Protein 1B5F (pdb70)

Solvent-accessible surface area: 26276 Å² total; per-residue (Å²): 43,36,3,78,10,71,7,71,22,16,120,19,36,11,6,13,8,71,1,5,0,2,28,11,41,16,56,3,39,0,14,3,11,0,13,22,11,15,7,1,0,0,0,44,96,32,99,139,7,87,0,1,139,25,19,41,80,0,47,9,95,90,10,49,35,60,127,142,71,48,82,150,3,34,22,136,38,86,105,15,37,0,34,8,48,11,0,34,1,8,0,30,0,49,113,13,54,0,74,120,2,37,0,0,0,0,14,56,10,24,52,128,26,10,30,142,85,109,19,11,0,11,0,2,3,4,6,79,59,114,16,61,6,2,2,42,17,0,28,128,62,61,47,17,131,60,116,56,0,1,2,20,3,7,150,75,74,87,100,74,75,11,0,22,0,4,0,0,1,45,30,94,115,22,36,152,62,130,19,27,77,10,84,20,61,92,104,96,53,1,0,0,28,10,19,24,0,25,27,31,132,148,66,9,36,97,0,57,123,38,4,19,0,10,0,11,5,32,34,26,28,0,14,0,4,58,44,0,3,77,68,0,12,154,49,10,38,12,147,164,95,52,56,13,83,46,131,51,10,110,95,20,38,76,0,14,0,14,0,52,71,102,107,2,26,0,51,6,101,62,0,7,12,106,57,56,175,59,173,87,37,67,1,5,2,0,1,24,54,57,106,39,111,43,113,10,40,11,0,28,0,0,1,0,0,1,18,17,29,2,0,0,0,8,37,36,102,45,45,0,0,0,0,88,21,66,59,3,84,8,76,7,42,15,1,130,21,46,9,7,9,6,92,1,0,0,3,44,29,63,32,73,2,18,0,14,3,13,0,13,20,11,12,8,1,0,0,0,39,96,15,143,153,6,134,0,0,148,54,20,36,61,0,45,10,84,72,12,54,62,64,133,119,63,40,82,147,5,46,20,142,42,88,129,5,32,0,34,4,44,17,0,37,2,10,0,25,0,41,129,18,74,0,110,112,2,37,0,1,0,0,44,66,4,26,51,122,36,9,32,142,75,50,9,5,0,11,0,2,3,4,7,80,60,115,13,63,5,1,3,40,18,0,34,130,54,61,56,20,175,56,138,54,0,1,3,19,2,15,106,67,53,52,126,103,103,9,0,21,0,10,0,1,9,43,27,98,118,21,38,150,62,134,18,28,76,10,83,22,59,93,93,99,56,2,0,0,26,10,20,25,0,16,13,36,139,99,54,8,36,91,0,57,125,36,5,21,0,10,0,11,4,37,32,25,18,0,16,0,4,60,41,0,2,54,49,0,4,147,61,14,54,3,135,112,113,36,62,12,78,45,131,56,21,114,101,22,41,74,0,13,0,23,0,55,72,110,125,4,26,0,53,15,82,35,0,8,13,94,68,51,131,58,172,84,29,84,1,13,1,0,1,15,34,47,107,42,102,43,114,13,40,11,0,30,0,0,1,0,0,0,22,14,29,2,0,0,0,7,49,24,101,61,43,0,0,2,4,84,21,70

Nearest PDB structures (foldseek):
  1b5f-assembly1_A  TM=1.004E+00  e=3.489E-50  Cynara cardunculus
  5nfg-assembly2_B  TM=9.797E-01  e=1.215E-33  Cynara cardunculus
  1qdm-assembly3_C  TM=9.445E-01  e=1.636E-27  Hordeum vulgare
  1qdm-assembly2_B  TM=9.335E-01  e=6.895E-26  Hordeum vulgare
  2rmp-assembly1_A  TM=8.804E-01  e=1.591E-15  Rhizomucor miehei

CATH classification: 2.40.70.10

Foldseek 3Di:
DLFKFFWAQDQLFFIWGWKFWAVVTFIFIAGAKLFAFAWEFAAPLADPALLSVPGGHDDQVPHPFKDQDFQKDKDQDPVGIFTAGKIFTWMGGGNDTQHGAIHGHTNYDDCVPRRPDDGGIYQYNADDDPGHGSLNSCVVVVSAQASDKDWDADDDDPPDTRIMIGRRDDDVVRDDDDDDDFDQDDRGRSKGKDAFDDDVNHTLPPCHVIDMDHDINGGRDDDDDCSRVVVVCVVVVHD/DFDWDDPVCQVVDDWDWDQDPNDTDIDGSVLQWDWDDDDPVIITGGNDDDDADADVHTDDDDPPSRCVQWPWDQDPVVRDIDTDGDD/DFKFFWDQDQLFFIWTWKFWAVVTDIFIAGAKLFDFAWEFAAPLQDPAVLSVLGRHDDQVVHPFKDQDFAWDKDQPPDWMFTAGKIFTWMGGGNDTQHRFIHGHTNHIPCVPRNPDPGGIYQYDADDDPGHGSLNSCVVVVVACASDKDWDADPDDPPDTGIMIGRRDDDVVRDDDDDDDFDQPDRGRSKGKDAFDADPNHTLPPRNVIDMDHDISRGNDDDDDPSRVVVVCVVVVPD/DFDFDDPVPQVPDDWDWDQDPNDTDTDGSVLQWDWDDDDPPIITTGNDDDDADDDPHGDDDDDPSRCVQWPWDQDPPVRDIDTDGDD

B-factor: mean 32.28, std 20.67, range [8.21, 153.42]

Sequence (651 aa):
GSAVVALTNDRDTSYFGEIGIGTPPQKFTVIFDTGSSVLWVPSSKCCINSKACCRAHSMYESSDSSTYKENGTFGAIIYGTGSITGFFSQDSVTIGDLVVKEQDFIEATDEADNVFLHRLFDGILGLSFQTISVPVWYNMLNQGLVKERRFSFWLNRNVDEEEGGELVFGGLLDPNHFRGDHTYVPVTYQYYWQFGIGDVLIGDKSTGFCAPGCQAFADSGTSLLSGPTAIVTQINHAIGANEELQVDCNTLSSMPNVSFTIGGKKFGLTPEQYILKVGKGEATQCISGFTAMDATLLGPLWILGDVFMRPYHTVFDYGNLLVGFAEAASAVVALTNDRDTSYFGEIGIGTPPQKFTVIFDTGSSVLWVPSSKCINSKACRAHSMYESSDSSTYKENGTFGAIIYGTGSITGFFSQDSVTIGDLVVKEQDFIEATDEADNVFLHRLFDGILGLSFQTISVPVWYNMLNQGLVKERRFSFWLNRNVDEEEEGGELVFGGLDPNHFRGDHTYVPVTYQYYWQFGIGDVLIGDKSTGFCAPGCQAFADSGTSLLSGPTAIVTQINHAIGANEELQVDCNTLSSMPNVSFTIGGKKFGLTPEQYILKVGKGEATQCISGFTAMDATLLGPLWILGDVFMRPYHTVFDYGNLLVGFAEAA

Structure (mmCIF, N/CA/C/O backbone):
data_1B5F
#
_entry.id   1B5F
#
_cell.length_a   116.964
_cell.length_b   87.186
_cell.length_c   81.303
_cell.angle_alpha   90.00
_cell.angle_beta   104.43
_cell.angle_gamma   90.00
#
_symmetry.space_group_name_H-M   'C 1 2 1'
#
loop_
_entity.id
_entity.type
_entity.pdbx_description
1 polymer 'PROTEIN (CARDOSIN A)'
2 polymer 'PROTEIN (CARDOSIN A)'
3 branched alpha-D-mannopyranose-(1-3)-beta-D-mannopyranose-(1-4)-2-acetamido-2-deoxy-beta-D-glucopyranose-(1-4)-[alpha-L-fucopyranose-(1-3)]2-acetamido-2-deoxy-beta-D-glucopyranose
4 branched beta-D-mannopyranose-(1-4)-2-acetamido-2-deoxy-beta-D-glucopyranose-(1-4)-[alpha-L-fucopyranose-(1-3)]2-acetamido-2-deoxy-beta-D-glucopyranose
5 branched alpha-D-mannopyranose-(1-3)-[alpha-D-mannopyranose-(1-6)]beta-D-mannopyranose-(1-4)-2-acetamido-2-deoxy-beta-D-glucopyranose-(1-4)-[alpha-L-fucopyranose-(1-3)]2-acetamido-2-deoxy-beta-D-glucopyranose
6 water water
#
loop_
_atom_site.group_PDB
_atom_site.id
_atom_site.type_symbol
_atom_site.label_atom_id
_atom_site.label_alt_id
_atom_site.label_comp_id
_atom_site.label_asym_id
_atom_site.label_entity_id
_atom_site.label_seq_id
_atom_site.pdbx_PDB_ins_code
_atom_site.Cartn_x
_atom_site.Cartn_y
_atom_site.Cartn_z
_atom_site.occupancy
_atom_site.B_iso_or_equiv
_atom_site.auth_seq_id
_atom_site.auth_comp_id
_atom_site.auth_asym_id
_atom_site.auth_atom_id
_atom_site.pdbx_PDB_model_num
ATOM 1 N N . GLY A 1 1 ? 24.213 8.866 31.613 1.00 61.61 0 GLY A N 1
ATOM 2 C CA . GLY A 1 1 ? 25.243 9.496 30.800 1.00 52.45 0 GLY A CA 1
ATOM 3 C C . GLY A 1 1 ? 24.787 10.819 30.219 1.00 55.78 0 GLY A C 1
ATOM 4 O O . GLY A 1 1 ? 23.597 10.973 29.922 1.00 87.09 0 GLY A O 1
ATOM 5 N N . SER A 1 2 ? 25.710 11.749 30.055 1.00 53.24 1 SER A N 1
ATOM 6 C CA . SER A 1 2 ? 25.458 13.112 29.610 1.00 60.92 1 SER A CA 1
ATOM 7 C C . SER A 1 2 ? 24.418 13.240 28.508 1.00 62.13 1 SER A C 1
ATOM 8 O O . SER A 1 2 ? 23.777 14.298 28.397 1.00 84.32 1 SER A O 1
ATOM 11 N N . ALA A 1 3 ? 24.156 12.242 27.659 1.00 38.96 2 ALA A N 1
ATOM 12 C CA . ALA A 1 3 ? 23.023 12.415 26.750 1.00 34.77 2 ALA A CA 1
ATOM 13 C C . ALA A 1 3 ? 22.395 11.063 26.416 1.00 32.50 2 ALA A C 1
ATOM 14 O O . ALA A 1 3 ? 23.117 10.143 26.059 1.00 26.04 2 ALA A O 1
ATOM 16 N N . VAL A 1 4 ? 21.087 11.000 26.537 1.00 27.95 3 VAL A N 1
ATOM 17 C CA . VAL A 1 4 ? 20.295 9.823 26.226 1.00 24.64 3 VAL A CA 1
ATOM 18 C C . VAL A 1 4 ? 19.442 10.095 25.002 1.00 27.11 3 VAL A C 1
ATOM 19 O O . VAL A 1 4 ? 18.700 11.067 24.943 1.00 30.94 3 VAL A O 1
ATOM 23 N N . VAL A 1 5 ? 19.558 9.219 24.017 1.00 22.45 4 VAL A N 1
ATOM 24 C CA . VAL A 1 5 ? 18.777 9.275 22.804 1.00 18.89 4 VAL A CA 1
ATOM 25 C C . VAL A 1 5 ? 17.865 8.052 22.717 1.00 17.54 4 VAL A C 1
ATOM 26 O O . VAL A 1 5 ? 18.352 6.932 22.671 1.00 19.13 4 VAL A O 1
ATOM 30 N N . ALA A 1 6 ? 16.563 8.308 22.688 1.00 20.77 5 ALA A N 1
ATOM 31 C CA . ALA A 1 6 ? 15.576 7.262 22.509 1.00 23.40 5 ALA A CA 1
ATOM 32 C C . ALA A 1 6 ? 15.568 6.842 21.046 1.00 18.36 5 ALA A C 1
ATOM 33 O O . ALA A 1 6 ? 15.553 7.648 20.123 1.00 22.82 5 ALA A O 1
ATOM 35 N N . LEU A 1 7 ? 15.600 5.528 20.867 1.00 17.75 6 LEU A N 1
ATOM 36 C CA . LEU A 1 7 ? 15.603 4.943 19.543 1.00 15.70 6 LEU A CA 1
ATOM 37 C C . LEU A 1 7 ? 14.242 4.335 19.229 1.00 21.16 6 LEU A C 1
ATOM 38 O O . LEU A 1 7 ? 13.570 3.753 20.081 1.00 21.12 6 LEU A O 1
ATOM 43 N N . THR A 1 8 ? 13.896 4.501 17.973 1.00 19.46 7 THR A N 1
ATOM 44 C CA . THR A 1 8 ? 12.767 3.832 17.367 1.00 19.36 7 THR A CA 1
ATOM 45 C C . THR A 1 8 ? 13.275 2.577 16.668 1.00 20.92 7 THR A C 1
ATOM 46 O O . THR A 1 8 ? 14.267 2.609 15.950 1.00 21.24 7 THR A O 1
ATOM 50 N N . ASN A 1 9 ? 12.579 1.493 16.932 1.00 20.70 8 ASN A N 1
ATOM 51 C CA . ASN A 1 9 ? 12.750 0.212 16.296 1.00 18.20 8 ASN A CA 1
ATOM 52 C C . ASN A 1 9 ? 11.729 0.072 15.161 1.00 23.27 8 ASN A C 1
ATOM 53 O O . ASN A 1 9 ? 10.537 -0.027 15.447 1.00 25.84 8 ASN A O 1
ATOM 58 N N . ASP A 1 10 ? 12.241 0.047 13.944 1.00 24.02 9 ASP A N 1
ATOM 59 C CA . ASP A 1 10 ? 11.478 -0.242 12.742 1.00 21.60 9 ASP A CA 1
ATOM 60 C C . ASP A 1 10 ? 11.639 -1.710 12.333 1.00 17.45 9 ASP A C 1
ATOM 61 O O . ASP A 1 10 ? 12.659 -2.075 11.756 1.00 19.15 9 ASP A O 1
ATOM 66 N N . ARG A 1 11 ? 10.653 -2.553 12.633 1.00 26.00 10 ARG A N 1
ATOM 67 C CA . ARG A 1 11 ? 10.618 -3.952 12.239 1.00 22.61 10 ARG A CA 1
ATOM 68 C C . ARG A 1 11 ? 11.859 -4.758 12.617 1.00 20.41 10 ARG A C 1
ATOM 69 O O . ARG A 1 11 ? 12.201 -5.662 11.847 1.00 19.95 10 ARG A O 1
ATOM 77 N N . ASP A 1 12 ? 12.534 -4.464 13.712 1.00 18.19 11 ASP A N 1
ATOM 78 C CA . ASP A 1 12 ? 13.771 -5.123 14.113 1.00 17.10 11 ASP A CA 1
ATOM 79 C C . ASP A 1 12 ? 14.915 -5.011 13.123 1.00 21.26 11 ASP A C 1
ATOM 80 O O . ASP A 1 12 ? 15.951 -5.658 13.302 1.00 18.67 11 ASP A O 1
ATOM 85 N N . THR A 1 13 ? 14.772 -4.215 12.061 1.00 20.75 12 THR A N 1
ATOM 86 C CA . THR A 1 13 ? 15.853 -4.149 11.086 1.00 13.91 12 THR A CA 1
ATOM 87 C C . THR A 1 13 ? 16.526 -2.788 11.006 1.00 18.99 12 THR A C 1
ATOM 88 O O . THR A 1 13 ? 17.594 -2.639 10.399 1.00 24.02 12 THR A O 1
ATOM 92 N N . SER A 1 14 ? 15.933 -1.779 11.643 1.00 19.20 13 SER A N 1
ATOM 93 C CA . SER A 1 14 ? 16.706 -0.555 11.807 1.00 20.16 13 SER A CA 1
ATOM 94 C C . SER A 1 14 ? 16.284 0.151 13.086 1.00 24.34 13 SER A C 1
ATOM 95 O O . SER A 1 14 ? 15.149 0.067 13.527 1.00 26.16 13 SER A O 1
ATOM 100 N N . TYR A 1 15 ? 17.245 0.883 13.638 1.00 16.73 14 TYR A N 1
ATOM 101 C CA . TYR A 1 15 ? 16.985 1.655 14.833 1.00 17.83 14 TYR A CA 1
ATOM 102 C C . TYR A 1 15 ? 17.431 3.100 14.596 1.00 16.14 14 TYR A C 1
ATOM 103 O O . TYR A 1 15 ? 18.545 3.291 14.110 1.00 18.31 14 TYR A O 1
ATOM 112 N N . PHE A 1 16 ? 16.594 4.058 14.917 1.00 18.72 15 PHE A N 1
ATOM 113 C CA . PHE A 1 16 ? 16.963 5.464 14.698 1.00 17.69 15 PHE A CA 1
ATOM 114 C C . PHE A 1 16 ? 16.348 6.369 15.742 1.00 15.68 15 PHE A C 1
ATOM 115 O O . PHE A 1 16 ? 15.451 6.035 16.510 1.00 20.25 15 PHE A O 1
ATOM 123 N N . GLY A 1 17 ? 16.880 7.582 15.767 1.00 17.60 16 GLY A N 1
ATOM 124 C CA . GLY A 1 17 ? 16.515 8.621 16.702 1.00 17.58 16 GLY A CA 1
ATOM 125 C C . GLY A 1 17 ? 16.755 9.982 16.067 1.00 20.76 16 GLY A C 1
ATOM 126 O O . GLY A 1 17 ? 17.121 10.064 14.888 1.00 18.45 16 GLY A O 1
ATOM 127 N N . GLU A 1 18 ? 16.547 11.014 16.892 1.00 22.71 17 GLU A N 1
ATOM 128 C CA . GLU A 1 18 ? 16.492 12.375 16.366 1.00 22.74 17 GLU A CA 1
ATOM 129 C C . GLU A 1 18 ? 17.780 13.111 16.663 1.00 25.43 17 GLU A C 1
ATOM 130 O O . GLU A 1 18 ? 18.438 12.940 17.687 1.00 23.17 17 GLU A O 1
ATOM 136 N N . ILE A 1 19 ? 18.119 13.957 15.690 1.00 20.08 18 ILE A N 1
ATOM 137 C CA . ILE A 1 19 ? 19.127 14.974 15.908 1.00 18.03 18 ILE A CA 1
ATOM 138 C C . ILE A 1 19 ? 18.608 16.288 15.315 1.00 18.91 18 ILE A C 1
ATOM 139 O O . ILE A 1 19 ? 17.650 16.228 14.542 1.00 19.75 18 ILE A O 1
ATOM 144 N N . GLY A 1 20 ? 19.280 17.367 15.690 1.00 20.50 19 GLY A N 1
ATOM 145 C CA . GLY A 1 20 ? 19.047 18.676 15.104 1.00 25.23 19 GLY A CA 1
ATOM 146 C C . GLY A 1 20 ? 20.348 19.162 14.472 1.00 21.38 19 GLY A C 1
ATOM 147 O O . GLY A 1 20 ? 21.423 18.912 15.012 1.00 20.09 19 GLY A O 1
ATOM 148 N N . ILE A 1 21 ? 20.216 19.818 13.328 1.00 23.30 20 ILE A N 1
ATOM 149 C CA . ILE A 1 21 ? 21.364 20.439 12.677 1.00 24.01 20 ILE A CA 1
ATOM 150 C C . ILE A 1 21 ? 21.015 21.891 12.375 1.00 16.80 20 ILE A C 1
ATOM 151 O O . ILE A 1 21 ? 19.976 22.153 11.773 1.00 19.52 20 ILE A O 1
ATOM 156 N N . GLY A 1 22 ? 21.881 22.795 12.819 1.00 22.60 21 GLY A N 1
ATOM 157 C CA . GLY A 1 22 ? 21.627 24.208 12.578 1.00 28.15 21 GLY A CA 1
ATOM 158 C C . GLY A 1 22 ? 21.166 24.959 13.820 1.00 34.69 21 GLY A C 1
ATOM 159 O O . GLY A 1 22 ? 20.941 24.383 14.883 1.00 24.28 21 GLY A O 1
ATOM 160 N N . THR A 1 23 ? 21.040 26.264 13.628 1.00 29.80 22 THR A N 1
ATOM 161 C CA . THR A 1 23 ? 20.478 27.217 14.567 1.00 29.21 22 THR A CA 1
ATOM 162 C C . THR A 1 23 ? 19.412 28.034 13.844 1.00 29.21 22 THR A C 1
ATOM 163 O O . THR A 1 23 ? 19.776 28.794 12.953 1.00 27.22 22 THR A O 1
ATOM 167 N N . PRO A 1 24 ? 18.135 27.883 14.165 1.00 29.69 23 PRO A N 1
ATOM 168 C CA . PRO A 1 24 ? 17.605 26.913 15.135 1.00 29.40 23 PRO A CA 1
ATOM 169 C C . PRO A 1 24 ? 17.683 25.505 14.539 1.00 25.99 23 PRO A C 1
ATOM 170 O O . PRO A 1 24 ? 17.903 25.370 13.335 1.00 24.52 23 PRO A O 1
ATOM 174 N N . PRO A 1 25 ? 17.556 24.488 15.362 1.00 27.36 24 PRO A N 1
ATOM 175 C CA . PRO A 1 25 ? 17.863 23.128 14.886 1.00 26.45 24 PRO A CA 1
ATOM 176 C C . PRO A 1 25 ? 16.847 22.604 13.890 1.00 25.45 24 PRO A C 1
ATOM 177 O O . PRO A 1 25 ? 15.650 22.531 14.132 1.00 28.88 24 PRO A O 1
ATOM 181 N N . GLN A 1 26 ? 17.330 22.195 12.715 1.00 21.12 25 GLN A N 1
ATOM 182 C CA . GLN A 1 26 ? 16.482 21.512 11.750 1.00 19.28 25 GLN A CA 1
ATOM 183 C C . GLN A 1 26 ? 16.452 20.031 12.123 1.00 28.71 25 GLN A C 1
ATOM 184 O O . GLN A 1 26 ? 17.516 19.491 12.439 1.00 23.79 25 GLN A O 1
ATOM 190 N N . LYS A 1 27 ? 15.279 19.398 12.114 1.00 21.84 26 LYS A N 1
ATOM 191 C CA . LYS A 1 27 ? 15.218 18.038 12.638 1.00 27.49 26 LYS A CA 1
ATOM 192 C C . LYS A 1 27 ? 15.486 16.972 11.591 1.00 23.41 26 LYS A C 1
ATOM 193 O O . LYS A 1 27 ? 15.015 17.089 10.471 1.00 20.82 26 LYS A O 1
ATOM 199 N N . PHE A 1 28 ? 16.216 15.942 12.005 1.00 21.13 27 PHE A N 1
ATOM 200 C CA . PHE A 1 28 ? 16.464 14.764 11.215 1.00 19.45 27 PHE A CA 1
ATOM 201 C C . PHE A 1 28 ? 16.371 13.487 12.052 1.00 19.06 27 PHE A C 1
ATOM 202 O O . PHE A 1 28 ? 16.708 13.471 13.226 1.00 20.22 27 PHE A O 1
ATOM 210 N N . THR A 1 29 ? 15.903 12.472 11.363 1.00 20.00 28 THR A N 1
ATOM 211 C CA . THR A 1 29 ? 15.874 11.103 11.849 1.00 19.60 28 THR A CA 1
ATOM 212 C C . THR A 1 29 ? 17.080 10.380 11.264 1.00 22.45 28 THR A C 1
ATOM 213 O O . THR A 1 29 ? 17.260 10.318 10.051 1.00 20.76 28 THR A O 1
ATOM 217 N N . VAL A 1 30 ? 17.921 9.867 12.160 1.00 17.92 29 VAL A N 1
ATOM 218 C CA . VAL A 1 30 ? 19.137 9.244 11.688 1.00 17.15 29 VAL A CA 1
ATOM 219 C C . VAL A 1 30 ? 19.391 7.911 12.378 1.00 21.23 29 VAL A C 1
ATOM 220 O O . VAL A 1 30 ? 19.008 7.647 13.513 1.00 18.91 29 VAL A O 1
ATOM 224 N N . ILE A 1 31 ? 20.054 7.029 11.647 1.00 18.41 30 ILE A N 1
ATOM 225 C CA . ILE A 1 31 ? 20.606 5.806 12.192 1.00 18.95 30 ILE A CA 1
ATOM 226 C C . ILE A 1 31 ? 21.902 6.151 12.912 1.00 21.21 30 ILE A C 1
ATOM 227 O O . ILE A 1 31 ? 22.774 6.770 12.308 1.00 19.45 30 ILE A O 1
ATOM 232 N N . PHE A 1 32 ? 22.033 5.785 14.184 1.00 19.49 31 PHE A N 1
ATOM 233 C CA . PHE A 1 32 ? 23.338 5.922 14.843 1.00 15.85 31 PHE A CA 1
ATOM 234 C C . PHE A 1 32 ? 24.120 4.640 14.583 1.00 23.35 31 PHE A C 1
ATOM 235 O O . PHE A 1 32 ? 23.736 3.580 15.082 1.00 20.08 31 PHE A O 1
ATOM 243 N N . ASP A 1 33 ? 25.174 4.714 13.791 1.00 17.77 32 ASP A N 1
ATOM 244 C CA . ASP A 1 33 ? 25.824 3.622 13.088 1.00 16.53 32 ASP A CA 1
ATOM 245 C C . ASP A 1 33 ? 27.288 3.428 13.383 1.00 15.37 32 ASP A C 1
ATOM 246 O O . ASP A 1 33 ? 28.126 4.155 12.849 1.00 15.75 32 ASP A O 1
ATOM 251 N N . THR A 1 34 ? 27.659 2.445 14.199 1.00 15.37 33 THR A N 1
ATOM 252 C CA . THR A 1 34 ? 28.978 2.178 14.701 1.00 15.60 33 THR A CA 1
ATOM 253 C C . THR A 1 34 ? 29.796 1.492 13.611 1.00 13.26 33 THR A C 1
ATOM 254 O O . THR A 1 34 ? 30.990 1.262 13.772 1.00 18.77 33 THR A O 1
ATOM 258 N N . GLY A 1 35 ? 29.138 1.192 12.493 1.00 13.20 34 GLY A N 1
ATOM 259 C CA . GLY A 1 35 ? 29.799 0.626 11.336 1.00 17.88 34 GLY A CA 1
ATOM 260 C C . GLY A 1 35 ? 30.314 1.634 10.331 1.00 16.55 34 GLY A C 1
ATOM 261 O O . GLY A 1 35 ? 30.918 1.276 9.327 1.00 18.30 34 GLY A O 1
ATOM 262 N N . SER A 1 36 ? 30.153 2.937 10.509 1.00 15.11 35 SER A N 1
ATOM 263 C CA . SER A 1 36 ? 30.611 3.914 9.533 1.00 19.21 35 SER A CA 1
ATOM 264 C C . SER A 1 36 ? 30.935 5.212 10.244 1.00 21.45 35 SER A C 1
ATOM 265 O O . SER A 1 36 ? 30.582 5.382 11.411 1.00 16.86 35 SER A O 1
ATOM 268 N N . SER A 1 37 ? 31.632 6.109 9.550 1.00 17.53 36 SER A N 1
ATOM 269 C CA . SER A 1 37 ? 32.221 7.246 10.241 1.00 20.03 36 SER A CA 1
ATOM 270 C C . SER A 1 37 ? 31.779 8.609 9.742 1.00 24.22 36 SER A C 1
ATOM 271 O O . SER A 1 37 ? 32.363 9.600 10.195 1.00 24.56 36 SER A O 1
ATOM 274 N N . VAL A 1 38 ? 30.820 8.701 8.842 1.00 17.73 37 VAL A N 1
ATOM 275 C CA . VAL A 1 38 ? 30.412 10.024 8.352 1.00 20.06 37 VAL A CA 1
ATOM 276 C C . VAL A 1 38 ? 28.999 10.328 8.798 1.00 19.87 37 VAL A C 1
ATOM 277 O O . VAL A 1 38 ? 28.149 9.458 9.018 1.00 23.84 37 VAL A O 1
ATOM 281 N N . LEU A 1 39 ? 28.755 11.614 8.982 1.00 17.47 38 LEU A N 1
ATOM 282 C CA . LEU A 1 39 ? 27.409 12.103 9.247 1.00 19.11 38 LEU A CA 1
ATOM 283 C C . LEU A 1 39 ? 26.879 12.692 7.945 1.00 20.04 38 LEU A C 1
ATOM 284 O O . LEU A 1 39 ? 27.564 13.541 7.375 1.00 14.78 38 LEU A O 1
ATOM 289 N N . TRP A 1 40 ? 25.730 12.246 7.481 1.00 18.43 39 TRP A N 1
ATOM 290 C CA . TRP A 1 40 ? 25.154 12.879 6.300 1.00 20.79 39 TRP A CA 1
ATOM 291 C C . TRP A 1 40 ? 23.638 12.955 6.492 1.00 22.71 39 TRP A C 1
ATOM 292 O O . TRP A 1 40 ? 23.049 12.102 7.153 1.00 15.84 39 TRP A O 1
ATOM 303 N N . VAL A 1 41 ? 23.065 13.958 5.861 1.00 19.28 40 VAL A N 1
ATOM 304 C CA . VAL A 1 41 ? 21.645 14.176 5.727 1.00 17.55 40 VAL A CA 1
ATOM 305 C C . VAL A 1 41 ? 21.346 14.691 4.313 1.00 15.84 40 VAL A C 1
ATOM 306 O O . VAL A 1 41 ? 22.243 15.189 3.638 1.00 16.09 40 VAL A O 1
ATOM 310 N N . PRO A 1 42 ? 20.111 14.568 3.889 1.00 17.37 41 PRO A N 1
ATOM 311 C CA . PRO A 1 42 ? 19.723 15.127 2.586 1.00 25.73 41 PRO A CA 1
ATOM 312 C C . PRO A 1 42 ? 19.846 16.654 2.609 1.00 24.22 41 PRO A C 1
ATOM 313 O O . PRO A 1 42 ? 19.480 17.320 3.571 1.00 21.70 41 PRO A O 1
ATOM 317 N N . SER A 1 43 ? 20.390 17.152 1.507 1.00 29.33 42 SER A N 1
ATOM 318 C CA . SER A 1 43 ? 20.505 18.553 1.167 1.00 29.20 42 SER A CA 1
ATOM 319 C C . SER A 1 43 ? 19.246 19.109 0.512 1.00 26.77 42 SER A C 1
ATOM 320 O O . SER A 1 43 ? 18.586 18.424 -0.269 1.00 18.99 42 SER A O 1
ATOM 323 N N . SER A 1 44 ? 18.980 20.380 0.821 1.00 28.77 43 SER A N 1
ATOM 324 C CA . SER A 1 44 ? 17.950 21.137 0.124 1.00 26.77 43 SER A CA 1
ATOM 325 C C . SER A 1 44 ? 18.303 21.247 -1.348 1.00 28.56 43 SER A C 1
ATOM 326 O O . SER A 1 44 ? 17.442 21.437 -2.203 1.00 33.78 43 SER A O 1
ATOM 329 N N . LYS A 1 45 ? 19.593 21.137 -1.652 1.00 25.24 44 LYS A N 1
ATOM 330 C CA . LYS A 1 45 ? 19.949 21.190 -3.070 1.00 30.01 44 LYS A CA 1
ATOM 331 C C . LYS A 1 45 ? 19.985 19.845 -3.769 1.00 34.38 44 LYS A C 1
ATOM 332 O O . LYS A 1 45 ? 20.842 19.663 -4.643 1.00 45.33 44 LYS A O 1
ATOM 338 N N A CYS A 1 46 ? 19.136 18.884 -3.422 0.55 33.03 45 CYS A N 1
ATOM 339 N N B CYS A 1 46 ? 19.076 18.939 -3.445 0.45 33.98 45 CYS A N 1
ATOM 340 C CA A CYS A 1 46 ? 19.210 17.542 -3.996 0.55 35.66 45 CYS A CA 1
ATOM 341 C CA B CYS A 1 46 ? 18.862 17.699 -4.167 0.45 38.21 45 CYS A CA 1
ATOM 342 C C A CYS A 1 46 ? 18.837 17.453 -5.479 0.55 48.66 45 CYS A C 1
ATOM 343 C C B CYS A 1 46 ? 19.006 17.842 -5.681 0.45 52.03 45 CYS A C 1
ATOM 344 O O A CYS A 1 46 ? 17.736 17.850 -5.859 0.55 51.46 45 CYS A O 1
ATOM 345 O O B CYS A 1 46 ? 18.451 18.754 -6.292 0.45 57.71 45 CYS A O 1
ATOM 350 N N . ILE A 1 47 ? 19.751 16.920 -6.274 1.00 64.99 46 ILE A N 1
ATOM 351 C CA . ILE A 1 47 ? 19.852 16.896 -7.721 1.00 71.58 46 ILE A CA 1
ATOM 352 C C . ILE A 1 47 ? 19.220 15.636 -8.311 1.00 75.83 46 ILE A C 1
ATOM 353 O O . ILE A 1 47 ? 19.826 14.565 -8.226 1.00 67.43 46 ILE A O 1
ATOM 358 N N . ASN A 1 48 A 18.031 15.791 -8.870 1.00 77.14 46 ASN A N 1
ATOM 359 C CA . ASN A 1 48 A 17.221 14.726 -9.434 1.00 82.48 46 ASN A CA 1
ATOM 360 C C . ASN A 1 48 A 17.278 13.455 -8.571 1.00 82.08 46 ASN A C 1
ATOM 361 O O . ASN A 1 48 A 17.674 12.416 -9.112 1.00 97.40 46 ASN A O 1
ATOM 366 N N . SER A 1 49 ? 16.913 13.529 -7.295 1.00 76.51 47 SER A N 1
ATOM 367 C CA . SER A 1 49 ? 16.937 12.357 -6.421 1.00 63.91 47 SER A CA 1
ATOM 368 C C . SER A 1 49 ? 15.633 12.190 -5.653 1.00 57.89 47 SER A C 1
ATOM 369 O O . SER A 1 49 ? 15.314 13.006 -4.792 1.00 53.22 47 SER A O 1
ATOM 374 N N . LYS A 1 50 ? 14.883 11.127 -5.950 1.00 55.96 48 LYS A N 1
ATOM 375 C CA . LYS A 1 50 ? 13.577 11.002 -5.313 1.00 51.71 48 LYS A CA 1
ATOM 376 C C . LYS A 1 50 ? 13.736 10.704 -3.832 1.00 44.53 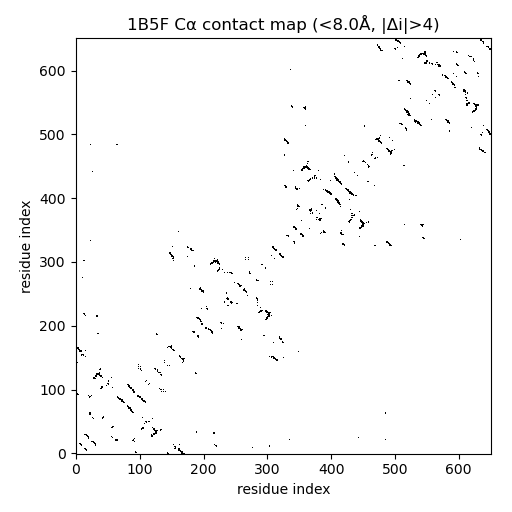48 LYS A C 1
ATOM 377 O O . LYS A 1 50 ? 12.866 11.025 -3.020 1.00 36.52 48 LYS A O 1
ATOM 383 N N . ALA A 1 51 ? 14.850 10.074 -3.472 1.00 43.24 49 ALA A N 1
ATOM 384 C CA . ALA A 1 51 ? 15.013 9.733 -2.049 1.00 42.20 49 ALA A CA 1
ATOM 385 C C . ALA A 1 51 ? 15.002 11.023 -1.233 1.00 36.01 49 ALA A C 1
ATOM 386 O O . ALA A 1 51 ? 14.356 11.115 -0.194 1.00 38.54 49 ALA A O 1
ATOM 388 N N A CYS A 1 52 ? 15.709 12.046 -1.702 0.55 35.67 50 CYS A N 1
ATOM 389 N N B CYS A 1 52 ? 15.697 11.990 -1.800 0.45 35.34 50 CYS A N 1
ATOM 390 C CA A CYS A 1 52 ? 15.722 13.273 -0.913 0.55 37.72 50 CYS A CA 1
ATOM 391 C CA B CYS A 1 52 ? 15.993 13.332 -1.351 0.45 35.69 50 CYS A CA 1
ATOM 392 C C A CYS A 1 52 ? 14.336 13.869 -0.748 0.55 43.05 50 CYS A C 1
ATOM 393 C C B CYS A 1 52 ? 14.780 14.254 -1.325 0.45 40.52 50 CYS A C 1
ATOM 394 O O A CYS A 1 52 ? 13.937 14.309 0.324 0.55 50.81 50 CYS A O 1
ATOM 395 O O B CYS A 1 52 ? 14.908 15.338 -0.750 0.45 42.26 50 CYS A O 1
ATOM 400 N N . ARG A 1 53 ? 13.642 13.887 -1.889 1.00 50.46 51 ARG A N 1
ATOM 401 C CA . ARG A 1 53 ? 12.415 14.681 -1.881 1.00 56.85 51 ARG A CA 1
ATOM 402 C C . ARG A 1 53 ? 11.416 14.117 -0.876 1.00 48.60 51 ARG A C 1
ATOM 403 O O . ARG A 1 53 ? 10.557 14.851 -0.379 1.00 59.33 51 ARG A O 1
ATOM 411 N N . ALA A 1 54 ? 11.513 12.834 -0.550 1.00 38.87 52 ALA A N 1
ATOM 412 C CA . ALA A 1 54 ? 10.620 12.271 0.451 1.00 39.01 52 ALA A CA 1
ATOM 413 C C . ALA A 1 54 ? 11.227 12.337 1.844 1.00 36.70 52 ALA A C 1
ATOM 414 O O . ALA A 1 54 ? 10.609 11.886 2.814 1.00 45.16 52 ALA A O 1
ATOM 416 N N . HIS A 1 55 ? 12.428 12.908 1.977 1.00 31.73 53 HIS A N 1
ATOM 417 C CA . HIS A 1 55 ? 12.983 12.934 3.337 1.00 33.30 53 HIS A CA 1
ATOM 418 C C . HIS A 1 55 ? 13.290 14.345 3.798 1.00 33.60 53 HIS A C 1
ATOM 419 O O . HIS A 1 55 ? 13.361 15.269 2.984 1.00 35.39 53 HIS A O 1
ATOM 426 N N . SER A 1 56 ? 13.457 14.540 5.106 1.00 22.98 54 SER A N 1
ATOM 427 C CA . SER A 1 56 ? 13.805 15.863 5.619 1.00 26.83 54 SER A CA 1
ATOM 428 C C . SER A 1 56 ? 15.150 16.324 5.078 1.00 27.82 54 SER A C 1
ATOM 429 O O . SER A 1 56 ? 16.109 15.547 4.991 1.00 22.78 54 SER A O 1
ATOM 432 N N . MET A 1 57 ? 15.199 17.600 4.724 1.00 22.84 55 MET A N 1
ATOM 433 C CA . MET A 1 57 ? 16.372 18.159 4.065 1.00 24.64 55 MET A CA 1
ATOM 434 C C . MET A 1 57 ? 16.997 19.275 4.884 1.00 31.61 55 MET A C 1
ATOM 435 O O . MET A 1 57 ? 16.367 19.943 5.704 1.00 30.27 55 MET A O 1
ATOM 440 N N . TYR A 1 58 ? 18.292 19.490 4.671 1.00 24.24 56 TYR A N 1
ATOM 441 C CA . TYR A 1 58 ? 18.973 20.570 5.358 1.00 18.87 56 TYR A CA 1
ATOM 442 C C . TYR A 1 58 ? 19.095 21.818 4.485 1.00 23.14 56 TYR A C 1
ATOM 443 O O . TYR A 1 58 ? 19.582 21.718 3.365 1.00 22.49 56 TYR A O 1
ATOM 452 N N . GLU A 1 59 ? 18.684 22.960 5.008 1.00 25.58 57 GLU A N 1
ATOM 453 C CA . GLU A 1 59 ? 18.778 24.228 4.301 1.00 27.42 57 GLU A CA 1
ATOM 454 C C . GLU A 1 59 ? 19.761 25.146 5.010 1.00 21.66 57 GLU A C 1
ATOM 455 O O . GLU A 1 59 ? 19.468 25.771 6.026 1.00 25.05 57 GLU A O 1
ATOM 461 N N . SER A 1 60 ? 20.961 25.168 4.436 1.00 21.93 58 SER A N 1
ATOM 462 C CA . SER A 1 60 ? 22.020 25.929 5.093 1.00 22.05 58 SER A CA 1
ATOM 463 C C . SER A 1 60 ? 21.654 27.398 5.256 1.00 24.88 58 SER A C 1
ATOM 464 O O . SER A 1 60 ? 22.080 28.081 6.182 1.00 21.69 58 SER A O 1
ATOM 467 N N . SER A 1 61 ? 20.854 27.944 4.344 1.00 25.10 59 SER A N 1
ATOM 468 C CA . SER A 1 61 ? 20.644 29.389 4.466 1.00 28.90 59 SER A CA 1
ATOM 469 C C . SER A 1 61 ? 19.677 29.715 5.589 1.00 32.04 59 SER A C 1
ATOM 470 O O . SER A 1 61 ? 19.519 30.874 5.961 1.00 31.42 59 SER A O 1
ATOM 473 N N . ASP A 1 62 ? 19.033 28.689 6.149 1.00 32.49 60 ASP A N 1
ATOM 474 C CA . ASP A 1 62 ? 18.144 28.871 7.283 1.00 30.19 60 ASP A CA 1
ATOM 475 C C . ASP A 1 62 ? 18.836 28.824 8.634 1.00 31.36 60 ASP A C 1
ATOM 476 O O . ASP A 1 62 ? 18.198 29.084 9.656 1.00 28.46 60 ASP A O 1
ATOM 481 N N . SER A 1 63 ? 20.118 28.484 8.658 1.00 33.08 61 SER A N 1
ATOM 482 C CA . SER A 1 63 ? 20.846 28.315 9.895 1.00 26.48 61 SER A CA 1
ATOM 483 C C . SER A 1 63 ? 21.876 29.404 10.134 1.00 29.23 61 SER A C 1
ATOM 484 O O . SER A 1 63 ? 22.717 29.616 9.267 1.00 28.78 61 SER A O 1
ATOM 487 N N . SER A 1 64 ? 21.823 30.024 11.294 1.00 32.81 62 SER A N 1
ATOM 488 C CA . SER A 1 64 ? 22.739 31.130 11.583 1.00 35.76 62 SER A CA 1
ATOM 489 C C . SER A 1 64 ? 24.129 30.658 11.968 1.00 33.41 62 SER A C 1
ATOM 490 O O . SER A 1 64 ? 25.078 31.449 12.005 1.00 32.56 62 SER A O 1
ATOM 493 N N . THR A 1 65 ? 24.370 29.379 12.234 1.00 22.72 63 THR A N 1
ATOM 494 C CA . THR A 1 65 ? 25.712 28.927 12.577 1.00 22.83 63 THR A CA 1
ATOM 495 C C . THR A 1 65 ? 26.369 28.048 11.508 1.00 24.65 63 THR A C 1
ATOM 496 O O . THR A 1 65 ? 27.444 27.466 11.684 1.00 23.37 63 THR A O 1
ATOM 500 N N . TYR A 1 66 ? 25.706 27.895 10.382 1.00 24.13 64 TYR A N 1
ATOM 501 C CA . TYR A 1 66 ? 26.259 27.274 9.193 1.00 18.23 64 TYR A CA 1
ATOM 502 C C . TYR A 1 66 ? 27.548 27.970 8.768 1.00 31.58 64 TYR A C 1
ATOM 503 O O . TYR A 1 66 ? 27.617 29.203 8.767 1.00 30.70 64 TYR A O 1
ATOM 512 N N . LYS A 1 67 ? 28.541 27.165 8.419 1.00 25.95 65 LYS A N 1
ATOM 513 C CA . LYS A 1 67 ? 29.786 27.662 7.848 1.00 24.99 65 LYS A CA 1
ATOM 514 C C . LYS A 1 67 ? 30.115 26.812 6.625 1.00 28.67 65 LYS A C 1
ATOM 515 O O . LYS A 1 67 ? 30.185 25.588 6.685 1.00 22.96 65 LYS A O 1
ATOM 521 N N . GLU A 1 68 ? 30.297 27.495 5.504 1.00 21.32 66 GLU A N 1
ATOM 522 C CA . GLU A 1 68 ? 30.490 26.760 4.261 1.00 27.23 66 GLU A CA 1
ATOM 523 C C . GLU A 1 68 ? 31.808 25.986 4.297 1.00 22.65 66 GLU A C 1
ATOM 524 O O . GLU A 1 68 ? 32.806 26.338 4.912 1.00 26.90 66 GLU A O 1
ATOM 530 N N . ASN A 1 69 ? 31.738 24.872 3.573 1.00 26.88 67 ASN A N 1
ATOM 531 C CA . ASN A 1 69 ? 32.913 24.043 3.337 1.00 27.76 67 ASN A CA 1
ATOM 532 C C . ASN A 1 69 ? 32.969 23.752 1.837 1.00 31.18 67 ASN A C 1
ATOM 533 O O . ASN A 1 69 ? 33.832 24.277 1.143 1.00 31.73 67 ASN A O 1
ATOM 538 N N . GLY A 1 70 ? 32.042 22.951 1.334 1.00 23.89 68 GLY A N 1
ATOM 539 C CA . GLY A 1 70 ? 31.857 22.744 -0.085 1.00 26.91 68 GLY A CA 1
ATOM 540 C C . GLY A 1 70 ? 32.733 21.681 -0.701 1.00 28.41 68 GLY A C 1
ATOM 541 O O . GLY A 1 70 ? 32.651 21.406 -1.893 1.00 23.07 68 GLY A O 1
ATOM 542 N N . THR A 1 71 ? 33.572 21.060 0.122 1.00 24.92 69 THR A N 1
ATOM 543 C CA . THR A 1 71 ? 34.400 19.957 -0.330 1.00 27.61 69 THR A CA 1
ATOM 544 C C . THR A 1 71 ? 33.565 18.756 -0.736 1.00 25.03 69 THR A C 1
ATOM 545 O O . THR A 1 71 ? 32.686 18.343 0.017 1.00 25.50 69 THR A O 1
ATOM 549 N N . PHE A 1 72 ? 33.825 18.152 -1.891 1.00 20.33 70 PHE A N 1
ATOM 550 C CA . PHE A 1 72 ? 33.074 17.009 -2.380 1.00 22.40 70 PHE A CA 1
ATOM 551 C C . PHE A 1 72 ? 33.179 15.844 -1.393 1.00 22.92 70 PHE A C 1
ATOM 552 O O . PHE A 1 72 ? 34.257 15.638 -0.859 1.00 21.73 70 PHE A O 1
ATOM 560 N N . GLY A 1 73 ? 32.079 15.141 -1.234 1.00 22.25 71 GLY A N 1
ATOM 561 C CA . GLY A 1 73 ? 32.049 14.003 -0.313 1.00 29.95 71 GLY A CA 1
ATOM 562 C C . GLY A 1 73 ? 31.176 12.924 -0.891 1.00 25.74 71 GLY A C 1
ATOM 563 O O . GLY A 1 73 ? 30.166 13.190 -1.528 1.00 31.48 71 GLY A O 1
ATOM 564 N N . ALA A 1 74 ? 31.518 11.660 -0.700 1.00 25.91 72 ALA A N 1
ATOM 565 C CA . ALA A 1 74 ? 30.657 10.603 -1.212 1.00 24.22 72 ALA A CA 1
ATOM 566 C C . ALA A 1 74 ? 30.839 9.381 -0.316 1.00 29.21 72 ALA A C 1
ATOM 567 O O . ALA A 1 74 ? 31.890 9.226 0.296 1.00 31.02 72 ALA A O 1
ATOM 569 N N . ILE A 1 75 ? 29.799 8.568 -0.276 1.00 29.26 73 ILE A N 1
ATOM 570 C CA . ILE A 1 75 ? 29.845 7.386 0.564 1.00 35.61 73 ILE A CA 1
ATOM 571 C C . ILE A 1 75 ? 29.169 6.235 -0.174 1.00 40.35 73 ILE A C 1
ATOM 572 O O . ILE A 1 75 ? 28.024 6.398 -0.590 1.00 40.77 73 ILE A O 1
ATOM 577 N N . ILE A 1 76 ? 29.923 5.159 -0.304 1.00 52.04 74 ILE A N 1
ATOM 578 C CA . ILE A 1 76 ? 29.405 3.937 -0.903 1.00 63.90 74 ILE A CA 1
ATOM 579 C C . ILE A 1 76 ? 29.196 2.929 0.225 1.00 61.33 74 ILE A C 1
ATOM 580 O O . ILE A 1 76 ? 30.158 2.359 0.729 1.00 71.88 74 ILE A O 1
ATOM 585 N N . TYR A 1 77 ? 27.938 2.775 0.597 1.00 69.04 75 TYR A N 1
ATOM 586 C CA . TYR A 1 77 ? 27.569 1.903 1.708 1.00 81.53 75 TYR A CA 1
ATOM 587 C C . TYR A 1 77 ? 27.628 0.439 1.295 1.00 103.74 75 TYR A C 1
ATOM 588 O O . TYR A 1 77 ? 28.078 0.103 0.193 1.00 104.39 75 TYR A O 1
ATOM 597 N N . GLY A 1 78 ? 27.169 -0.459 2.168 1.00 116.26 76 GLY A N 1
ATOM 598 C CA . GLY A 1 78 ? 27.113 -1.877 1.870 1.00 124.76 76 GLY A CA 1
ATOM 599 C C . GLY A 1 78 ? 25.910 -2.240 1.015 1.00 133.51 76 GLY A C 1
ATOM 600 O O . GLY A 1 78 ? 25.347 -3.328 1.164 1.00 146.45 76 GLY A O 1
ATOM 601 N N . THR A 1 79 ? 25.515 -1.336 0.132 1.00 135.34 77 THR A N 1
ATOM 602 C CA . THR A 1 79 ? 24.375 -1.486 -0.760 1.00 133.34 77 THR A CA 1
ATOM 603 C C . THR A 1 79 ? 24.490 -0.533 -1.956 1.00 125.29 77 THR A C 1
ATOM 604 O O . THR A 1 79 ? 24.439 -0.962 -3.109 1.00 126.52 77 THR A O 1
ATOM 608 N N . GLY A 1 80 ? 24.652 0.750 -1.659 1.00 115.40 78 GLY A N 1
ATOM 609 C CA . GLY A 1 80 ? 24.728 1.797 -2.657 1.00 104.95 78 GLY A CA 1
ATOM 610 C C . GLY A 1 80 ? 25.501 3.010 -2.180 1.00 91.05 78 GLY A C 1
ATOM 611 O O . GLY A 1 80 ? 26.432 2.883 -1.379 1.00 69.69 78 GLY A O 1
ATOM 612 N N . SER A 1 81 ? 25.124 4.199 -2.666 1.00 79.44 79 SER A N 1
ATOM 613 C CA . SER A 1 81 ? 25.880 5.399 -2.348 1.00 64.55 79 SER A CA 1
ATOM 614 C C . SER A 1 81 ? 25.078 6.691 -2.242 1.00 53.57 79 SER A C 1
ATOM 615 O O . SER A 1 81 ? 24.020 6.878 -2.844 1.00 44.29 79 SER A O 1
ATOM 618 N N . ILE A 1 82 ? 25.652 7.599 -1.450 1.00 40.80 80 ILE A N 1
ATOM 619 C CA . ILE A 1 82 ? 25.220 8.993 -1.416 1.00 42.21 80 ILE A CA 1
ATOM 620 C C . ILE A 1 82 ? 26.395 9.890 -1.822 1.00 30.98 80 ILE A C 1
ATOM 621 O O . ILE A 1 82 ? 27.559 9.558 -1.596 1.00 29.91 80 ILE A O 1
ATOM 626 N N . THR A 1 83 ? 26.067 11.027 -2.421 1.00 25.01 81 THR A N 1
ATOM 627 C CA . THR A 1 83 ? 27.051 12.008 -2.849 1.00 25.75 81 THR A CA 1
ATOM 628 C C . THR A 1 83 ? 26.569 13.425 -2.533 1.00 22.01 81 THR A C 1
ATOM 629 O O . THR A 1 83 ? 25.361 13.681 -2.540 1.00 22.63 81 THR A O 1
ATOM 633 N N . GLY A 1 84 ? 27.498 14.338 -2.275 1.00 20.77 82 GLY A N 1
ATOM 634 C CA . GLY A 1 84 ? 27.171 15.715 -1.939 1.00 21.23 82 GLY A CA 1
ATOM 635 C C . GLY A 1 84 ? 28.424 16.528 -1.701 1.00 24.62 82 GLY A C 1
ATOM 636 O O . GLY A 1 84 ? 29.443 16.341 -2.353 1.00 22.47 82 GLY A O 1
ATOM 637 N N . PHE A 1 85 ? 28.336 17.432 -0.739 1.00 21.30 83 PHE A N 1
ATOM 638 C CA . PHE A 1 85 ? 29.454 18.222 -0.300 1.00 21.21 83 PHE A CA 1
ATOM 639 C C . PHE A 1 85 ? 29.400 18.399 1.227 1.00 20.70 83 PHE A C 1
ATOM 640 O O . PHE A 1 85 ? 28.342 18.329 1.838 1.00 21.50 83 PHE A O 1
ATOM 648 N N . PHE A 1 86 ? 30.571 18.618 1.802 1.00 19.69 84 PHE A N 1
ATOM 649 C CA . PHE A 1 86 ? 30.696 18.957 3.189 1.00 22.18 84 PHE A CA 1
ATOM 650 C C . PHE A 1 86 ? 30.202 20.379 3.483 1.00 27.02 84 PHE A C 1
ATOM 651 O O . PHE A 1 86 ? 30.365 21.333 2.722 1.00 21.30 84 PHE A O 1
ATOM 659 N N . SER A 1 87 ? 29.597 20.467 4.661 1.00 23.30 85 SER A N 1
ATOM 660 C CA . SER A 1 87 ? 29.185 21.692 5.320 1.00 22.51 85 SER A CA 1
ATOM 661 C C . SER A 1 87 ? 29.507 21.591 6.813 1.00 20.89 85 SER A C 1
ATOM 662 O O . SER A 1 87 ? 29.739 20.493 7.313 1.00 20.19 85 SER A O 1
ATOM 665 N N . GLN A 1 88 ? 29.506 22.731 7.492 1.00 17.92 86 GLN A N 1
ATOM 666 C CA . GLN A 1 88 ? 29.729 22.734 8.928 1.00 20.62 86 GLN A CA 1
ATOM 667 C C . GLN A 1 88 ? 28.583 23.421 9.665 1.00 27.51 86 GLN A C 1
ATOM 668 O O . GLN A 1 88 ? 28.119 24.496 9.293 1.00 21.20 86 GLN A O 1
ATOM 674 N N . ASP A 1 89 ? 28.124 22.785 10.745 1.00 20.04 87 ASP A N 1
ATOM 675 C CA . ASP A 1 89 ? 27.125 23.425 11.597 1.00 21.27 87 ASP A CA 1
ATOM 676 C C . ASP A 1 89 ? 27.147 22.804 12.991 1.00 23.94 87 ASP A C 1
ATOM 677 O O . ASP A 1 89 ? 27.932 21.922 13.306 1.00 21.30 87 ASP A O 1
ATOM 682 N N . SER A 1 90 ? 26.264 23.299 13.844 1.00 26.25 88 SER A N 1
ATOM 683 C CA . SER A 1 90 ? 26.127 22.773 15.189 1.00 24.84 88 SER A CA 1
ATOM 684 C C . SER A 1 90 ? 25.172 21.593 15.144 1.00 24.31 88 SER A C 1
ATOM 685 O O . SER A 1 90 ? 24.111 21.640 14.520 1.00 20.69 88 SER A O 1
ATOM 688 N N . VAL A 1 91 ? 25.555 20.518 15.824 1.00 22.72 89 VAL A N 1
ATOM 689 C CA . VAL A 1 91 ? 24.670 19.350 15.798 1.00 20.32 89 VAL A CA 1
ATOM 690 C C . VAL A 1 91 ? 24.112 19.111 17.193 1.00 25.25 89 VAL A C 1
ATOM 691 O O . VAL A 1 91 ? 24.834 18.948 18.162 1.00 23.10 89 VAL A O 1
ATOM 695 N N . THR A 1 92 ? 22.780 19.099 17.275 1.00 23.79 90 THR A N 1
ATOM 696 C CA . THR A 1 92 ? 22.179 18.950 18.594 1.00 21.71 90 THR A CA 1
ATOM 697 C C . THR A 1 92 ? 21.777 17.506 18.810 1.00 23.70 90 THR A C 1
ATOM 698 O O . THR A 1 92 ? 21.077 16.925 17.989 1.00 23.43 90 THR A O 1
ATOM 702 N N . ILE A 1 93 ? 22.248 16.956 19.914 1.00 21.51 91 ILE A N 1
ATOM 703 C CA . ILE A 1 93 ? 21.877 15.574 20.215 1.00 24.93 91 ILE A CA 1
ATOM 704 C C . ILE A 1 93 ? 21.468 15.521 21.685 1.00 32.22 91 ILE A C 1
ATOM 705 O O . ILE A 1 93 ? 22.289 15.788 22.565 1.00 29.12 91 ILE A O 1
ATOM 710 N N . GLY A 1 94 ? 20.184 15.213 21.864 1.00 34.62 92 GLY A N 1
ATOM 711 C CA . GLY A 1 94 ? 19.645 15.343 23.213 1.00 32.11 92 GLY A CA 1
ATOM 712 C C . GLY A 1 94 ? 19.867 16.783 23.637 1.00 27.23 92 GLY A C 1
ATOM 713 O O . GLY A 1 94 ? 19.401 17.704 22.983 1.00 31.95 92 GLY A O 1
ATOM 714 N N . ASP A 1 95 ? 20.598 16.981 24.729 1.00 42.07 93 ASP A N 1
ATOM 715 C CA . ASP A 1 95 ? 20.837 18.343 25.200 1.00 45.43 93 ASP A CA 1
ATOM 716 C C . ASP A 1 95 ? 22.279 18.760 24.967 1.00 35.19 93 ASP A C 1
ATOM 717 O O . ASP A 1 95 ? 22.749 19.823 25.373 1.00 40.21 93 ASP A O 1
ATOM 722 N N . LEU A 1 96 ? 23.026 17.895 24.282 1.00 33.47 94 LEU A N 1
ATOM 723 C CA . LEU A 1 96 ? 24.356 18.340 23.879 1.00 33.13 94 LEU A CA 1
ATOM 724 C C . LEU A 1 96 ? 24.272 19.092 22.555 1.00 34.48 94 LEU A C 1
ATOM 725 O O . LEU A 1 96 ? 23.484 18.760 21.672 1.00 33.50 94 LEU A O 1
ATOM 730 N N . VAL A 1 97 ? 25.103 20.115 22.432 1.00 29.33 95 VAL A N 1
ATOM 731 C CA . VAL A 1 97 ? 25.216 20.853 21.186 1.00 25.84 95 VAL A CA 1
ATOM 732 C C . VAL A 1 97 ? 26.651 20.711 20.687 1.00 30.17 95 VAL A C 1
ATOM 733 O O . VAL A 1 97 ? 27.561 21.296 21.279 1.00 29.67 95 VAL A O 1
ATOM 737 N N . VAL A 1 98 ? 26.801 19.931 19.627 1.00 19.91 96 VAL A N 1
ATOM 738 C CA . VAL A 1 98 ? 28.141 19.715 19.086 1.00 20.59 96 VAL A CA 1
ATOM 739 C C . VAL A 1 98 ? 28.411 20.820 18.070 1.00 20.61 96 VAL A C 1
ATOM 740 O O . VAL A 1 98 ? 27.729 20.978 17.065 1.00 23.05 96 VAL A O 1
ATOM 744 N N . LYS A 1 99 ? 29.418 21.617 18.398 1.00 22.86 97 LYS A N 1
ATOM 745 C CA . LYS A 1 99 ? 29.769 22.758 17.573 1.00 24.92 97 LYS A CA 1
ATOM 746 C C . LYS A 1 99 ? 30.741 22.380 16.468 1.00 24.48 97 LYS A C 1
ATOM 747 O O . LYS A 1 99 ? 31.538 21.452 16.598 1.00 24.28 97 LYS A O 1
ATOM 758 N N . GLU A 1 100 ? 30.688 23.135 15.372 1.00 24.33 98 GLU A N 1
ATOM 759 C CA . GLU A 1 100 ? 31.698 22.946 14.332 1.00 30.87 98 GLU A CA 1
ATOM 760 C C . GLU A 1 100 ? 31.721 21.513 13.809 1.00 24.50 98 GLU A C 1
ATOM 761 O O . GLU A 1 100 ? 32.779 20.945 13.557 1.00 23.40 98 GLU A O 1
ATOM 767 N N . GLN A 1 101 ? 30.543 20.913 13.656 1.00 23.82 99 GLN A N 1
ATOM 768 C CA . GLN A 1 101 ? 30.522 19.547 13.151 1.00 20.48 99 GLN A CA 1
ATOM 769 C C . GLN A 1 101 ? 30.476 19.567 11.636 1.00 23.26 99 GLN A C 1
ATOM 770 O O . GLN A 1 101 ? 29.590 20.178 11.029 1.00 19.38 99 GLN A O 1
ATOM 776 N N . ASP A 1 102 ? 31.409 18.874 11.013 1.00 21.11 100 ASP A N 1
ATOM 777 C CA . ASP A 1 102 ? 31.334 18.691 9.566 1.00 20.50 100 ASP A CA 1
ATOM 778 C C . ASP A 1 102 ? 30.418 17.530 9.212 1.00 21.31 100 ASP A C 1
ATOM 779 O O . ASP A 1 102 ? 30.438 16.499 9.883 1.00 19.94 100 ASP A O 1
ATOM 784 N N . PHE A 1 103 ? 29.644 17.691 8.153 1.00 19.73 101 PHE A N 1
ATOM 785 C CA . PHE A 1 103 ? 28.804 16.601 7.667 1.00 18.51 101 PHE A CA 1
ATOM 786 C C . PHE A 1 103 ? 28.568 16.781 6.176 1.00 23.19 101 PHE A C 1
ATOM 787 O O . PHE A 1 103 ? 28.735 17.879 5.651 1.00 23.32 101 PHE A O 1
ATOM 795 N N . ILE A 1 104 ? 28.171 15.682 5.546 1.00 18.00 102 ILE A N 1
ATOM 796 C CA . ILE A 1 104 ? 27.838 15.805 4.130 1.00 23.76 102 ILE A CA 1
ATOM 797 C C . ILE A 1 104 ? 26.358 16.151 3.991 1.00 28.96 102 ILE A C 1
ATOM 798 O O . ILE A 1 104 ? 25.504 15.524 4.613 1.00 18.24 102 ILE A O 1
ATOM 803 N N . GLU A 1 105 ? 26.073 17.166 3.174 1.00 20.20 103 GLU A N 1
ATOM 804 C CA . GLU A 1 105 ? 24.665 17.320 2.796 1.00 22.79 103 GLU A CA 1
ATOM 805 C C . GLU A 1 105 ? 24.573 16.690 1.411 1.00 21.92 103 GLU A C 1
ATOM 806 O O . GLU A 1 105 ? 25.239 17.118 0.478 1.00 22.75 103 GLU A O 1
ATOM 812 N N . ALA A 1 106 ? 23.777 15.645 1.314 1.00 20.68 104 ALA A N 1
ATOM 813 C CA . ALA A 1 106 ? 23.696 14.815 0.129 1.00 23.60 104 ALA A CA 1
ATOM 814 C C . ALA A 1 106 ? 22.795 15.441 -0.939 1.00 29.13 104 ALA A C 1
ATOM 815 O O . ALA A 1 106 ? 21.603 15.666 -0.713 1.00 20.61 104 ALA A O 1
ATOM 817 N N . THR A 1 107 ? 23.401 15.680 -2.094 1.00 24.70 105 THR A N 1
ATOM 818 C CA . THR A 1 107 ? 22.663 16.174 -3.241 1.00 30.13 105 THR A CA 1
ATOM 819 C C . THR A 1 107 ? 22.212 15.045 -4.165 1.00 29.96 105 THR A C 1
ATOM 820 O O . THR A 1 107 ? 21.377 15.236 -5.040 1.00 36.38 105 THR A O 1
ATOM 824 N N . ASP A 1 108 ? 22.770 13.857 -3.987 1.00 26.28 106 ASP A N 1
ATOM 825 C CA . ASP A 1 108 ? 22.294 12.663 -4.683 1.00 30.77 106 ASP A CA 1
ATOM 826 C C . ASP A 1 108 ? 22.339 11.471 -3.713 1.00 32.20 106 ASP A C 1
ATOM 827 O O . ASP A 1 108 ? 23.334 11.298 -2.997 1.00 33.81 106 ASP A O 1
ATOM 832 N N . GLU A 1 109 ? 21.279 10.674 -3.721 1.00 34.46 107 GLU A N 1
ATOM 833 C CA . GLU A 1 109 ? 21.151 9.464 -2.938 1.00 31.77 107 GLU A CA 1
ATOM 834 C C . GLU A 1 109 ? 20.593 8.315 -3.783 1.00 38.01 107 GLU A C 1
ATOM 835 O O . GLU A 1 109 ? 19.707 8.526 -4.603 1.00 43.77 107 GLU A O 1
ATOM 841 N N . ALA A 1 110 ? 21.123 7.119 -3.546 1.00 38.51 108 ALA A N 1
ATOM 842 C CA . ALA A 1 110 ? 20.648 5.922 -4.225 1.00 38.62 108 ALA A CA 1
ATOM 843 C C . ALA A 1 110 ? 19.212 5.594 -3.827 1.00 40.30 108 ALA A C 1
ATOM 844 O O . ALA A 1 110 ? 19.032 5.045 -2.735 1.00 33.69 108 ALA A O 1
ATOM 846 N N . ASP A 1 111 ? 18.264 5.924 -4.694 1.00 50.77 109 ASP A N 1
ATOM 847 C CA . ASP A 1 111 ? 16.840 5.721 -4.451 1.00 56.01 109 ASP A CA 1
ATOM 848 C C . ASP A 1 111 ? 16.558 4.280 -4.035 1.00 57.76 109 ASP A C 1
ATOM 849 O O . ASP A 1 111 ? 15.836 4.045 -3.067 1.00 61.84 109 ASP A O 1
ATOM 854 N N . ASN A 1 112 ? 17.133 3.333 -4.774 1.00 55.81 110 ASN A N 1
ATOM 855 C CA . ASN A 1 112 ? 16.909 1.925 -4.466 1.00 62.32 110 ASN A CA 1
ATOM 856 C C . ASN A 1 112 ? 17.235 1.623 -3.012 1.00 60.87 110 ASN A C 1
ATOM 857 O O . ASN A 1 112 ? 16.635 0.757 -2.373 1.00 85.11 110 ASN A O 1
ATOM 862 N N . VAL A 1 113 ? 18.204 2.337 -2.437 1.00 53.63 111 VAL A N 1
ATOM 863 C CA . VAL A 1 113 ? 18.563 1.985 -1.064 1.00 43.27 111 VAL A CA 1
ATOM 864 C C . VAL A 1 113 ? 17.938 2.930 -0.059 1.00 34.01 111 VAL A C 1
ATOM 865 O O . VAL A 1 113 ? 17.518 2.585 1.043 1.00 33.49 111 VAL A O 1
ATOM 869 N N . PHE A 1 114 ? 17.861 4.215 -0.419 1.00 33.66 112 PHE A N 1
ATOM 870 C CA . PHE A 1 114 ? 17.398 5.130 0.632 1.00 35.04 112 PHE A CA 1
ATOM 871 C C . PHE A 1 114 ? 15.977 5.605 0.447 1.00 37.93 112 PHE A C 1
ATOM 872 O O . PHE A 1 114 ? 15.374 6.190 1.349 1.00 34.51 112 PHE A O 1
ATOM 880 N N . LEU A 1 115 ? 15.412 5.389 -0.744 1.00 41.22 113 LEU A N 1
ATOM 881 C CA . LEU A 1 115 ? 14.135 6.035 -1.020 1.00 37.46 113 LEU A CA 1
ATOM 882 C C . LEU A 1 115 ? 13.052 5.563 -0.075 1.00 38.22 113 LEU A C 1
ATOM 883 O O . LEU A 1 115 ? 12.331 6.390 0.494 1.00 40.18 113 LEU A O 1
ATOM 888 N N . HIS A 1 116 ? 12.863 4.259 0.115 1.00 42.22 114 HIS A N 1
ATOM 889 C CA . HIS A 1 116 ? 11.705 3.946 0.978 1.00 53.05 114 HIS A CA 1
ATOM 890 C C . HIS A 1 116 ? 12.117 3.420 2.339 1.00 55.91 114 HIS A C 1
ATOM 891 O O . HIS A 1 116 ? 11.772 2.302 2.728 1.00 54.31 114 HIS A O 1
ATOM 898 N N . ARG A 1 117 ? 12.856 4.241 3.090 1.00 56.40 115 ARG A N 1
ATOM 899 C CA . ARG A 1 117 ? 13.235 3.931 4.472 1.00 50.11 115 ARG A CA 1
ATOM 900 C C . ARG A 1 117 ? 12.745 5.057 5.373 1.00 35.02 115 ARG A C 1
ATOM 901 O O . ARG A 1 117 ? 12.495 6.150 4.862 1.00 32.97 115 ARG A O 1
ATOM 909 N N . LEU A 1 118 ? 12.591 4.790 6.661 1.00 29.96 116 LEU A N 1
ATOM 910 C CA . LEU A 1 118 ? 12.027 5.770 7.583 1.00 31.96 116 LEU A CA 1
ATOM 911 C C . LEU A 1 118 ? 13.034 6.775 8.118 1.00 31.78 116 LEU A C 1
ATOM 912 O O . LEU A 1 118 ? 12.619 7.745 8.748 1.00 39.97 116 LEU A O 1
ATOM 917 N N . PHE A 1 119 ? 14.329 6.575 7.893 1.00 25.47 117 PHE A N 1
ATOM 918 C CA . PHE A 1 119 ? 15.313 7.535 8.360 1.00 25.83 117 PHE A CA 1
ATOM 919 C C . PHE A 1 119 ? 15.710 8.479 7.219 1.00 22.04 117 PHE A C 1
ATOM 920 O O . PHE A 1 119 ? 15.544 8.138 6.048 1.00 23.64 117 PHE A O 1
ATOM 928 N N . ASP A 1 120 ? 16.217 9.634 7.615 1.00 17.59 118 ASP A N 1
ATOM 929 C CA . ASP A 1 120 ? 16.686 10.657 6.709 1.00 22.63 118 ASP A CA 1
ATOM 930 C C . ASP A 1 120 ? 18.156 10.511 6.339 1.00 25.20 118 ASP A C 1
ATOM 931 O O . ASP A 1 120 ? 18.508 10.703 5.178 1.00 20.41 118 ASP A O 1
ATOM 936 N N . GLY A 1 121 ? 18.974 10.190 7.334 1.00 20.38 119 GLY A N 1
ATOM 937 C CA . GLY A 1 121 ? 20.415 10.087 7.081 1.00 18.25 119 GLY A CA 1
ATOM 938 C C . GLY A 1 121 ? 21.089 9.197 8.097 1.00 19.18 119 GLY A C 1
ATOM 939 O O . GLY A 1 121 ? 20.443 8.430 8.816 1.00 18.65 119 GLY A O 1
ATOM 940 N N . ILE A 1 122 ? 22.411 9.286 8.160 1.00 16.37 120 ILE A N 1
ATOM 941 C CA . ILE A 1 122 ? 23.164 8.382 9.021 1.00 18.41 120 ILE A CA 1
ATOM 942 C C . ILE A 1 122 ? 24.206 9.144 9.825 1.00 21.62 120 ILE A C 1
ATOM 943 O O . ILE A 1 122 ? 24.879 10.011 9.278 1.00 18.50 120 ILE A O 1
ATOM 948 N N . LEU A 1 123 ? 24.305 8.814 11.112 1.00 15.27 121 LEU A N 1
ATOM 949 C CA . LEU A 1 123 ? 25.313 9.419 11.976 1.00 15.02 121 LEU A CA 1
ATOM 950 C C . LEU A 1 123 ? 26.321 8.331 12.332 1.00 16.83 121 LEU A C 1
ATOM 951 O O . LEU A 1 123 ? 25.975 7.464 13.134 1.00 20.43 121 LEU A O 1
ATOM 956 N N . GLY A 1 124 ? 27.509 8.421 11.756 1.00 14.70 122 GLY A N 1
ATOM 957 C CA . GLY A 1 124 ? 28.525 7.414 11.907 1.00 14.34 122 GLY A CA 1
ATOM 958 C C . GLY A 1 124 ? 29.216 7.528 13.256 1.00 17.50 122 GLY A C 1
ATOM 959 O O . GLY A 1 124 ? 29.488 8.637 13.735 1.00 18.34 122 GLY A O 1
ATOM 960 N N . LEU A 1 125 ? 29.471 6.360 13.856 1.00 13.51 123 LEU A N 1
ATOM 961 C CA . LEU A 1 125 ? 30.113 6.343 15.166 1.00 14.27 123 LEU A CA 1
ATOM 962 C C . LEU A 1 125 ? 31.392 5.528 15.168 1.00 15.19 123 LEU A C 1
ATOM 963 O O . LEU A 1 125 ? 31.930 5.299 16.253 1.00 18.47 123 LEU A O 1
ATOM 968 N N . SER A 1 126 ? 31.838 5.088 13.993 1.00 16.02 124 SER A N 1
ATOM 969 C CA . SER A 1 126 ? 33.112 4.395 13.882 1.00 15.13 124 SER A CA 1
ATOM 970 C C . SER A 1 126 ? 34.274 5.379 13.843 1.00 16.05 124 SER A C 1
ATOM 971 O O . SER A 1 126 ? 34.049 6.584 13.9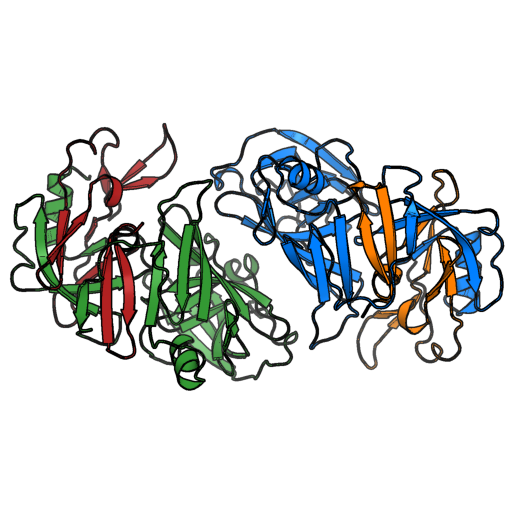97 1.00 16.64 124 SER A O 1
ATOM 974 N N . PHE A 1 127 ? 35.489 4.875 13.655 1.00 17.66 125 PHE A N 1
ATOM 975 C CA . PHE A 1 127 ? 36.690 5.704 13.773 1.00 17.12 125 PHE A CA 1
ATOM 976 C C . PHE A 1 127 ? 36.892 6.616 12.575 1.00 19.75 125 PHE A C 1
ATOM 977 O O . PHE A 1 127 ? 36.452 6.395 11.456 1.00 17.57 125 PHE A O 1
ATOM 985 N N . GLN A 1 128 ? 37.577 7.724 12.812 1.00 21.92 126 GLN A N 1
ATOM 986 C CA . GLN A 1 128 ? 37.692 8.783 11.814 1.00 22.52 126 GLN A CA 1
ATOM 987 C C . GLN A 1 128 ? 38.287 8.310 10.501 1.00 23.53 126 GLN A C 1
ATOM 988 O O . GLN A 1 128 ? 39.271 7.574 10.519 1.00 24.15 126 GLN A O 1
ATOM 994 N N . THR A 1 129 ? 37.703 8.714 9.387 1.00 19.65 128 THR A N 1
ATOM 995 C CA . THR A 1 129 ? 38.291 8.536 8.071 1.00 20.78 128 THR A CA 1
ATOM 996 C C . THR A 1 129 ? 38.624 9.913 7.488 1.00 23.69 128 THR A C 1
ATOM 997 O O . THR A 1 129 ? 39.776 10.345 7.696 1.00 30.00 128 THR A O 1
ATOM 1001 N N . ILE A 1 130 ? 37.794 10.669 6.823 1.00 26.43 132 ILE A N 1
ATOM 1002 C CA . ILE A 1 130 ? 38.013 11.902 6.108 1.00 28.98 132 ILE A CA 1
ATOM 1003 C C . ILE A 1 130 ? 37.539 13.113 6.884 1.00 33.25 132 ILE A C 1
ATOM 1004 O O . ILE A 1 130 ? 37.891 14.224 6.523 1.00 30.69 132 ILE A O 1
ATOM 1009 N N . SER A 1 131 ? 36.755 12.912 7.934 1.00 26.25 133 SER A N 1
ATOM 1010 C CA . SER A 1 131 ? 36.217 14.072 8.644 1.00 20.28 133 SER A CA 1
ATOM 1011 C C . SER A 1 131 ? 36.082 13.733 10.121 1.00 26.69 133 SER A C 1
ATOM 1012 O O . SER A 1 131 ? 35.933 12.562 10.485 1.00 19.20 133 SER A O 1
ATOM 1017 N N . VAL A 1 132 ? 36.149 14.747 10.988 1.00 22.46 134 VAL A N 1
ATOM 1018 C CA . VAL A 1 132 ? 36.114 14.449 12.427 1.00 24.16 134 VAL A CA 1
ATOM 1019 C C . VAL A 1 132 ? 34.698 14.038 12.814 1.00 23.83 134 VAL A C 1
ATOM 1020 O O . VAL A 1 132 ? 33.791 14.873 12.674 1.00 19.88 134 VAL A O 1
ATOM 1024 N N . PRO A 1 133 ? 34.468 12.818 13.264 1.00 22.49 135 PRO A N 1
ATOM 1025 C CA . PRO A 1 133 ? 33.109 12.402 13.639 1.00 19.43 135 PRO A CA 1
ATOM 1026 C C . PRO A 1 133 ? 32.542 13.122 14.850 1.00 19.07 135 PRO A C 1
ATOM 1027 O O . PRO A 1 133 ? 33.231 13.692 15.693 1.00 20.41 135 PRO A O 1
ATOM 1031 N N . VAL A 1 134 ? 31.223 13.077 14.958 1.00 19.24 136 VAL A N 1
ATOM 1032 C CA . VAL A 1 134 ? 30.447 13.718 16.009 1.00 19.39 136 VAL A CA 1
ATOM 1033 C C . VAL A 1 134 ? 30.986 13.349 17.391 1.00 21.56 136 VAL A C 1
ATOM 1034 O O . VAL A 1 134 ? 31.146 14.191 18.275 1.00 22.04 136 VAL A O 1
ATOM 1038 N N . TRP A 1 135 ? 31.249 12.057 17.561 1.00 19.91 137 TRP A N 1
ATOM 1039 C CA . TRP A 1 135 ? 31.705 11.570 18.859 1.00 19.18 137 TRP A CA 1
ATOM 1040 C C . TRP A 1 135 ? 33.036 12.196 19.264 1.00 23.01 137 TRP A C 1
ATOM 1041 O O . TRP A 1 135 ? 33.193 12.571 20.431 1.00 26.13 137 TRP A O 1
ATOM 1052 N N . TYR A 1 136 ? 33.983 12.311 18.338 1.00 23.04 138 TYR A N 1
ATOM 1053 C CA . TYR A 1 136 ? 35.277 12.914 18.623 1.00 22.96 138 TYR A CA 1
ATOM 1054 C C . TYR A 1 136 ? 35.123 14.401 18.973 1.00 24.29 138 TYR A C 1
ATOM 1055 O O . TYR A 1 136 ? 35.807 14.935 19.865 1.00 26.01 138 TYR A O 1
ATOM 1064 N N . ASN A 1 137 ? 34.227 15.091 18.261 1.00 20.00 139 ASN A N 1
ATOM 1065 C CA . ASN A 1 137 ? 33.985 16.496 18.600 1.00 23.09 139 ASN A CA 1
ATOM 1066 C C . ASN A 1 137 ? 33.346 16.608 19.979 1.00 28.35 139 ASN A C 1
ATOM 1067 O O . ASN A 1 137 ? 33.620 17.504 20.777 1.00 28.22 139 ASN A O 1
ATOM 1072 N N . MET A 1 138 ? 32.449 15.683 20.307 1.00 23.84 140 MET A N 1
ATOM 1073 C CA . MET A 1 138 ? 31.882 15.642 21.646 1.00 27.27 140 MET A CA 1
ATOM 1074 C C . MET A 1 138 ? 32.956 15.614 22.724 1.00 24.89 140 MET A C 1
ATOM 1075 O O . MET A 1 138 ? 32.951 16.379 23.678 1.00 28.49 140 MET A O 1
ATOM 1080 N N . LEU A 1 139 ? 33.868 14.668 22.526 1.00 25.32 141 LEU A N 1
ATOM 1081 C CA . LEU A 1 139 ? 34.950 14.491 23.475 1.00 28.94 141 LEU A CA 1
ATOM 1082 C C . LEU A 1 139 ? 35.823 15.740 23.518 1.00 32.55 141 LEU A C 1
ATOM 1083 O O . LEU A 1 139 ? 36.088 16.234 24.606 1.00 31.18 141 LEU A O 1
ATOM 1088 N N . ASN A 1 140 ? 36.219 16.182 22.338 1.00 29.29 142 ASN A N 1
ATOM 1089 C CA . ASN A 1 140 ? 37.052 17.371 22.193 1.00 29.59 142 ASN A CA 1
ATOM 1090 C C . ASN A 1 140 ? 36.444 18.558 22.910 1.00 31.19 142 ASN A C 1
ATOM 1091 O O . ASN A 1 140 ? 37.148 19.361 23.513 1.00 31.75 142 ASN A O 1
ATOM 1096 N N . GLN A 1 141 ? 35.127 18.704 22.874 1.00 24.10 143 GLN A N 1
ATOM 1097 C CA . GLN A 1 141 ? 34.481 19.865 23.465 1.00 26.76 143 GLN A CA 1
ATOM 1098 C C . GLN A 1 141 ? 34.121 19.673 24.933 1.00 26.28 143 GLN A C 1
ATOM 1099 O O . GLN A 1 141 ? 33.501 20.569 25.485 1.00 28.09 143 GLN A O 1
ATOM 1105 N N . GLY A 1 142 ? 34.483 18.553 25.530 1.00 27.49 144 GLY A N 1
ATOM 1106 C CA . GLY A 1 142 ? 34.177 18.248 26.909 1.00 29.90 144 GLY A CA 1
ATOM 1107 C C . GLY A 1 142 ? 32.718 18.027 27.194 1.00 29.66 144 GLY A C 1
ATOM 1108 O O . GLY A 1 142 ? 32.227 18.255 28.308 1.00 31.74 144 GLY A O 1
ATOM 1109 N N . LEU A 1 143 ? 31.953 17.576 26.191 1.00 25.38 145 LEU A N 1
ATOM 1110 C CA . LEU A 1 143 ? 30.508 17.485 26.396 1.00 27.34 145 LEU A CA 1
ATOM 1111 C C . LEU A 1 143 ? 30.109 16.211 27.126 1.00 28.15 145 LEU A C 1
ATOM 1112 O O . LEU A 1 143 ? 28.963 16.139 27.571 1.00 34.18 145 LEU A O 1
ATOM 1117 N N . VAL A 1 144 ? 31.022 15.246 27.212 1.00 26.33 146 VAL A N 1
ATOM 1118 C CA . VAL A 1 144 ? 30.708 14.015 27.911 1.00 27.43 146 VAL A CA 1
ATOM 1119 C C . VAL A 1 144 ? 31.716 13.764 29.035 1.00 31.40 146 VAL A C 1
ATOM 1120 O O . VAL A 1 144 ? 32.875 14.132 28.929 1.00 42.26 146 VAL A O 1
ATOM 1124 N N . LYS A 1 145 ? 31.237 13.119 30.083 1.00 37.24 147 LYS A N 1
ATOM 1125 C CA . LYS A 1 145 ? 32.009 12.737 31.250 1.00 46.47 147 LYS A CA 1
ATOM 1126 C C . LYS A 1 145 ? 32.869 11.518 30.958 1.00 38.02 147 LYS A C 1
ATOM 1127 O O . LYS A 1 145 ? 34.091 11.519 31.047 1.00 48.72 147 LYS A O 1
ATOM 1133 N N . GLU A 1 146 ? 32.191 10.433 30.593 1.00 27.76 148 GLU A N 1
ATOM 1134 C CA . GLU A 1 146 ? 32.981 9.255 30.259 1.00 23.35 148 GLU A CA 1
ATOM 1135 C C . GLU A 1 146 ? 33.217 9.225 28.749 1.00 17.10 148 GLU A C 1
ATOM 1136 O O . GLU A 1 146 ? 32.344 9.634 28.000 1.00 20.66 148 GLU A O 1
ATOM 1142 N N . ARG A 1 147 ? 34.357 8.722 28.345 1.00 18.67 149 ARG A N 1
ATOM 1143 C CA . ARG A 1 147 ? 34.716 8.536 26.950 1.00 19.62 149 ARG A CA 1
ATOM 1144 C C . ARG A 1 147 ? 34.142 7.211 26.468 1.00 14.30 149 ARG A C 1
ATOM 1145 O O . ARG A 1 147 ? 34.819 6.358 25.912 1.00 14.86 149 ARG A O 1
ATOM 1153 N N . ARG A 1 148 ? 32.838 7.033 26.685 1.00 15.37 150 ARG A N 1
ATOM 1154 C CA . ARG A 1 148 ? 32.163 5.803 26.294 1.00 18.97 150 ARG A CA 1
ATOM 1155 C C . ARG A 1 148 ? 30.739 6.110 25.837 1.00 16.24 150 ARG A C 1
ATOM 1156 O O . ARG A 1 148 ? 30.154 7.093 26.298 1.00 20.86 150 ARG A O 1
ATOM 1164 N N . PHE A 1 149 ? 30.199 5.273 24.958 1.00 12.57 151 PHE A N 1
ATOM 1165 C CA . PHE A 1 149 ? 28.788 5.359 24.601 1.00 13.58 151 PHE A CA 1
ATOM 1166 C C . PHE A 1 149 ? 28.252 3.933 24.525 1.00 12.69 151 PHE A C 1
ATOM 1167 O O . PHE A 1 149 ? 29.009 2.989 24.326 1.00 16.70 151 PHE A O 1
ATOM 1175 N N . SER A 1 150 ? 26.938 3.787 24.668 1.00 15.70 152 SER A N 1
ATOM 1176 C CA . SER A 1 150 ? 26.404 2.432 24.794 1.00 13.45 152 SER A CA 1
ATOM 1177 C C . SER A 1 150 ? 25.031 2.330 24.158 1.00 14.18 152 SER A C 1
ATOM 1178 O O . SER A 1 150 ? 24.294 3.309 24.103 1.00 17.24 152 SER A O 1
ATOM 1181 N N . PHE A 1 151 ? 24.678 1.129 23.689 1.00 13.50 153 PHE A N 1
ATOM 1182 C CA . PHE A 1 151 ? 23.412 0.888 23.064 1.00 11.13 153 PHE A CA 1
ATOM 1183 C C . PHE A 1 151 ? 22.639 -0.223 23.782 1.00 14.59 153 PHE A C 1
ATOM 1184 O O . PHE A 1 151 ? 23.183 -1.293 24.018 1.00 13.72 153 PHE A O 1
ATOM 1192 N N . TRP A 1 152 ? 21.379 0.055 24.060 1.00 15.45 154 TRP A N 1
ATOM 1193 C CA . TRP A 1 152 ? 20.348 -0.920 24.341 1.00 18.74 154 TRP A CA 1
ATOM 1194 C C . TRP A 1 152 ? 19.406 -0.979 23.121 1.00 15.21 154 TRP A C 1
ATOM 1195 O O . TRP A 1 152 ? 18.824 0.053 22.769 1.00 14.01 154 TRP A O 1
ATOM 1206 N N . LEU A 1 153 ? 19.339 -2.159 22.529 1.00 14.74 155 LEU A N 1
ATOM 1207 C CA . LEU A 1 153 ? 18.430 -2.381 21.417 1.00 16.33 155 LEU A CA 1
ATOM 1208 C C . LEU A 1 153 ? 17.346 -3.357 21.870 1.00 19.71 155 LEU A C 1
ATOM 1209 O O . LEU A 1 153 ? 17.628 -4.490 22.245 1.00 18.00 155 LEU A O 1
ATOM 1214 N N . ASN A 1 154 ? 16.095 -2.890 21.820 1.00 17.50 156 ASN A N 1
ATOM 1215 C CA . ASN A 1 154 ? 15.002 -3.777 22.193 1.00 16.14 156 ASN A CA 1
ATOM 1216 C C . ASN A 1 154 ? 14.439 -4.548 21.013 1.00 20.96 156 ASN A C 1
ATOM 1217 O O . ASN A 1 154 ? 14.542 -4.198 19.836 1.00 19.60 156 ASN A O 1
ATOM 1222 N N . ARG A 1 155 ? 13.805 -5.670 21.357 1.00 17.91 157 ARG A N 1
ATOM 1223 C CA . ARG A 1 155 ? 12.933 -6.347 20.416 1.00 25.05 157 ARG A CA 1
ATOM 1224 C C . ARG A 1 155 ? 11.768 -5.450 19.978 1.00 20.61 157 ARG A C 1
ATOM 1225 O O . ARG A 1 155 ? 11.424 -4.475 20.644 1.00 24.56 157 ARG A O 1
ATOM 1233 N N . ASN A 1 156 ? 11.189 -5.770 18.846 1.00 25.52 158 ASN A N 1
ATOM 1234 C CA . ASN A 1 156 ? 10.094 -5.083 18.157 1.00 30.60 158 ASN A CA 1
ATOM 1235 C C . ASN A 1 156 ? 8.785 -5.550 18.795 1.00 37.50 158 ASN A C 1
ATOM 1236 O O . ASN A 1 156 ? 8.367 -6.670 18.505 1.00 33.10 158 ASN A O 1
ATOM 1241 N N . VAL A 1 157 ? 8.230 -4.726 19.654 1.00 49.43 159 VAL A N 1
ATOM 1242 C CA . VAL A 1 157 ? 7.052 -4.869 20.503 1.00 66.36 159 VAL A CA 1
ATOM 1243 C C . VAL A 1 157 ? 6.290 -3.546 20.506 1.00 82.52 159 VAL A C 1
ATOM 1244 O O . VAL A 1 157 ? 6.853 -2.554 20.016 1.00 50.34 159 VAL A O 1
ATOM 1248 N N . ASP A 1 158 ? 5.062 -3.484 20.999 1.00 97.89 160 ASP A N 1
ATOM 1249 C CA . ASP A 1 158 ? 4.192 -2.323 20.894 1.00 109.77 160 ASP A CA 1
ATOM 1250 C C . ASP A 1 158 ? 4.111 -1.441 22.125 1.00 100.49 160 ASP A C 1
ATOM 1251 O O . ASP A 1 158 ? 3.899 -0.225 22.023 1.00 87.36 160 ASP A O 1
ATOM 1256 N N . GLU A 1 159 A 4.247 -1.960 23.346 1.00 92.53 160 GLU A N 1
ATOM 1257 C CA . GLU A 1 159 A 4.085 -1.028 24.468 1.00 89.83 160 GLU A CA 1
ATOM 1258 C C . GLU A 1 159 A 5.431 -0.456 24.886 1.00 80.31 160 GLU A C 1
ATOM 1259 O O . GLU A 1 159 A 5.540 0.465 25.692 1.00 60.72 160 GLU A O 1
ATOM 1265 N N . GLU A 1 160 B 6.481 -1.039 24.311 1.00 77.43 160 GLU A N 1
ATOM 1266 C CA . GLU A 1 160 B 7.830 -0.760 24.782 1.00 69.86 160 GLU A CA 1
ATOM 1267 C C . GLU A 1 160 B 8.637 0.158 23.874 1.00 40.95 160 GLU A C 1
ATOM 1268 O O . GLU A 1 160 B 8.427 0.408 22.696 1.00 34.30 160 GLU A O 1
ATOM 1274 N N . GLU A 1 161 ? 9.691 0.714 24.482 1.00 34.97 161 GLU A N 1
ATOM 1275 C CA . GLU A 1 161 ? 10.621 1.531 23.718 1.00 29.04 161 GLU A CA 1
ATOM 1276 C C . GLU A 1 161 ? 11.309 0.698 22.654 1.00 25.86 161 GLU A C 1
ATOM 1277 O O . GLU A 1 161 ? 11.471 -0.519 22.731 1.00 25.07 161 GLU A O 1
ATOM 1283 N N . GLY A 1 162 ? 11.786 1.322 21.584 1.00 21.39 162 GLY A N 1
ATOM 1284 C CA . GLY A 1 162 ? 12.583 0.574 20.635 1.00 18.24 162 GLY A CA 1
ATOM 1285 C C . GLY A 1 162 ? 14.028 0.387 21.081 1.00 14.13 162 GLY A C 1
ATOM 1286 O O . GLY A 1 162 ? 14.685 -0.547 20.621 1.00 18.08 162 GLY A O 1
ATOM 1287 N N . GLY A 1 163 ? 14.518 1.266 21.952 1.00 15.58 163 GLY A N 1
ATOM 1288 C CA . GLY A 1 163 ? 15.932 1.201 22.302 1.00 17.95 163 GLY A CA 1
ATOM 1289 C C . GLY A 1 163 ? 16.418 2.510 22.882 1.00 18.99 163 GLY A C 1
ATOM 1290 O O . GLY A 1 163 ? 15.677 3.499 22.923 1.00 20.27 163 GLY A O 1
ATOM 1291 N N . GLU A 1 164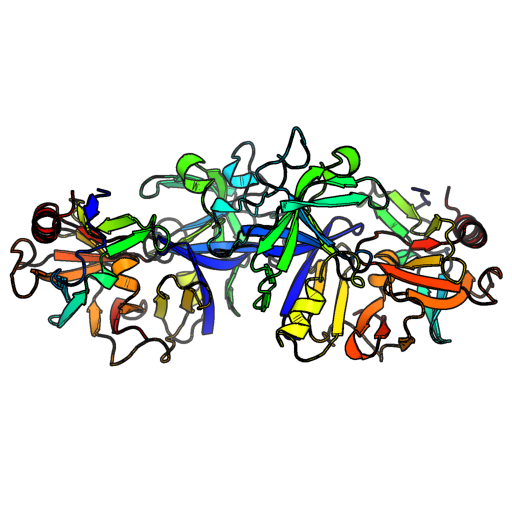 ? 17.673 2.519 23.337 1.00 17.14 164 GLU A N 1
ATOM 1292 C CA . GLU A 1 164 ? 18.233 3.715 23.941 1.00 16.38 164 GLU A CA 1
ATOM 1293 C C . GLU A 1 164 ? 19.751 3.747 23.762 1.00 17.18 164 GLU A C 1
ATOM 1294 O O . GLU A 1 164 ? 20.396 2.769 24.116 1.00 19.77 164 GLU A O 1
ATOM 1300 N N . LEU A 1 165 ? 20.235 4.861 23.236 1.00 14.60 165 LEU A N 1
ATOM 1301 C CA . LEU A 1 165 ? 21.648 5.139 23.076 1.00 16.72 165 LEU A CA 1
ATOM 1302 C C . LEU A 1 165 ? 22.057 6.163 24.121 1.00 20.27 165 LEU A C 1
ATOM 1303 O O . LEU A 1 165 ? 21.410 7.188 24.277 1.00 21.99 165 LEU A O 1
ATOM 1308 N N . VAL A 1 166 ? 23.125 5.882 24.845 1.00 15.44 166 VAL A N 1
ATOM 1309 C CA . VAL A 1 166 ? 23.643 6.780 25.858 1.00 16.13 166 VAL A CA 1
ATOM 1310 C C . VAL A 1 166 ? 25.054 7.221 25.483 1.00 13.29 166 VAL A C 1
ATOM 1311 O O . VAL A 1 166 ? 25.984 6.441 25.299 1.00 18.14 166 VAL A O 1
ATOM 1315 N N . PHE A 1 167 ? 25.232 8.519 25.349 1.00 17.23 167 PHE A N 1
ATOM 1316 C CA . PHE A 1 167 ? 26.537 9.121 25.134 1.00 16.45 167 PHE A CA 1
ATOM 1317 C C . PHE A 1 167 ? 27.086 9.517 26.503 1.00 23.23 167 PHE A C 1
ATOM 1318 O O . PHE A 1 167 ? 26.372 10.215 27.223 1.00 21.83 167 PHE A O 1
ATOM 1326 N N . GLY A 1 168 ? 28.302 9.064 26.781 1.00 20.36 168 GLY A N 1
ATOM 1327 C CA . GLY A 1 168 ? 28.977 9.487 27.987 1.00 20.85 168 GLY A CA 1
ATOM 1328 C C . GLY A 1 168 ? 28.587 8.640 29.180 1.00 19.52 168 GLY A C 1
ATOM 1329 O O . GLY A 1 168 ? 28.682 9.140 30.297 1.00 26.97 168 GLY A O 1
ATOM 1330 N N . GLY A 1 169 ? 28.157 7.398 28.988 1.00 18.42 169 GLY A N 1
ATOM 1331 C CA . GLY A 1 169 ? 27.818 6.495 30.057 1.00 18.66 169 GLY A CA 1
ATOM 1332 C C . GLY A 1 169 ? 27.008 5.278 29.672 1.00 25.20 169 GLY A C 1
ATOM 1333 O O . GLY A 1 169 ? 26.909 4.939 28.483 1.00 20.24 169 GLY A O 1
ATOM 1334 N N A LEU A 1 170 ? 26.418 4.615 30.670 0.49 21.33 170 LEU A N 1
ATOM 1335 N N B LEU A 1 170 ? 26.459 4.640 30.700 0.51 21.37 170 LEU A N 1
ATOM 1336 C CA A LEU A 1 170 ? 25.583 3.461 30.359 0.49 20.03 170 LEU A CA 1
ATOM 1337 C CA B LEU A 1 170 ? 25.708 3.410 30.672 0.51 20.44 170 LEU A CA 1
ATOM 1338 C C A LEU A 1 170 ? 24.489 3.303 31.415 0.49 20.27 170 LEU A C 1
ATOM 1339 C C B LEU A 1 170 ? 24.346 3.574 31.344 0.51 21.50 170 LEU A C 1
ATOM 1340 O O A LEU A 1 170 ? 24.646 3.672 32.569 0.49 21.69 170 LEU A O 1
ATOM 1341 O O B LEU A 1 170 ? 24.175 4.441 32.200 0.51 18.44 170 LEU A O 1
ATOM 1350 N N . ASP A 1 171 ? 23.394 2.728 30.967 1.00 18.67 171 ASP A N 1
ATOM 1351 C CA . ASP A 1 171 ? 22.160 2.608 31.718 1.00 18.19 171 ASP A CA 1
ATOM 1352 C C . ASP A 1 171 ? 22.099 1.238 32.377 1.00 15.38 171 ASP A C 1
ATOM 1353 O O . ASP A 1 171 ? 21.836 0.246 31.684 1.00 16.55 171 ASP A O 1
ATOM 1358 N N . PRO A 1 172 ? 22.321 1.126 33.683 1.00 15.14 172 PRO A N 1
ATOM 1359 C CA . PRO A 1 172 ? 22.349 -0.190 34.336 1.00 15.27 172 PRO A CA 1
ATOM 1360 C C . PRO A 1 172 ? 21.014 -0.902 34.286 1.00 17.49 172 PRO A C 1
ATOM 1361 O O . PRO A 1 172 ? 20.915 -2.115 34.445 1.00 17.75 172 PRO A O 1
ATOM 1365 N N . ASN A 1 173 ? 19.954 -0.132 34.025 1.00 17.99 173 ASN A N 1
ATOM 1366 C CA . ASN A 1 173 ? 18.656 -0.775 33.904 1.00 21.34 173 ASN A CA 1
ATOM 1367 C C . ASN A 1 173 ? 18.577 -1.633 32.645 1.00 20.94 173 ASN A C 1
ATOM 1368 O O . ASN A 1 173 ? 17.662 -2.445 32.538 1.00 17.35 173 ASN A O 1
ATOM 1373 N N . HIS A 1 174 ? 19.504 -1.459 31.706 1.00 16.38 174 HIS A N 1
ATOM 1374 C CA . HIS A 1 174 ? 19.390 -2.260 30.488 1.00 18.25 174 HIS A CA 1
ATOM 1375 C C . HIS A 1 174 ? 20.422 -3.350 30.296 1.00 18.47 174 HIS A C 1
ATOM 1376 O O . HIS A 1 174 ? 20.626 -3.831 29.172 1.00 14.53 174 HIS A O 1
ATOM 1383 N N . PHE A 1 175 ? 21.080 -3.772 31.370 1.00 14.69 175 PHE A N 1
ATOM 1384 C CA . PHE A 1 175 ? 21.908 -4.969 31.304 1.00 15.62 175 PHE A CA 1
ATOM 1385 C C . PHE A 1 175 ? 21.957 -5.669 32.673 1.00 12.72 175 PHE A C 1
ATOM 1386 O O . PHE A 1 175 ? 21.604 -5.098 33.695 1.00 12.89 175 PHE A O 1
ATOM 1394 N N . ARG A 1 176 ? 22.380 -6.920 32.566 1.00 13.96 176 ARG A N 1
ATOM 1395 C CA . ARG A 1 176 ? 22.601 -7.724 33.758 1.00 21.44 176 ARG A CA 1
ATOM 1396 C C . ARG A 1 176 ? 24.023 -8.240 33.730 1.00 19.41 176 ARG A C 1
ATOM 1397 O O . ARG A 1 176 ? 24.564 -8.504 32.643 1.00 17.60 176 ARG A O 1
ATOM 1405 N N . GLY A 1 177 ? 24.585 -8.387 34.929 1.00 17.65 177 GLY A N 1
ATOM 1406 C CA . GLY A 1 177 ? 25.953 -8.931 34.948 1.00 15.55 177 GLY A CA 1
ATOM 1407 C C . GLY A 1 177 ? 26.958 -7.858 34.576 1.00 13.19 177 GLY A C 1
ATOM 1408 O O . GLY A 1 177 ? 26.564 -6.714 34.301 1.00 18.15 177 GLY A O 1
ATOM 1409 N N . ASP A 1 178 ? 28.246 -8.213 34.580 1.00 15.57 178 ASP A N 1
ATOM 1410 C CA . ASP A 1 178 ? 29.299 -7.318 34.122 1.00 12.13 178 ASP A CA 1
ATOM 1411 C C . ASP A 1 178 ? 29.416 -7.452 32.597 1.00 15.64 178 ASP A C 1
ATOM 1412 O O . ASP A 1 178 ? 29.134 -8.551 32.103 1.00 15.80 178 ASP A O 1
ATOM 1417 N N . HIS A 1 179 ? 29.840 -6.378 31.939 1.00 14.07 179 HIS A N 1
ATOM 1418 C CA . HIS A 1 179 ? 30.268 -6.476 30.554 1.00 14.79 179 HIS A CA 1
ATOM 1419 C C . HIS A 1 179 ? 31.616 -7.192 30.468 1.00 18.44 179 HIS A C 1
ATOM 1420 O O . HIS A 1 179 ? 32.486 -6.941 31.297 1.00 17.68 179 HIS A O 1
ATOM 1427 N N . THR A 1 180 ? 31.727 -8.054 29.472 1.00 14.14 180 THR A N 1
ATOM 1428 C CA . THR A 1 180 ? 32.993 -8.639 29.049 1.00 14.58 180 THR A CA 1
ATOM 1429 C C . THR A 1 180 ? 33.629 -7.673 28.049 1.00 15.60 180 THR A C 1
ATOM 1430 O O . THR A 1 180 ? 33.005 -7.451 27.008 1.00 14.07 180 THR A O 1
ATOM 1434 N N . TYR A 1 181 ? 34.793 -7.117 28.376 1.00 15.25 181 TYR A N 1
ATOM 1435 C CA . TYR A 1 181 ? 35.459 -6.137 27.524 1.00 15.12 181 TYR A CA 1
ATOM 1436 C C . TYR A 1 181 ? 36.621 -6.754 26.755 1.00 17.53 181 TYR A C 1
ATOM 1437 O O . TYR A 1 181 ? 37.423 -7.482 27.335 1.00 16.23 181 TYR A O 1
ATOM 1446 N N . VAL A 1 182 ? 36.673 -6.430 25.465 1.00 13.43 182 VAL A N 1
ATOM 1447 C CA . VAL A 1 182 ? 37.766 -6.930 24.629 1.00 12.67 182 VAL A CA 1
ATOM 1448 C C . VAL A 1 182 ? 38.361 -5.752 23.867 1.00 18.25 182 VAL A C 1
ATOM 1449 O O . VAL A 1 182 ? 37.680 -4.772 23.558 1.00 16.84 182 VAL A O 1
ATOM 1453 N N . PRO A 1 183 ? 39.669 -5.828 23.635 1.00 14.58 183 PRO A N 1
ATOM 1454 C CA . PRO A 1 183 ? 40.351 -4.730 22.952 1.00 19.98 183 PRO A CA 1
ATOM 1455 C C . PRO A 1 183 ? 40.097 -4.701 21.446 1.00 13.76 183 PRO A C 1
ATOM 1456 O O . PRO A 1 183 ? 40.032 -5.740 20.794 1.00 18.13 183 PRO A O 1
ATOM 1460 N N . VAL A 1 184 ? 39.955 -3.493 20.910 1.00 14.86 184 VAL A N 1
ATOM 1461 C CA . VAL A 1 184 ? 39.864 -3.248 19.478 1.00 16.64 184 VAL A CA 1
ATOM 1462 C C . VAL A 1 184 ? 41.170 -3.654 18.799 1.00 23.74 184 VAL A C 1
ATOM 1463 O O . VAL A 1 184 ? 42.260 -3.271 19.245 1.00 18.98 184 VAL A O 1
ATOM 1467 N N . THR A 1 185 ? 41.080 -4.455 17.745 1.00 16.64 185 THR A N 1
ATOM 1468 C CA . THR A 1 185 ? 42.261 -5.028 17.108 1.00 19.40 185 THR A CA 1
ATOM 1469 C C . THR A 1 185 ? 42.696 -4.310 15.848 1.00 24.32 185 THR A C 1
ATOM 1470 O O . THR A 1 185 ? 43.850 -4.374 15.440 1.00 26.37 185 THR A O 1
ATOM 1474 N N . TYR A 1 186 ? 41.747 -3.649 15.223 1.00 21.58 186 TYR A N 1
ATOM 1475 C CA . TYR A 1 186 ? 41.967 -2.851 14.037 1.00 21.74 186 TYR A CA 1
ATOM 1476 C C . TYR A 1 186 ? 41.015 -1.669 14.134 1.00 20.05 186 TYR A C 1
ATOM 1477 O O . TYR A 1 186 ? 39.804 -1.812 14.130 1.00 21.97 186 TYR A O 1
ATOM 1486 N N . GLN A 1 187 ? 41.618 -0.495 14.227 1.00 21.74 187 GLN A N 1
ATOM 1487 C CA . GLN A 1 187 ? 40.853 0.719 14.447 1.00 22.64 187 GLN A CA 1
ATOM 1488 C C . GLN A 1 187 ? 40.329 1.315 13.155 1.00 26.45 187 GLN A C 1
ATOM 1489 O O . GLN A 1 187 ? 40.926 2.190 12.523 1.00 30.45 187 GLN A O 1
ATOM 1495 N N . TYR A 1 188 ? 39.157 0.836 12.766 1.00 20.59 188 TYR A N 1
ATOM 1496 C CA . TYR A 1 188 ? 38.438 1.306 11.580 1.00 18.38 188 TYR A CA 1
ATOM 1497 C C . TYR A 1 188 ? 36.955 1.175 11.920 1.00 18.70 188 TYR A C 1
ATOM 1498 O O . TYR A 1 188 ? 36.239 2.159 12.072 1.00 19.72 188 TYR A O 1
ATOM 1507 N N . TYR A 1 189 ? 36.554 -0.086 12.083 1.00 17.15 189 TYR A N 1
ATOM 1508 C CA . TYR A 1 189 ? 35.289 -0.419 12.703 1.00 15.13 189 TYR A CA 1
ATOM 1509 C C . TYR A 1 189 ? 35.595 -0.609 14.190 1.00 16.08 189 TYR A C 1
ATOM 1510 O O . TYR A 1 189 ? 36.760 -0.549 14.565 1.00 16.86 189 TYR A O 1
ATOM 1519 N N . TRP A 1 190 ? 34.562 -0.870 14.980 1.00 15.07 190 TRP A N 1
ATOM 1520 C CA . TRP A 1 190 ? 34.823 -1.264 16.357 1.00 18.00 190 TRP A CA 1
ATOM 1521 C C . TRP A 1 190 ? 34.973 -2.779 16.356 1.00 15.57 190 TRP A C 1
ATOM 1522 O O . TRP A 1 190 ? 34.063 -3.543 16.646 1.00 16.44 190 TRP A O 1
ATOM 1533 N N . GLN A 1 191 ? 36.178 -3.173 15.986 1.00 18.83 191 GLN A N 1
ATOM 1534 C CA . GLN A 1 191 ? 36.582 -4.537 15.700 1.00 16.69 191 GLN A CA 1
ATOM 1535 C C . GLN A 1 191 ? 37.473 -5.113 16.784 1.00 16.72 191 GLN A C 1
ATOM 1536 O O . GLN A 1 191 ? 38.301 -4.392 17.350 1.00 19.42 191 GLN A O 1
ATOM 1542 N N . PHE A 1 192 ? 37.249 -6.401 17.010 1.00 13.15 192 PHE A N 1
ATOM 1543 C CA . PHE A 1 192 ? 37.884 -7.157 18.059 1.00 15.50 192 PHE A CA 1
ATOM 1544 C C . PHE A 1 192 ? 38.036 -8.605 17.605 1.00 18.76 192 PHE A C 1
ATOM 1545 O O . PHE A 1 192 ? 37.427 -8.997 16.604 1.00 17.46 192 PHE A O 1
ATOM 1553 N N . GLY A 1 193 ? 38.862 -9.373 18.294 1.00 17.32 193 GLY A N 1
ATOM 1554 C CA . GLY A 1 193 ? 39.046 -10.781 17.988 1.00 14.65 193 GLY A CA 1
ATOM 1555 C C . GLY A 1 193 ? 37.923 -11.631 18.529 1.00 17.48 193 GLY A C 1
ATOM 1556 O O . GLY A 1 193 ? 37.331 -11.319 19.564 1.00 19.85 193 GLY A O 1
ATOM 1557 N N . ILE A 1 194 ? 37.599 -12.724 17.863 1.00 18.62 194 ILE A N 1
ATOM 1558 C CA . ILE A 1 194 ? 36.660 -13.689 18.420 1.00 20.09 194 ILE A CA 1
ATOM 1559 C C . ILE A 1 194 ? 37.207 -15.106 18.289 1.00 20.88 194 ILE A C 1
ATOM 1560 O O . ILE A 1 194 ? 38.144 -15.311 17.533 1.00 20.38 194 ILE A O 1
ATOM 1565 N N . GLY A 1 195 ? 36.607 -16.054 18.993 1.00 21.78 195 GLY A N 1
ATOM 1566 C CA . GLY A 1 195 ? 36.987 -17.438 18.904 1.00 23.02 195 GLY A CA 1
ATOM 1567 C C . GLY A 1 195 ? 36.025 -18.295 18.114 1.00 23.49 195 GLY A C 1
ATOM 1568 O O . GLY A 1 195 ? 35.388 -17.855 17.151 1.00 18.72 195 GLY A O 1
ATOM 1569 N N . ASP A 1 196 ? 35.956 -19.546 18.560 1.00 20.85 196 ASP A N 1
ATOM 1570 C CA . ASP A 1 196 ? 35.174 -20.539 17.845 1.00 24.08 196 ASP A CA 1
ATOM 1571 C C . ASP A 1 196 ? 33.700 -20.162 17.836 1.00 23.87 196 ASP A C 1
ATOM 1572 O O . ASP A 1 196 ? 33.194 -19.549 18.773 1.00 20.28 196 ASP A O 1
ATOM 1577 N N . VAL A 1 197 ? 33.048 -20.554 16.749 1.00 22.28 197 VAL A N 1
ATOM 1578 C CA . VAL A 1 197 ? 31.596 -20.387 16.684 1.00 21.23 197 VAL A CA 1
ATOM 1579 C C . VAL A 1 197 ? 30.943 -21.772 16.751 1.00 23.78 197 VAL A C 1
ATOM 1580 O O . VAL A 1 197 ? 31.283 -22.644 15.943 1.00 23.59 197 VAL A O 1
ATOM 1584 N N . LEU A 1 198 ? 30.027 -21.929 17.692 1.00 20.75 198 LEU A N 1
ATOM 1585 C CA . LEU A 1 198 ? 29.442 -23.230 17.992 1.00 20.00 198 LEU A CA 1
ATOM 1586 C C . LEU A 1 198 ? 27.955 -23.324 17.678 1.00 18.03 198 LEU A C 1
ATOM 1587 O O . LEU A 1 198 ? 27.180 -22.410 17.892 1.00 16.76 198 LEU A O 1
ATOM 1592 N N . ILE A 1 199 ? 27.581 -24.496 17.181 1.00 17.74 199 ILE A N 1
ATOM 1593 C CA . ILE A 1 199 ? 26.184 -24.849 16.990 1.00 16.35 199 ILE A CA 1
ATOM 1594 C C . ILE A 1 199 ? 25.846 -25.818 18.111 1.00 18.80 199 ILE A C 1
ATOM 1595 O O . ILE A 1 199 ? 26.321 -26.946 18.110 1.00 22.34 199 ILE A O 1
ATOM 1600 N N . GLY A 1 200 ? 25.069 -25.360 19.091 1.00 21.24 200 GLY A N 1
ATOM 1601 C CA . GLY A 1 200 ? 24.967 -26.157 20.311 1.00 21.94 200 GLY A CA 1
ATOM 1602 C C . GLY A 1 200 ? 26.363 -26.314 20.887 1.00 21.47 200 GLY A C 1
ATOM 1603 O O . GLY A 1 200 ? 27.036 -25.327 21.180 1.00 24.58 200 GLY A O 1
ATOM 1604 N N . ASP A 1 201 ? 26.839 -27.544 21.032 1.00 23.67 201 ASP A N 1
ATOM 1605 C CA . ASP A 1 201 ? 28.200 -27.721 21.532 1.00 29.98 201 ASP A CA 1
ATOM 1606 C C . ASP A 1 201 ? 29.144 -28.136 20.414 1.00 27.62 201 ASP A C 1
ATOM 1607 O O . ASP A 1 201 ? 30.307 -28.442 20.656 1.00 33.21 201 ASP A O 1
ATOM 1612 N N . LYS A 1 202 ? 28.613 -28.123 19.197 1.00 22.10 202 LYS A N 1
ATOM 1613 C CA . LYS A 1 202 ? 29.444 -28.509 18.054 1.00 25.85 202 LYS A CA 1
ATOM 1614 C C . LYS A 1 202 ? 30.221 -27.318 17.506 1.00 28.39 202 LYS A C 1
ATOM 1615 O O . LYS A 1 202 ? 29.658 -26.278 17.199 1.00 22.21 202 LYS A O 1
ATOM 1621 N N . SER A 1 203 ? 31.529 -27.516 17.407 1.00 26.78 203 SER A N 1
ATOM 1622 C CA . SER A 1 203 ? 32.433 -26.557 16.807 1.00 25.86 203 SER A CA 1
ATOM 1623 C C . SER A 1 203 ? 32.223 -26.472 15.303 1.00 32.35 203 SER A C 1
ATOM 1624 O O . SER A 1 203 ? 32.138 -27.508 14.626 1.00 28.65 203 SER A O 1
ATOM 1627 N N . THR A 1 204 ? 32.184 -25.243 14.786 1.00 24.96 204 THR A N 1
ATOM 1628 C CA . THR A 1 204 ? 32.121 -25.057 13.344 1.00 23.33 204 THR A CA 1
ATOM 1629 C C . THR A 1 204 ? 33.510 -25.001 12.691 1.00 23.35 204 THR A C 1
ATOM 1630 O O . THR A 1 204 ? 33.557 -24.878 11.457 1.00 24.51 204 THR A O 1
ATOM 1634 N N . GLY A 1 205 A 34.534 -25.108 13.510 1.00 24.92 204 GLY A N 1
ATOM 1635 C CA . GLY A 1 205 A 35.933 -25.271 13.253 1.00 27.60 204 GLY A CA 1
ATOM 1636 C C . GLY A 1 205 A 36.683 -24.114 12.619 1.00 29.33 204 GLY A C 1
ATOM 1637 O O . GLY A 1 205 A 37.807 -23.831 13.031 1.00 26.44 204 GLY A O 1
ATOM 1638 N N . PHE A 1 206 ? 36.082 -23.473 11.632 1.00 25.79 205 PHE A N 1
ATOM 1639 C CA . PHE A 1 206 ? 36.750 -22.494 10.773 1.00 25.34 205 PHE A CA 1
ATOM 1640 C C . PHE A 1 206 ? 37.301 -21.327 11.584 1.00 26.09 205 PHE A C 1
ATOM 1641 O O . PHE A 1 206 ? 38.401 -20.858 11.263 1.00 22.53 205 PHE A O 1
ATOM 1649 N N . CYS A 1 207 ? 36.612 -20.863 12.622 1.00 24.02 206 CYS A N 1
ATOM 1650 C CA . CYS A 1 207 ? 37.068 -19.714 13.395 1.00 29.08 206 CYS A CA 1
ATOM 1651 C C . CYS A 1 207 ? 37.712 -20.114 14.716 1.00 30.09 206 CYS A C 1
ATOM 1652 O O . CYS A 1 207 ? 38.049 -19.285 15.560 1.00 26.89 206 CYS A O 1
ATOM 1655 N N . ALA A 1 208 ? 37.870 -21.413 14.902 1.00 23.90 207 ALA A N 1
ATOM 1656 C CA . ALA A 1 208 ? 38.592 -21.967 16.022 1.00 26.06 207 ALA A CA 1
ATOM 1657 C C . ALA A 1 208 ? 39.987 -21.383 16.171 1.00 31.30 207 ALA A C 1
ATOM 1658 O O . ALA A 1 208 ? 40.405 -21.076 17.299 1.00 30.71 207 ALA A O 1
ATOM 1660 N N . PRO A 1 209 ? 40.782 -21.212 15.120 1.00 28.92 208 PRO A N 1
ATOM 1661 C CA . PRO A 1 209 ? 42.084 -20.561 15.337 1.00 30.79 208 PRO A CA 1
ATOM 1662 C C . PRO A 1 209 ? 41.960 -19.057 15.573 1.00 37.60 208 PRO A C 1
ATOM 1663 O O . PRO A 1 209 ? 42.964 -18.389 15.848 1.00 32.12 208 PRO A O 1
ATOM 1667 N N . GLY A 1 210 ? 40.758 -18.490 15.470 1.00 30.17 209 GLY A N 1
ATOM 1668 C CA . GLY A 1 210 ? 40.613 -17.063 15.767 1.00 34.30 209 GLY A CA 1
ATOM 1669 C C . GLY A 1 210 ? 40.144 -16.263 14.574 1.00 33.45 209 GLY A C 1
ATOM 1670 O O . GLY A 1 210 ? 40.749 -16.362 13.506 1.00 32.77 209 GLY A O 1
ATOM 1671 N N . CYS A 1 211 ? 39.084 -15.483 14.764 1.00 20.54 210 CYS A N 1
ATOM 1672 C CA . CYS A 1 211 ? 38.547 -14.645 13.691 1.00 18.93 210 CYS A CA 1
ATOM 1673 C C . CYS A 1 211 ? 38.402 -13.221 14.230 1.00 18.09 210 CYS A C 1
ATOM 1674 O O . CYS A 1 211 ? 38.861 -12.961 15.355 1.00 19.24 210 CYS A O 1
ATOM 1677 N N . GLN A 1 212 ? 37.813 -12.343 13.439 1.00 18.48 211 GLN A N 1
ATOM 1678 C CA . GLN A 1 212 ? 37.559 -10.961 13.769 1.00 16.25 211 GLN A CA 1
ATOM 1679 C C . GLN A 1 212 ? 36.072 -10.652 13.673 1.00 17.90 211 GLN A C 1
ATOM 1680 O O . GLN A 1 212 ? 35.325 -11.293 12.927 1.00 18.38 211 GLN A O 1
ATOM 1686 N N . ALA A 1 213 ? 35.654 -9.641 14.411 1.00 16.03 212 ALA A N 1
ATOM 1687 C CA . ALA A 1 213 ? 34.274 -9.209 14.333 1.00 16.55 212 ALA A CA 1
ATOM 1688 C C . ALA A 1 213 ? 34.175 -7.733 14.684 1.00 15.28 212 ALA A C 1
ATOM 1689 O O . ALA A 1 213 ? 35.027 -7.245 15.421 1.00 15.31 212 ALA A O 1
ATOM 1691 N N . PHE A 1 214 ? 33.138 -7.085 14.171 1.00 13.03 213 PHE A N 1
ATOM 1692 C CA . PHE A 1 214 ? 32.842 -5.750 14.666 1.00 14.73 213 PHE A CA 1
ATOM 1693 C C . PHE A 1 214 ? 31.350 -5.657 14.970 1.00 15.56 213 PHE A C 1
ATOM 1694 O O . PHE A 1 214 ? 30.555 -6.341 14.340 1.00 15.72 213 PHE A O 1
ATOM 1702 N N . ALA A 1 215 ? 31.058 -4.820 15.956 1.00 16.94 214 ALA A N 1
ATOM 1703 C CA . ALA A 1 215 ? 29.689 -4.551 16.387 1.00 15.74 214 ALA A CA 1
ATOM 1704 C C . ALA A 1 215 ? 29.118 -3.390 15.583 1.00 14.20 214 ALA A C 1
ATOM 1705 O O . ALA A 1 215 ? 29.672 -2.305 15.630 1.00 15.79 214 ALA A O 1
ATOM 1707 N N . ASP A 1 216 ? 28.025 -3.637 14.869 1.00 16.91 215 ASP A N 1
ATOM 1708 C CA . ASP A 1 216 ? 27.490 -2.723 13.860 1.00 12.23 215 ASP A CA 1
ATOM 1709 C C . ASP A 1 216 ? 26.019 -2.439 14.103 1.00 15.50 215 ASP A C 1
ATOM 1710 O O . ASP A 1 216 ? 25.128 -3.158 13.671 1.00 18.98 215 ASP A O 1
ATOM 1715 N N . SER A 1 217 ? 25.730 -1.347 14.811 1.00 16.18 216 SER A N 1
ATOM 1716 C CA . SER A 1 217 ? 24.322 -1.119 15.126 1.00 18.09 216 SER A CA 1
ATOM 1717 C C . SER A 1 217 ? 23.533 -0.711 13.894 1.00 23.15 216 SER A C 1
ATOM 1718 O O . SER A 1 217 ? 22.296 -0.722 13.935 1.00 22.64 216 SER A O 1
ATOM 1721 N N . GLY A 1 218 ? 24.272 -0.357 12.834 1.00 19.96 217 GLY A N 1
ATOM 1722 C CA . GLY A 1 218 ? 23.604 0.054 11.606 1.00 22.60 217 GLY A CA 1
ATOM 1723 C C . GLY A 1 218 ? 23.335 -1.053 10.616 1.00 23.81 217 GLY A C 1
ATOM 1724 O O . GLY A 1 218 ? 22.967 -0.787 9.463 1.00 25.66 217 GLY A O 1
ATOM 1725 N N . THR A 1 219 ? 23.519 -2.302 10.995 1.00 20.59 218 THR A N 1
ATOM 1726 C CA . THR A 1 219 ? 23.361 -3.506 10.207 1.00 22.27 218 THR A CA 1
ATOM 1727 C C . THR A 1 219 ? 22.294 -4.364 10.903 1.00 23.96 218 THR A C 1
ATOM 1728 O O . THR A 1 219 ? 22.275 -4.449 12.142 1.00 16.29 218 THR A O 1
ATOM 1732 N N . SER A 1 220 ? 21.426 -4.991 10.135 1.00 16.44 219 SER A N 1
ATOM 1733 C CA . SER A 1 220 ? 20.310 -5.766 10.633 1.00 17.30 219 SER A CA 1
ATOM 1734 C C . SER A 1 220 ? 20.688 -7.133 11.174 1.00 16.67 219 SER A C 1
ATOM 1735 O O . SER A 1 220 ? 20.289 -7.510 12.276 1.00 18.39 219 SER A O 1
ATOM 1738 N N . LEU A 1 221 ? 21.428 -7.890 10.362 1.00 18.96 220 LEU A N 1
ATOM 1739 C CA . LEU A 1 221 ? 21.672 -9.301 10.641 1.00 18.91 220 LEU A CA 1
ATOM 1740 C C . LEU A 1 221 ? 23.120 -9.535 11.044 1.00 16.37 220 LEU A C 1
ATOM 1741 O O . LEU A 1 221 ? 23.868 -8.589 11.278 1.00 23.31 220 LEU A O 1
ATOM 1746 N N . LEU A 1 222 ? 23.493 -10.787 11.151 1.00 11.60 221 LEU A N 1
ATOM 1747 C CA . LEU A 1 222 ? 24.840 -11.245 11.390 1.00 17.10 221 LEU A CA 1
ATOM 1748 C C . LEU A 1 222 ? 25.458 -11.701 10.075 1.00 24.59 221 LEU A C 1
ATOM 1749 O O . LEU A 1 222 ? 24.860 -12.533 9.394 1.00 32.04 221 LEU A O 1
ATOM 1754 N N . SER A 1 223 ? 26.614 -11.189 9.729 1.00 16.24 222 SER A N 1
ATOM 1755 C CA . SER A 1 223 ? 27.266 -11.621 8.498 1.00 18.50 222 SER A CA 1
ATOM 1756 C C . SER A 1 223 ? 28.566 -12.309 8.836 1.00 20.89 222 SER A C 1
ATOM 1757 O O . SER A 1 223 ? 29.275 -11.817 9.709 1.00 20.32 222 SER A O 1
ATOM 1760 N N . GLY A 1 224 ? 28.874 -13.417 8.174 1.00 17.64 223 GLY A N 1
ATOM 1761 C CA . GLY A 1 224 ? 30.133 -14.063 8.496 1.00 16.23 223 GLY A CA 1
ATOM 1762 C C . GLY A 1 224 ? 30.579 -15.012 7.389 1.00 17.61 223 GLY A C 1
ATOM 1763 O O . GLY A 1 224 ? 29.850 -15.175 6.412 1.00 19.76 223 GLY A O 1
ATOM 1764 N N . PRO A 1 225 ? 31.738 -15.598 7.606 1.00 18.40 224 PRO A N 1
ATOM 1765 C CA . PRO A 1 225 ? 32.358 -16.515 6.645 1.00 21.55 224 PRO A CA 1
ATOM 1766 C C . PRO A 1 225 ? 31.406 -17.611 6.185 1.00 25.28 224 PRO A C 1
ATOM 1767 O O . PRO A 1 225 ? 30.813 -18.323 7.001 1.00 20.23 224 PRO A O 1
ATOM 1771 N N . THR A 1 226 ? 31.292 -17.731 4.871 1.00 19.90 225 THR A N 1
ATOM 1772 C CA . THR A 1 226 ? 30.388 -18.724 4.286 1.00 19.49 225 THR A CA 1
ATOM 1773 C C . THR A 1 226 ? 30.629 -20.101 4.865 1.00 18.56 225 THR A C 1
ATOM 1774 O O . THR A 1 226 ? 29.745 -20.923 5.139 1.00 20.69 225 THR A O 1
ATOM 1778 N N . ALA A 1 227 ? 31.913 -20.372 5.116 1.00 20.65 226 ALA A N 1
ATOM 1779 C CA . ALA A 1 227 ? 32.278 -21.707 5.567 1.00 22.76 226 ALA A CA 1
ATOM 1780 C C . ALA A 1 227 ? 31.647 -22.070 6.901 1.00 24.30 226 ALA A C 1
ATOM 1781 O O . ALA A 1 227 ? 31.465 -23.243 7.236 1.00 24.40 226 ALA A O 1
ATOM 1783 N N . ILE A 1 228 ? 31.324 -21.053 7.693 1.00 22.30 227 ILE A N 1
ATOM 1784 C CA . ILE A 1 228 ? 30.607 -21.304 8.948 1.00 19.45 227 ILE A CA 1
ATOM 1785 C C . ILE A 1 228 ? 29.109 -21.094 8.774 1.00 16.09 227 ILE A C 1
ATOM 1786 O O . ILE A 1 228 ? 28.261 -21.866 9.214 1.00 20.31 227 ILE A O 1
ATOM 1791 N N . VAL A 1 229 ? 28.706 -19.997 8.126 1.00 18.23 228 VAL A N 1
ATOM 1792 C CA . VAL A 1 229 ? 27.285 -19.718 7.994 1.00 17.55 228 VAL A CA 1
ATOM 1793 C C . VAL A 1 229 ? 26.573 -20.830 7.244 1.00 21.40 228 VAL A C 1
ATOM 1794 O O . VAL A 1 229 ? 25.408 -21.127 7.532 1.00 20.26 228 VAL A O 1
ATOM 1798 N N . THR A 1 230 ? 27.259 -21.478 6.303 1.00 22.74 229 THR A N 1
ATOM 1799 C CA . THR A 1 230 ? 26.563 -22.551 5.564 1.00 22.35 229 THR A CA 1
ATOM 1800 C C . THR A 1 230 ? 26.128 -23.640 6.542 1.00 20.56 229 THR A C 1
ATOM 1801 O O . THR A 1 230 ? 25.027 -24.176 6.452 1.00 26.69 229 THR A O 1
ATOM 1805 N N . GLN A 1 231 ? 26.975 -23.940 7.497 1.00 18.25 230 GLN A N 1
ATOM 1806 C CA . GLN A 1 231 ? 26.740 -24.971 8.498 1.00 21.06 230 GLN A CA 1
ATOM 1807 C C . GLN A 1 231 ? 25.586 -24.607 9.422 1.00 28.68 230 GLN A C 1
ATOM 1808 O O . GLN A 1 231 ? 24.746 -25.428 9.765 1.00 19.17 230 GLN A O 1
ATOM 1814 N N . ILE A 1 232 ? 25.560 -23.334 9.824 1.00 22.66 231 ILE A N 1
ATOM 1815 C CA . ILE A 1 232 ? 24.488 -22.897 10.714 1.00 20.62 231 ILE A CA 1
ATOM 1816 C C . ILE A 1 232 ? 23.129 -22.963 10.059 1.00 19.16 231 ILE A C 1
ATOM 1817 O O . ILE A 1 232 ? 22.166 -23.435 10.654 1.00 20.03 231 ILE A O 1
ATOM 1822 N N . ASN A 1 233 ? 23.068 -22.485 8.816 1.00 19.12 232 ASN A N 1
ATOM 1823 C CA . ASN A 1 233 ? 21.779 -22.425 8.109 1.00 18.10 232 ASN A CA 1
ATOM 1824 C C . ASN A 1 233 ? 21.290 -23.818 7.757 1.00 21.50 232 ASN A C 1
ATOM 1825 O O . ASN A 1 233 ? 20.085 -24.046 7.690 1.00 23.66 232 ASN A O 1
ATOM 1830 N N . HIS A 1 234 ? 22.234 -24.729 7.541 1.00 20.06 233 HIS A N 1
ATOM 1831 C CA . HIS A 1 234 ? 21.908 -26.127 7.298 1.00 22.05 233 HIS A CA 1
ATOM 1832 C C . HIS A 1 234 ? 21.283 -26.713 8.564 1.00 26.77 233 HIS A C 1
ATOM 1833 O O . HIS A 1 234 ? 20.244 -27.360 8.494 1.00 29.30 233 HIS A O 1
ATOM 1840 N N . ALA A 1 235 ? 21.931 -26.457 9.700 1.00 24.97 234 ALA A N 1
ATOM 1841 C CA . ALA A 1 235 ? 21.521 -26.942 11.006 1.00 29.13 234 ALA A CA 1
ATOM 1842 C C . ALA A 1 235 ? 20.138 -26.441 11.385 1.00 27.14 234 ALA A C 1
ATOM 1843 O O . ALA A 1 235 ? 19.390 -27.166 12.034 1.00 36.99 234 ALA A O 1
ATOM 1845 N N . ILE A 1 236 ? 19.796 -25.229 10.988 1.00 23.24 235 ILE A N 1
ATOM 1846 C CA . ILE A 1 236 ? 18.483 -24.707 11.384 1.00 26.05 235 ILE A CA 1
ATOM 1847 C C . ILE A 1 236 ? 17.432 -24.948 10.313 1.00 28.85 235 ILE A C 1
ATOM 1848 O O . ILE A 1 236 ? 16.260 -24.588 10.448 1.00 31.43 235 ILE A O 1
ATOM 1853 N N . GLY A 1 237 ? 17.863 -25.555 9.211 1.00 30.78 236 GLY A N 1
ATOM 1854 C CA . GLY A 1 237 ? 17.057 -25.806 8.055 1.00 32.68 236 GLY A CA 1
ATOM 1855 C C . GLY A 1 237 ? 16.669 -24.626 7.218 1.00 39.69 236 GLY A C 1
ATOM 1856 O O . GLY A 1 237 ? 15.628 -24.667 6.542 1.00 40.25 236 GLY A O 1
ATOM 1857 N N . ALA A 1 238 ? 17.450 -23.546 7.214 1.00 33.32 237 ALA A N 1
ATOM 1858 C CA . ALA A 1 238 ? 17.033 -22.414 6.379 1.00 37.01 237 ALA A CA 1
ATOM 1859 C C . ALA A 1 238 ? 17.259 -22.790 4.909 1.00 48.15 237 ALA A C 1
ATOM 1860 O O . ALA A 1 238 ? 18.008 -23.730 4.633 1.00 56.03 237 ALA A O 1
ATOM 1862 N N . ASN A 1 239 ? 16.583 -22.062 4.033 1.00 53.41 238 ASN A N 1
ATOM 1863 C CA . ASN A 1 239 ? 16.551 -22.337 2.605 1.00 70.16 238 ASN A CA 1
ATOM 1864 C C . ASN A 1 239 ? 15.444 -21.572 1.887 1.00 67.14 238 ASN A C 1
ATOM 1865 O O . ASN A 1 239 ? 15.020 -20.487 2.284 1.00 52.74 238 ASN A O 1
ATOM 1871 N N . GLU B 2 1 ? 21.158 -14.646 2.734 1.00 69.18 243 GLU B N 1
ATOM 1872 C CA . GLU B 2 1 ? 20.395 -13.767 1.852 1.00 84.04 243 GLU B CA 1
ATOM 1873 C C . GLU B 2 1 ? 18.910 -14.116 1.860 1.00 86.96 243 GLU B C 1
ATOM 1874 O O . GLU B 2 1 ? 18.453 -14.870 0.997 1.00 99.82 243 GLU B O 1
ATOM 1880 N N . GLU B 2 2 ? 18.162 -13.574 2.822 1.00 80.65 244 GLU B N 1
ATOM 1881 C CA . GLU B 2 2 ? 16.729 -13.858 2.909 1.00 61.31 244 GLU B CA 1
ATOM 1882 C C . GLU B 2 2 ? 16.455 -15.352 2.862 1.00 45.41 244 GLU B C 1
ATOM 1883 O O . GLU B 2 2 ? 15.548 -15.839 2.191 1.00 56.08 244 GLU B O 1
ATOM 1889 N N . LEU B 2 3 ? 17.225 -16.161 3.594 1.00 35.21 245 LEU B N 1
ATOM 1890 C CA . LEU B 2 3 ? 16.798 -17.544 3.788 1.00 24.86 245 LEU B CA 1
ATOM 1891 C C . LEU B 2 3 ? 15.651 -17.566 4.787 1.00 32.74 245 LEU B C 1
ATOM 1892 O O . LEU B 2 3 ? 15.654 -16.886 5.813 1.00 33.36 245 LEU B O 1
ATOM 1897 N N . GLN B 2 4 ? 14.615 -18.355 4.529 1.00 28.98 246 GLN B N 1
ATOM 1898 C CA . GLN B 2 4 ? 13.549 -18.403 5.528 1.00 28.99 246 GLN B CA 1
ATOM 1899 C C . GLN B 2 4 ? 13.523 -19.760 6.186 1.00 24.77 246 GLN B C 1
ATOM 1900 O O . GLN B 2 4 ? 14.038 -20.759 5.694 1.00 26.04 246 GLN B O 1
ATOM 1906 N N . VAL B 2 5 ? 12.918 -19.785 7.363 1.00 27.68 247 VAL B N 1
ATOM 1907 C CA . VAL B 2 5 ? 12.760 -21.059 8.054 1.00 24.96 247 VAL B CA 1
ATOM 1908 C C . VAL B 2 5 ? 11.281 -21.244 8.370 1.00 24.39 247 VAL B C 1
ATOM 1909 O O . VAL B 2 5 ? 10.477 -20.320 8.332 1.00 29.58 247 VAL B O 1
ATOM 1913 N N . ASP B 2 6 ? 10.953 -22.478 8.718 1.00 27.77 248 ASP B N 1
ATOM 1914 C CA . ASP B 2 6 ? 9.603 -22.773 9.189 1.00 27.75 248 ASP B CA 1
ATOM 1915 C C . ASP B 2 6 ? 9.417 -22.246 10.598 1.00 19.05 248 ASP B C 1
ATOM 1916 O O . ASP B 2 6 ? 10.117 -22.632 11.545 1.00 25.15 248 ASP B O 1
ATOM 1921 N N . CYS B 2 7 ? 8.481 -21.333 10.787 1.00 20.27 249 CYS B N 1
ATOM 1922 C CA . CYS B 2 7 ? 8.354 -20.655 12.071 1.00 21.85 249 CYS B CA 1
ATOM 1923 C C . CYS B 2 7 ? 7.999 -21.615 13.196 1.00 33.73 249 CYS B C 1
ATOM 1924 O O . CYS B 2 7 ? 8.187 -21.307 14.374 1.00 31.07 249 CYS B O 1
ATOM 1927 N N . ASN B 2 8 ? 7.473 -22.771 12.821 1.00 35.76 250 ASN B N 1
ATOM 1928 C CA . ASN B 2 8 ? 7.032 -23.812 13.727 1.00 28.97 250 ASN B CA 1
ATOM 1929 C C . ASN B 2 8 ? 8.195 -24.536 14.387 1.00 27.26 250 ASN B C 1
ATOM 1930 O O . ASN B 2 8 ? 8.039 -25.185 15.424 1.00 29.86 250 ASN B O 1
ATOM 1935 N N . THR B 2 9 ? 9.375 -24.449 13.786 1.00 19.88 251 THR B N 1
ATOM 1936 C CA . THR B 2 9 ? 10.487 -25.275 14.248 1.00 18.94 251 THR B CA 1
ATOM 1937 C C . THR B 2 9 ? 11.512 -24.523 15.079 1.00 21.44 251 THR B C 1
ATOM 1938 O O . THR B 2 9 ? 12.618 -25.036 15.276 1.00 23.63 251 THR B O 1
ATOM 1942 N N . LEU B 2 10 ? 11.200 -23.332 15.581 1.00 21.75 252 LEU B N 1
ATOM 1943 C CA . LEU B 2 10 ? 12.215 -22.636 16.399 1.00 21.49 252 LEU B CA 1
ATOM 1944 C C . LEU B 2 10 ? 12.463 -23.400 17.685 1.00 26.00 252 LEU B C 1
ATOM 1945 O O . LEU B 2 10 ? 13.566 -23.425 18.239 1.00 20.81 252 LEU B O 1
ATOM 1950 N N . SER B 2 11 ? 11.427 -24.091 18.189 1.00 20.44 253 SER B N 1
ATOM 1951 C CA . SER B 2 11 ? 11.675 -24.799 19.452 1.00 22.77 253 SER B CA 1
ATOM 1952 C C . SER B 2 11 ? 12.539 -26.010 19.234 1.00 21.72 253 SER B C 1
ATOM 1953 O O . SER B 2 11 ? 12.973 -26.656 20.184 1.00 26.20 253 SER B O 1
ATOM 1956 N N . SER B 2 12 ? 12.895 -26.434 18.021 1.00 15.86 254 SER B N 1
ATOM 1957 C CA . SER B 2 12 ? 13.849 -27.525 17.959 1.00 15.51 254 SER B CA 1
ATOM 1958 C C . SER B 2 12 ? 15.150 -27.064 17.318 1.00 15.77 254 SER B C 1
ATOM 1959 O O . SER B 2 12 ? 15.981 -27.863 16.924 1.00 20.05 254 SER B O 1
ATOM 1962 N N . MET B 2 13 ? 15.341 -25.753 17.205 1.00 21.86 255 MET B N 1
ATOM 1963 C CA . MET B 2 13 ? 16.620 -25.244 16.722 1.00 19.15 255 MET B CA 1
ATOM 1964 C C . MET B 2 13 ? 17.632 -25.057 17.839 1.00 18.71 255 MET B C 1
ATOM 1965 O O . MET B 2 13 ? 17.268 -24.753 18.973 1.00 20.31 255 MET B O 1
ATOM 1970 N N . PRO B 2 14 ? 18.903 -25.197 17.492 1.00 19.89 256 PRO B N 1
ATOM 1971 C CA . PRO B 2 14 ? 19.973 -25.066 18.472 1.00 17.29 256 PRO B CA 1
ATOM 1972 C C . PRO B 2 14 ? 20.315 -23.613 18.782 1.00 18.47 256 PRO B C 1
ATOM 1973 O O . PRO B 2 14 ? 20.026 -22.709 18.008 1.00 20.34 256 PRO B O 1
ATOM 1977 N N . ASN B 2 15 ? 20.954 -23.427 19.930 1.00 16.07 257 ASN B N 1
ATOM 1978 C CA . ASN B 2 15 ? 21.603 -22.170 20.250 1.00 18.36 257 ASN B CA 1
ATOM 1979 C C . ASN B 2 15 ? 22.876 -22.075 19.405 1.00 22.05 257 ASN B C 1
ATOM 1980 O O . ASN B 2 15 ? 23.539 -23.061 19.081 1.00 24.19 257 ASN B O 1
ATOM 1985 N N . VAL B 2 16 ? 23.227 -20.862 19.021 1.00 18.58 258 VAL B N 1
ATOM 1986 C CA . VAL B 2 16 ? 24.487 -20.624 18.319 1.00 15.19 258 VAL B CA 1
ATOM 1987 C C . VAL B 2 16 ? 25.301 -19.664 19.188 1.00 19.16 258 VAL B C 1
ATOM 1988 O O . VAL B 2 16 ? 24.739 -18.631 19.554 1.00 16.09 258 VAL B O 1
ATOM 1992 N N . SER B 2 17 ? 26.534 -20.059 19.474 1.00 18.22 259 SER B N 1
ATOM 1993 C CA . SER B 2 17 ? 27.400 -19.274 20.332 1.00 19.76 259 SER B CA 1
ATOM 1994 C C . SER B 2 17 ? 28.663 -18.724 19.671 1.00 20.49 259 SER B C 1
ATOM 1995 O O . SER B 2 17 ? 29.335 -19.410 18.908 1.00 18.16 259 SER B O 1
ATOM 1998 N N . PHE B 2 18 ? 28.965 -17.481 20.018 1.00 17.72 260 PHE B N 1
ATOM 1999 C CA . PHE B 2 18 ? 30.205 -16.817 19.677 1.00 18.03 260 PHE B CA 1
ATOM 2000 C C . PHE B 2 18 ? 31.116 -16.736 20.901 1.00 17.92 260 PHE B C 1
ATOM 2001 O O . PHE B 2 18 ? 30.658 -16.286 21.945 1.00 26.25 260 PHE B O 1
ATOM 2009 N N . THR B 2 19 ? 32.360 -17.136 20.737 1.00 19.22 261 THR B N 1
ATOM 2010 C CA . THR B 2 19 ? 33.333 -16.963 21.804 1.00 19.94 261 THR B CA 1
ATOM 2011 C C . THR B 2 19 ? 34.038 -15.617 21.718 1.00 18.58 261 THR B C 1
ATOM 2012 O O . THR B 2 19 ? 34.697 -15.318 20.731 1.00 21.44 261 THR B O 1
ATOM 2016 N N . ILE B 2 20 ? 33.892 -14.814 22.744 1.00 18.81 262 ILE B N 1
ATOM 2017 C CA . ILE B 2 20 ? 34.426 -13.469 22.835 1.00 20.30 262 ILE B CA 1
ATOM 2018 C C . ILE B 2 20 ? 35.069 -13.246 24.202 1.00 17.52 262 ILE B C 1
ATOM 2019 O O . ILE B 2 20 ? 34.464 -13.444 25.257 1.00 22.64 262 ILE B O 1
ATOM 2024 N N . GLY B 2 21 ? 36.343 -12.820 24.170 1.00 19.86 263 GLY B N 1
ATOM 2025 C CA . GLY B 2 21 ? 37.028 -12.684 25.450 1.00 26.73 263 GLY B CA 1
ATOM 2026 C C . GLY B 2 21 ? 37.041 -14.023 26.183 1.00 26.66 263 GLY B C 1
ATOM 2027 O O . GLY B 2 21 ? 37.037 -14.072 27.410 1.00 29.55 263 GLY B O 1
ATOM 2028 N N . GLY B 2 22 ? 37.057 -15.140 25.449 1.00 27.02 264 GLY B N 1
ATOM 2029 C CA . GLY B 2 22 ? 37.083 -16.457 26.065 1.00 28.91 264 GLY B CA 1
ATOM 2030 C C . GLY B 2 22 ? 35.758 -16.928 26.615 1.00 30.99 264 GLY B C 1
ATOM 2031 O O . GLY B 2 22 ? 35.604 -18.036 27.121 1.00 37.02 264 GLY B O 1
ATOM 2032 N N . LYS B 2 23 ? 34.744 -16.084 26.540 1.00 28.38 265 LYS B N 1
ATOM 2033 C CA . LYS B 2 23 ? 33.438 -16.368 27.099 1.00 24.50 265 LYS B CA 1
ATOM 2034 C C . LYS B 2 23 ? 32.439 -16.722 26.017 1.00 27.04 265 LYS B C 1
ATOM 2035 O O . LYS B 2 23 ? 32.508 -16.119 24.946 1.00 20.86 265 LYS B O 1
ATOM 2041 N N . LYS B 2 24 ? 31.515 -17.654 26.223 1.00 21.93 266 LYS B N 1
ATOM 2042 C CA . LYS B 2 24 ? 30.538 -17.945 25.174 1.00 25.68 266 LYS B CA 1
ATOM 2043 C C . LYS B 2 24 ? 29.387 -16.945 25.253 1.00 27.63 266 LYS B C 1
ATOM 2044 O O . LYS B 2 24 ? 28.787 -16.707 26.304 1.00 23.13 266 LYS B O 1
ATOM 2050 N N . PHE B 2 25 ? 29.077 -16.355 24.110 1.00 17.65 267 PHE B N 1
ATOM 2051 C CA . PHE B 2 25 ? 27.897 -15.508 23.982 1.00 15.32 267 PHE B CA 1
ATOM 2052 C C . PHE B 2 25 ? 26.884 -16.221 23.084 1.00 22.23 267 PHE B C 1
ATOM 2053 O O . PHE B 2 25 ? 27.084 -16.215 21.866 1.00 19.88 267 PHE B O 1
ATOM 2061 N N . GLY B 2 26 ? 25.863 -16.810 23.691 1.00 20.61 268 GLY B N 1
ATOM 2062 C CA . GLY B 2 26 ? 24.882 -17.577 22.941 1.00 20.06 268 GLY B CA 1
ATOM 2063 C C . GLY B 2 26 ? 23.759 -16.732 22.411 1.00 18.30 268 GLY B C 1
ATOM 2064 O O . GLY B 2 26 ? 23.400 -15.690 22.965 1.00 16.72 268 GLY B O 1
ATOM 2065 N N . LEU B 2 27 ? 23.198 -17.216 21.310 1.00 18.47 269 LEU B N 1
ATOM 2066 C CA . LEU B 2 27 ? 21.945 -16.710 20.756 1.00 16.46 269 LEU B CA 1
ATOM 2067 C C . LEU B 2 27 ? 20.908 -17.826 20.671 1.00 15.43 269 LEU B C 1
ATOM 2068 O O . LEU B 2 27 ? 21.231 -18.892 20.153 1.00 16.82 269 LEU B O 1
ATOM 2073 N N . THR B 2 28 ? 19.715 -17.601 21.177 1.00 16.56 270 THR B N 1
ATOM 2074 C CA . THR B 2 28 ? 18.650 -18.589 21.017 1.00 19.07 270 THR B CA 1
ATOM 2075 C C . THR B 2 28 ? 17.964 -18.412 19.674 1.00 16.43 270 THR B C 1
ATOM 2076 O O . THR B 2 28 ? 18.078 -17.334 19.071 1.00 15.78 270 THR B O 1
ATOM 2080 N N . PRO B 2 29 ? 17.274 -19.426 19.167 1.00 19.53 271 PRO B N 1
ATOM 2081 C CA . PRO B 2 29 ? 16.491 -19.261 17.935 1.00 16.15 271 PRO B CA 1
ATOM 2082 C C . PRO B 2 29 ? 15.614 -18.019 17.928 1.00 17.41 271 PRO B C 1
ATOM 2083 O O . PRO B 2 29 ? 15.490 -17.284 16.939 1.00 16.70 271 PRO B O 1
ATOM 2087 N N . GLU B 2 30 ? 14.958 -17.718 19.032 1.00 15.66 272 GLU B N 1
ATOM 2088 C CA . GLU B 2 30 ? 14.054 -16.580 19.125 1.00 16.26 272 GLU B CA 1
ATOM 2089 C C . GLU B 2 30 ? 14.799 -15.270 18.895 1.00 18.59 272 GLU B C 1
ATOM 2090 O O . GLU B 2 30 ? 14.158 -14.304 18.460 1.00 18.87 272 GLU B O 1
ATOM 2101 N N . GLN B 2 31 ? 16.081 -15.219 19.196 1.00 13.15 273 GLN B N 1
ATOM 2102 C CA . GLN B 2 31 ? 16.968 -14.079 18.992 1.00 16.99 273 GLN B CA 1
ATOM 2103 C C . GLN B 2 31 ? 17.559 -14.056 17.587 1.00 14.79 273 GLN B C 1
ATOM 2104 O O . GLN B 2 31 ? 17.665 -12.978 16.998 1.00 16.71 273 GLN B O 1
ATOM 2110 N N . TYR B 2 32 ? 17.954 -15.200 17.025 1.00 16.92 274 TYR B N 1
ATOM 2111 C CA . TYR B 2 32 ? 18.693 -15.136 15.755 1.00 15.57 274 TYR B CA 1
ATOM 2112 C C . TYR B 2 32 ? 17.773 -15.286 14.545 1.00 16.98 274 TYR B C 1
ATOM 2113 O O . TYR B 2 32 ? 18.280 -15.218 13.427 1.00 16.39 274 TYR B O 1
ATOM 2122 N N . ILE B 2 33 ? 16.494 -15.540 14.767 1.00 19.07 275 ILE B N 1
ATOM 2123 C CA . ILE B 2 33 ? 15.534 -15.584 13.674 1.00 20.18 275 ILE B CA 1
ATOM 2124 C C . ILE B 2 33 ? 14.758 -14.271 13.639 1.00 21.23 275 ILE B C 1
ATOM 2125 O O . ILE B 2 33 ? 14.167 -13.890 14.652 1.00 23.52 275 ILE B O 1
ATOM 2130 N N . LEU B 2 34 ? 14.783 -13.611 12.492 1.00 20.91 276 LEU B N 1
ATOM 2131 C CA . LEU B 2 34 ? 14.007 -12.390 12.300 1.00 21.03 276 LEU B CA 1
ATOM 2132 C C . LEU B 2 34 ? 12.578 -12.731 11.887 1.00 19.75 276 LEU B C 1
ATOM 2133 O O . LEU B 2 34 ? 12.310 -13.461 10.933 1.00 22.76 276 LEU B O 1
ATOM 2138 N N . LYS B 2 35 ? 11.636 -12.193 12.660 1.00 24.66 277 LYS B N 1
ATOM 2139 C CA . LYS B 2 35 ? 10.219 -12.321 12.315 1.00 23.96 277 LYS B CA 1
ATOM 2140 C C . LYS B 2 35 ? 9.798 -11.132 11.462 1.00 30.05 277 LYS B C 1
ATOM 2141 O O . LYS B 2 35 ? 10.135 -10.004 11.827 1.00 25.67 277 LYS B O 1
ATOM 2147 N N . VAL B 2 36 ? 9.125 -11.391 10.357 1.00 29.06 278 VAL B N 1
ATOM 2148 C CA . VAL B 2 36 ? 8.605 -10.417 9.414 1.00 30.70 278 VAL B CA 1
ATOM 2149 C C . VAL B 2 36 ? 7.118 -10.654 9.189 1.00 34.74 278 VAL B C 1
ATOM 2150 O O . VAL B 2 36 ? 6.636 -11.773 9.006 1.00 41.21 278 VAL B O 1
ATOM 2154 N N . GLY B 2 37 A 6.326 -9.589 9.199 1.00 40.96 278 GLY B N 1
ATOM 2155 C CA . GLY B 2 37 A 4.883 -9.811 9.092 1.00 46.60 278 GLY B CA 1
ATOM 2156 C C . GLY B 2 37 A 4.318 -10.122 10.464 1.00 48.64 278 GLY B C 1
ATOM 2157 O O . GLY B 2 37 A 5.058 -10.135 11.456 1.00 50.86 278 GLY B O 1
ATOM 2158 N N . LYS B 2 38 B 3.016 -10.377 10.544 1.00 52.48 278 LYS B N 1
ATOM 2159 C CA . LYS B 2 38 B 2.406 -10.529 11.859 1.00 62.18 278 LYS B CA 1
ATOM 2160 C C . LYS B 2 38 B 1.613 -11.825 11.996 1.00 65.92 278 LYS B C 1
ATOM 2161 O O . LYS B 2 38 B 1.269 -12.480 11.015 1.00 55.82 278 LYS B O 1
ATOM 2167 N N . GLY B 2 39 ? 1.348 -12.121 13.259 1.00 69.48 279 GLY B N 1
ATOM 2168 C CA . GLY B 2 39 ? 0.521 -13.184 13.751 1.00 74.92 279 GLY B CA 1
ATOM 2169 C C . GLY B 2 39 ? 0.470 -14.409 12.874 1.00 76.84 279 GLY B C 1
ATOM 2170 O O . GLY B 2 39 ? 1.045 -15.440 13.219 1.00 82.66 279 GLY B O 1
ATOM 2171 N N . GLU B 2 40 ? -0.230 -14.342 11.743 1.00 80.48 280 GLU B N 1
ATOM 2172 C CA . GLU B 2 40 ? -0.420 -15.593 11.001 1.00 82.62 280 GLU B CA 1
ATOM 2173 C C . GLU B 2 40 ? 0.309 -15.567 9.673 1.00 71.43 280 GLU B C 1
ATOM 2174 O O . GLU B 2 40 ? 0.676 -16.611 9.126 1.00 54.69 280 GLU B O 1
ATOM 2180 N N . ALA B 2 41 A 0.545 -14.380 9.122 1.00 69.19 280 ALA B N 1
ATOM 2181 C CA . ALA B 2 41 A 1.271 -14.260 7.864 1.00 65.61 280 ALA B CA 1
ATOM 2182 C C . ALA B 2 41 A 2.784 -14.205 8.074 1.00 49.63 280 ALA B C 1
ATOM 2183 O O . ALA B 2 41 A 3.551 -14.091 7.118 1.00 42.41 280 ALA B O 1
ATOM 2185 N N . THR B 2 42 B 3.181 -14.280 9.334 1.00 44.39 280 THR B N 1
ATOM 2186 C CA . THR B 2 42 B 4.569 -14.101 9.725 1.00 41.30 280 THR B CA 1
ATOM 2187 C C . THR B 2 42 B 5.530 -14.939 8.899 1.00 34.75 280 THR B C 1
ATOM 2188 O O . THR B 2 42 B 5.310 -16.125 8.658 1.00 37.28 280 THR B O 1
ATOM 2192 N N . GLN B 2 43 ? 6.617 -14.309 8.451 1.00 30.56 281 GLN B N 1
ATOM 2193 C CA . GLN B 2 43 ? 7.699 -15.100 7.876 1.00 28.07 281 GLN B CA 1
ATOM 2194 C C . GLN B 2 43 ? 8.910 -15.049 8.819 1.00 29.54 281 GLN B C 1
ATOM 2195 O O . GLN B 2 43 ? 9.199 -14.032 9.430 1.00 24.48 281 GLN B O 1
ATOM 2201 N N . CYS B 2 44 ? 9.578 -16.191 8.887 1.00 24.82 282 CYS B N 1
ATOM 2202 C CA . CYS B 2 44 ? 10.750 -16.320 9.738 1.00 23.53 282 CYS B CA 1
ATOM 2203 C C . CYS B 2 44 ? 11.978 -16.394 8.819 1.00 27.55 282 CYS B C 1
ATOM 2204 O O . CYS B 2 44 ? 12.049 -17.233 7.923 1.00 27.56 282 CYS B O 1
ATOM 2207 N N . ILE B 2 45 ? 12.891 -15.451 9.072 1.00 22.20 283 ILE B N 1
ATOM 2208 C CA . ILE B 2 45 ? 14.101 -15.285 8.288 1.00 24.76 283 ILE B CA 1
ATOM 2209 C C . ILE B 2 45 ? 15.350 -15.562 9.124 1.00 20.24 283 ILE B C 1
ATOM 2210 O O . ILE B 2 45 ? 15.448 -15.108 10.262 1.00 23.34 283 ILE B O 1
ATOM 2215 N N . SER B 2 46 ? 16.293 -16.295 8.564 1.00 17.43 284 SER B N 1
ATOM 2216 C CA . SER B 2 46 ? 17.556 -16.591 9.214 1.00 22.06 284 SER B CA 1
ATOM 2217 C C . SER B 2 46 ? 18.334 -15.293 9.414 1.00 27.97 284 SER B C 1
ATOM 2218 O O . SER B 2 46 ? 18.414 -14.508 8.468 1.00 20.56 284 SER B O 1
ATOM 2221 N N . GLY B 2 47 ? 18.860 -15.082 10.619 1.00 19.56 285 GLY B N 1
ATOM 2222 C CA . GLY B 2 47 ? 19.640 -13.883 10.898 1.00 19.16 285 GLY B CA 1
ATOM 2223 C C . GLY B 2 47 ? 21.099 -14.040 10.542 1.00 19.12 285 GLY B C 1
ATOM 2224 O O . GLY B 2 47 ? 21.932 -13.151 10.733 1.00 20.73 285 GLY B O 1
ATOM 2225 N N . PHE B 2 48 ? 21.451 -15.196 10.000 1.00 18.40 286 PHE B N 1
ATOM 2226 C CA . PHE B 2 48 ? 22.827 -15.432 9.611 1.00 17.00 286 PHE B CA 1
ATOM 2227 C C . PHE B 2 48 ? 22.983 -15.333 8.088 1.00 25.74 286 PHE B C 1
ATOM 2228 O O . PHE B 2 48 ? 22.361 -16.108 7.349 1.00 22.76 286 PHE B O 1
ATOM 2236 N N . THR B 2 49 ? 23.815 -14.406 7.638 1.00 21.15 287 THR B N 1
ATOM 2237 C CA . THR B 2 49 ? 24.074 -14.247 6.204 1.00 21.19 287 THR B CA 1
ATOM 2238 C C . THR B 2 49 ? 25.567 -14.387 5.948 1.00 23.69 287 THR B C 1
ATOM 2239 O O . THR B 2 49 ? 26.408 -14.112 6.797 1.00 24.07 287 THR B O 1
ATOM 2243 N N . ALA B 2 50 ? 25.851 -14.871 4.740 1.00 20.44 288 ALA B N 1
ATOM 2244 C CA . ALA B 2 50 ? 27.212 -15.239 4.393 1.00 21.37 288 ALA B CA 1
ATOM 2245 C C . ALA B 2 50 ? 27.880 -14.074 3.681 1.00 24.51 288 ALA B C 1
ATOM 2246 O O . ALA B 2 50 ? 27.291 -13.416 2.851 1.00 26.88 288 ALA B O 1
ATOM 2248 N N . MET B 2 51 ? 29.129 -13.850 4.062 1.00 25.93 289 MET B N 1
ATOM 2249 C CA . MET B 2 51 ? 29.890 -12.698 3.592 1.00 29.93 289 MET B CA 1
ATOM 2250 C C . MET B 2 51 ? 31.346 -13.050 3.870 1.00 26.81 289 MET B C 1
ATOM 2251 O O . MET B 2 51 ? 31.697 -13.385 4.996 1.00 28.36 289 MET B O 1
ATOM 2256 N N . ASP B 2 52 ? 32.141 -12.975 2.816 1.00 23.44 290 ASP B N 1
ATOM 2257 C CA . ASP B 2 52 ? 33.541 -13.357 2.980 1.00 27.66 290 ASP B CA 1
ATOM 2258 C C . ASP B 2 52 ? 34.378 -12.093 2.841 1.00 31.31 290 ASP B C 1
ATOM 2259 O O . ASP B 2 52 ? 34.489 -11.532 1.760 1.00 33.45 290 ASP B O 1
ATOM 2264 N N . ALA B 2 53 ? 34.941 -11.662 3.959 1.00 25.66 291 ALA B N 1
ATOM 2265 C CA . ALA B 2 53 ? 35.805 -10.488 3.981 1.00 25.10 291 ALA B CA 1
ATOM 2266 C C . ALA B 2 53 ? 36.907 -10.769 4.995 1.00 24.48 291 ALA B C 1
ATOM 2267 O O . ALA B 2 53 ? 36.653 -11.476 5.985 1.00 23.85 291 ALA B O 1
ATOM 2269 N N . THR B 2 54 ? 38.084 -10.234 4.725 1.00 25.31 292 THR B N 1
ATOM 2270 C CA . THR B 2 54 ? 39.232 -10.427 5.612 1.00 28.36 292 THR B CA 1
ATOM 2271 C C . THR B 2 54 ? 39.812 -9.075 6.014 1.00 32.32 292 THR B C 1
ATOM 2272 O O . THR B 2 54 ? 40.044 -8.252 5.125 1.00 24.39 292 THR B O 1
ATOM 2276 N N . LEU B 2 55 ? 40.009 -8.866 7.309 1.00 32.48 293 LEU B N 1
ATOM 2277 C CA . LEU B 2 55 ? 40.740 -7.719 7.844 1.00 25.48 293 LEU B CA 1
ATOM 2278 C C . LEU B 2 55 ? 41.391 -8.243 9.122 1.00 27.47 293 LEU B C 1
ATOM 2279 O O . LEU B 2 55 ? 40.756 -8.380 10.158 1.00 27.03 293 LEU B O 1
ATOM 2284 N N . LEU B 2 56 ? 42.642 -8.617 9.000 1.00 20.63 295 LEU B N 1
ATOM 2285 C CA . LEU B 2 56 ? 43.423 -9.303 10.002 1.00 20.08 295 LEU B CA 1
ATOM 2286 C C . LEU B 2 56 ? 43.075 -10.793 10.044 1.00 32.90 295 LEU B C 1
ATOM 2287 O O . LEU B 2 56 ? 43.949 -11.623 10.300 1.00 50.34 295 LEU B O 1
ATOM 2292 N N . GLY B 2 57 ? 41.828 -11.113 9.778 1.00 27.93 296 GLY B N 1
ATOM 2293 C CA . GLY B 2 57 ? 41.290 -12.443 9.676 1.00 28.40 296 GLY B CA 1
ATOM 2294 C C . GLY B 2 57 ? 39.884 -12.425 9.103 1.00 21.43 296 GLY B C 1
ATOM 2295 O O . GLY B 2 57 ? 39.338 -11.378 8.744 1.00 22.00 296 GLY B O 1
ATOM 2296 N N . PRO B 2 58 ? 39.308 -13.614 9.014 1.00 20.98 297 PRO B N 1
ATOM 2297 C CA . PRO B 2 58 ? 37.927 -13.706 8.501 1.00 19.20 297 PRO B CA 1
ATOM 2298 C C . PRO B 2 58 ? 37.034 -12.847 9.384 1.00 13.47 297 PRO B C 1
ATOM 2299 O O . PRO B 2 58 ? 37.099 -12.910 10.619 1.00 20.63 297 PRO B O 1
ATOM 2303 N N . LEU B 2 59 ? 36.220 -12.046 8.739 1.00 16.38 298 LEU B N 1
ATOM 2304 C CA . LEU B 2 59 ? 35.448 -11.023 9.432 1.00 21.09 298 LEU B CA 1
ATOM 2305 C C . LEU B 2 59 ? 33.960 -11.341 9.535 1.00 26.55 298 LEU B C 1
ATOM 2306 O O . LEU B 2 59 ? 33.295 -11.740 8.586 1.00 20.23 298 LEU B O 1
ATOM 2311 N N . TRP B 2 60 ? 33.441 -11.162 10.749 1.00 18.50 299 TRP B N 1
ATOM 2312 C CA . TRP B 2 60 ? 32.041 -11.191 11.078 1.00 16.53 299 TRP B CA 1
ATOM 2313 C C . TRP B 2 60 ? 31.513 -9.776 11.361 1.00 19.13 299 TRP B C 1
ATOM 2314 O O . TRP B 2 60 ? 32.184 -8.948 11.983 1.00 15.76 299 TRP B O 1
ATOM 2325 N N . ILE B 2 61 ? 30.286 -9.509 10.928 1.00 17.91 300 ILE B N 1
ATOM 2326 C CA . ILE B 2 61 ? 29.562 -8.309 11.289 1.00 14.79 300 ILE B CA 1
ATOM 2327 C C . ILE B 2 61 ? 28.449 -8.707 12.262 1.00 17.43 300 ILE B C 1
ATOM 2328 O O . ILE B 2 61 ? 27.574 -9.457 11.855 1.00 18.74 300 ILE B O 1
ATOM 2333 N N . LEU B 2 62 ? 28.533 -8.221 13.483 1.00 15.32 301 LEU B N 1
ATOM 2334 C CA . LEU B 2 62 ? 27.572 -8.453 14.548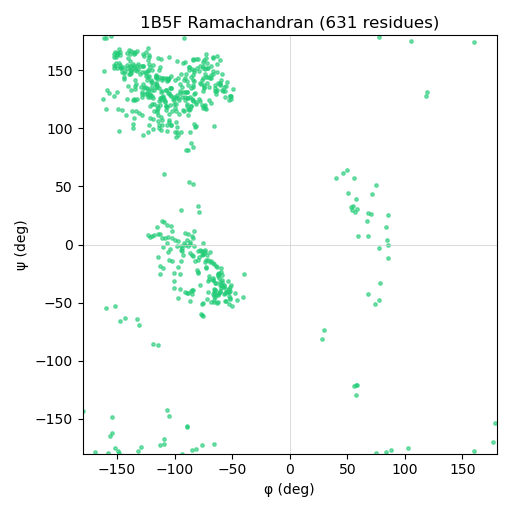 1.00 13.78 301 LEU B CA 1
ATOM 2335 C C . LEU B 2 62 ? 26.647 -7.235 14.606 1.00 14.23 301 LEU B C 1
ATOM 2336 O O . LEU B 2 62 ? 26.874 -6.212 15.244 1.00 14.40 301 LEU B O 1
ATOM 2341 N N . GLY B 2 63 ? 25.549 -7.371 13.866 1.00 13.42 302 GLY B N 1
ATOM 2342 C CA . GLY B 2 63 ? 24.528 -6.377 13.708 1.00 11.97 302 GLY B CA 1
ATOM 2343 C C . GLY B 2 63 ? 23.455 -6.478 14.759 1.00 15.33 302 GLY B C 1
ATOM 2344 O O . GLY B 2 63 ? 23.678 -7.016 15.858 1.00 15.82 302 GLY B O 1
ATOM 2345 N N . ASP B 2 64 ? 22.273 -5.970 14.438 1.00 13.21 303 ASP B N 1
ATOM 2346 C CA . ASP B 2 64 ? 21.229 -5.831 15.444 1.00 14.73 303 ASP B CA 1
ATOM 2347 C C . ASP B 2 64 ? 20.817 -7.164 16.039 1.00 14.73 303 ASP B C 1
ATOM 2348 O O . ASP B 2 64 ? 20.390 -7.211 17.205 1.00 14.56 303 ASP B O 1
ATOM 2353 N N . VAL B 2 65 ? 20.948 -8.235 15.263 1.00 12.72 304 VAL B N 1
ATOM 2354 C CA . VAL B 2 65 ? 20.584 -9.553 15.794 1.00 13.97 304 VAL B CA 1
ATOM 2355 C C . VAL B 2 65 ? 21.337 -9.839 17.087 1.00 17.55 304 VAL B C 1
ATOM 2356 O O . VAL B 2 65 ? 20.779 -10.391 18.031 1.00 16.31 304 VAL B O 1
ATOM 2360 N N . PHE B 2 66 ? 22.615 -9.472 17.129 1.00 14.14 305 PHE B N 1
ATOM 2361 C CA . PHE B 2 66 ? 23.474 -9.699 18.282 1.00 13.42 305 PHE B CA 1
ATOM 2362 C C . PHE B 2 66 ? 23.341 -8.602 19.330 1.00 17.66 305 PHE B C 1
ATOM 2363 O O . PHE B 2 66 ? 23.385 -8.896 20.528 1.00 16.03 305 PHE B O 1
ATOM 2371 N N . MET B 2 67 ? 23.223 -7.360 18.874 1.00 14.32 306 MET B N 1
ATOM 2372 C CA . MET B 2 67 ? 23.162 -6.203 19.755 1.00 12.49 306 MET B CA 1
ATOM 2373 C C . MET B 2 67 ? 21.834 -6.016 20.472 1.00 16.32 306 MET B C 1
ATOM 2374 O O . MET B 2 67 ? 21.724 -5.163 21.370 1.00 14.76 306 MET B O 1
ATOM 2379 N N . ARG B 2 68 ? 20.833 -6.810 20.099 1.00 13.25 307 ARG B N 1
ATOM 2380 C CA . ARG B 2 68 ? 19.599 -6.871 20.869 1.00 15.09 307 ARG B CA 1
ATOM 2381 C C . ARG B 2 68 ? 19.806 -7.692 22.142 1.00 14.69 307 ARG B C 1
ATOM 2382 O O . ARG B 2 68 ? 19.548 -7.138 23.228 1.00 16.68 307 ARG B O 1
ATOM 2390 N N . PRO B 2 69 ? 20.162 -8.965 22.138 1.00 14.21 308 PRO B N 1
ATOM 2391 C CA . PRO B 2 69 ? 20.309 -9.695 23.405 1.00 13.62 308 PRO B CA 1
ATOM 2392 C C . PRO B 2 69 ? 21.546 -9.320 24.199 1.00 16.24 308 PRO B C 1
ATOM 2393 O O . PRO B 2 69 ? 21.603 -9.653 25.378 1.00 15.03 308 PRO B O 1
ATOM 2397 N N . TYR B 2 70 ? 22.488 -8.638 23.569 1.00 18.38 309 TYR B N 1
ATOM 2398 C CA . TYR B 2 70 ? 23.671 -8.147 24.290 1.00 13.11 309 TYR B CA 1
ATOM 2399 C C . TYR B 2 70 ? 23.761 -6.638 24.260 1.00 15.40 309 TYR B C 1
ATOM 2400 O O . TYR B 2 70 ? 23.945 -5.988 23.227 1.00 16.35 309 TYR B O 1
ATOM 2409 N N . HIS B 2 71 ? 23.637 -6.013 25.426 1.00 10.61 310 HIS B N 1
ATOM 2410 C CA . HIS B 2 71 ? 23.902 -4.599 25.594 1.00 14.39 310 HIS B CA 1
ATOM 2411 C C . HIS B 2 71 ? 25.371 -4.317 25.304 1.00 16.60 310 HIS B C 1
ATOM 2412 O O . HIS B 2 71 ? 26.235 -5.049 25.804 1.00 13.74 310 HIS B O 1
ATOM 2419 N N . THR B 2 72 ? 25.673 -3.300 24.520 1.00 13.73 311 THR B N 1
ATOM 2420 C CA . THR B 2 72 ? 27.013 -3.035 24.044 1.00 11.68 311 THR B CA 1
ATOM 2421 C C . THR B 2 72 ? 27.553 -1.683 24.478 1.00 15.33 311 THR B C 1
ATOM 2422 O O . THR B 2 72 ? 26.874 -0.668 24.380 1.00 13.35 311 THR B O 1
ATOM 2426 N N . VAL B 2 73 ? 28.789 -1.726 24.975 1.00 14.47 312 VAL B N 1
ATOM 2427 C CA . VAL B 2 73 ? 29.524 -0.546 25.373 1.00 12.36 312 VAL B CA 1
ATOM 2428 C C . VAL B 2 73 ? 30.684 -0.301 24.415 1.00 11.57 312 VAL B C 1
ATOM 2429 O O . VAL B 2 73 ? 31.478 -1.209 24.178 1.00 14.73 312 VAL B O 1
ATOM 2433 N N . PHE B 2 74 ? 30.731 0.914 23.889 1.00 16.36 313 PHE B N 1
ATOM 2434 C CA . PHE B 2 74 ? 31.851 1.330 23.047 1.00 15.97 313 PHE B CA 1
ATOM 2435 C C . PHE B 2 74 ? 32.725 2.267 23.889 1.00 13.69 313 PHE B C 1
ATOM 2436 O O . PHE B 2 74 ? 32.343 3.404 24.132 1.00 13.75 313 PHE B O 1
ATOM 2444 N N . ASP B 2 75 ? 33.856 1.733 24.309 1.00 15.61 314 ASP B N 1
ATOM 2445 C CA . ASP B 2 75 ? 34.785 2.441 25.196 1.00 16.24 314 ASP B CA 1
ATOM 2446 C C . ASP B 2 75 ? 35.888 3.079 24.366 1.00 12.12 314 ASP B C 1
ATOM 2447 O O . ASP B 2 75 ? 36.868 2.438 24.045 1.00 14.64 314 ASP B O 1
ATOM 2452 N N . TYR B 2 76 ? 35.684 4.354 24.026 1.00 16.74 315 TYR B N 1
ATOM 2453 C CA . TYR B 2 76 ? 36.701 5.049 23.238 1.00 16.57 315 TYR B CA 1
ATOM 2454 C C . TYR B 2 76 ? 37.965 5.351 24.036 1.00 20.97 315 TYR B C 1
ATOM 2455 O O . TYR B 2 76 ? 39.105 5.231 23.568 1.00 20.07 315 TYR B O 1
ATOM 2464 N N . GLY B 2 77 ? 37.818 5.768 25.290 1.00 18.58 316 GLY B N 1
ATOM 2465 C CA . GLY B 2 77 ? 38.957 6.113 26.114 1.00 20.32 316 GLY B CA 1
ATOM 2466 C C . GLY B 2 77 ? 39.951 4.983 26.254 1.00 21.07 316 GLY B C 1
ATOM 2467 O O . GLY B 2 77 ? 41.161 5.228 26.306 1.00 21.51 316 GLY B O 1
ATOM 2468 N N . ASN B 2 78 ? 39.503 3.731 26.308 1.00 17.75 317 ASN B N 1
ATOM 2469 C CA . ASN B 2 78 ? 40.373 2.584 26.426 1.00 15.42 317 ASN B CA 1
ATOM 2470 C C . ASN B 2 78 ? 40.445 1.704 25.182 1.00 18.26 317 ASN B C 1
ATOM 2471 O O . ASN B 2 78 ? 41.174 0.695 25.160 1.00 17.96 317 ASN B O 1
ATOM 2476 N N . LEU B 2 79 ? 39.684 2.071 24.167 1.00 17.30 318 LEU B N 1
ATOM 2477 C CA . LEU B 2 79 ? 39.595 1.289 22.940 1.00 17.46 318 LEU B CA 1
ATOM 2478 C C . LEU B 2 79 ? 39.180 -0.169 23.219 1.00 17.03 318 LEU B C 1
ATOM 2479 O O . LEU B 2 79 ? 39.877 -1.116 22.856 1.00 16.38 318 LEU B O 1
ATOM 2484 N N . LEU B 2 80 ? 38.026 -0.332 23.861 1.00 20.45 319 LEU B N 1
ATOM 2485 C CA . LEU B 2 80 ? 37.440 -1.615 24.196 1.00 16.32 319 LEU B CA 1
ATOM 2486 C C . LEU B 2 80 ? 35.994 -1.689 23.695 1.00 11.92 319 LEU B C 1
ATOM 2487 O O . LEU B 2 80 ? 35.369 -0.629 23.622 1.00 14.22 319 LEU B O 1
ATOM 2492 N N . VAL B 2 81 ? 35.539 -2.898 23.441 1.00 16.64 320 VAL B N 1
ATOM 2493 C CA . VAL B 2 81 ? 34.121 -3.181 23.211 1.00 18.68 320 VAL B CA 1
ATOM 2494 C C . VAL B 2 81 ? 33.665 -4.146 24.320 1.00 12.32 320 VAL B C 1
ATOM 2495 O O . VAL B 2 81 ? 34.366 -5.111 24.591 1.00 15.06 320 VAL B O 1
ATOM 2499 N N . GLY B 2 82 ? 32.531 -3.874 24.945 1.00 15.39 321 GLY B N 1
ATOM 2500 C CA . GLY B 2 82 ? 32.003 -4.688 26.012 1.00 14.56 321 GLY B CA 1
ATOM 2501 C C . GLY B 2 82 ? 30.599 -5.168 25.727 1.00 12.01 321 GLY B C 1
ATOM 2502 O O . GLY B 2 82 ? 29.794 -4.416 25.172 1.00 15.88 321 GLY B O 1
ATOM 2503 N N . PHE B 2 83 ? 30.334 -6.402 26.119 1.00 12.33 322 PHE B N 1
ATOM 2504 C CA . PHE B 2 83 ? 29.007 -6.994 25.997 1.00 11.72 322 PHE B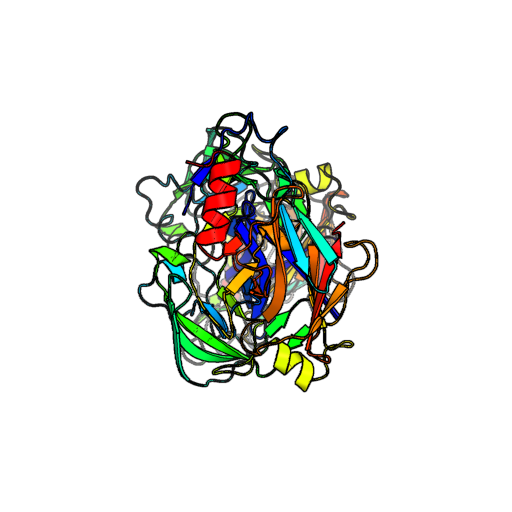 CA 1
ATOM 2505 C C . PHE B 2 83 ? 28.530 -7.569 27.333 1.00 15.29 322 PHE B C 1
ATOM 2506 O O . PHE B 2 83 ? 29.318 -8.200 28.038 1.00 13.91 322 PHE B O 1
ATOM 2514 N N . ALA B 2 84 ? 27.262 -7.327 27.630 1.00 14.31 323 ALA B N 1
ATOM 2515 C CA . ALA B 2 84 ? 26.542 -7.938 28.734 1.00 11.83 323 ALA B CA 1
ATOM 2516 C C . ALA B 2 84 ? 25.126 -8.317 28.313 1.00 14.02 323 ALA B C 1
ATOM 2517 O O . ALA B 2 84 ? 24.541 -7.680 27.437 1.00 15.13 323 ALA B O 1
ATOM 2519 N N . GLU B 2 85 ? 24.559 -9.312 28.981 1.00 15.88 324 GLU B N 1
ATOM 2520 C CA . GLU B 2 85 ? 23.160 -9.656 28.757 1.00 16.23 324 GLU B CA 1
ATOM 2521 C C . GLU B 2 85 ? 22.265 -8.433 28.869 1.00 14.16 324 GLU B C 1
ATOM 2522 O O . GLU B 2 85 ? 22.250 -7.685 29.841 1.00 16.44 324 GLU B O 1
ATOM 2528 N N . ALA B 2 86 ? 21.483 -8.177 27.830 1.00 12.24 325 ALA B N 1
ATOM 2529 C CA . ALA B 2 86 ? 20.558 -7.071 27.848 1.00 14.03 325 ALA B CA 1
ATOM 2530 C C . ALA B 2 86 ? 19.371 -7.346 28.789 1.00 13.31 325 ALA B C 1
ATOM 2531 O O . ALA B 2 86 ? 19.028 -8.505 28.994 1.00 17.20 325 ALA B O 1
ATOM 2533 N N . ALA B 2 87 ? 18.828 -6.258 29.319 1.00 16.98 326 ALA B N 1
ATOM 2534 C CA . ALA B 2 87 ? 17.621 -6.295 30.137 1.00 21.32 326 ALA B CA 1
ATOM 2535 C C . ALA B 2 87 ? 16.723 -5.120 29.788 1.00 24.30 326 ALA B C 1
ATOM 2536 O O . ALA B 2 87 ? 15.514 -5.175 30.070 1.00 27.06 326 ALA B O 1
ATOM 2539 N N . SER C 1 2 ? 7.523 21.656 38.901 1.00 46.71 1 SER C N 1
ATOM 2540 C CA . SER C 1 2 ? 7.081 20.265 38.794 1.00 41.87 1 SER C CA 1
ATOM 2541 C C . SER C 1 2 ? 7.482 19.780 37.406 1.00 39.16 1 SER C C 1
ATOM 2542 O O . SER C 1 2 ? 7.632 18.594 37.121 1.00 57.21 1 SER C O 1
ATOM 2545 N N . ALA C 1 3 ? 7.671 20.745 36.507 1.00 33.27 2 ALA C N 1
ATOM 2546 C CA . ALA C 1 3 ? 8.215 20.390 35.212 1.00 34.06 2 ALA C CA 1
ATOM 2547 C C . ALA C 1 3 ? 8.833 21.623 34.544 1.00 33.26 2 ALA C C 1
ATOM 2548 O O . ALA C 1 3 ? 8.159 22.646 34.526 1.00 26.56 2 ALA C O 1
ATOM 2550 N N . VAL C 1 4 ? 10.022 21.460 34.021 1.00 26.42 3 VAL C N 1
ATOM 2551 C CA . VAL C 1 4 ? 10.757 22.438 33.241 1.00 21.96 3 VAL C CA 1
ATOM 2552 C C . VAL C 1 4 ? 10.850 21.973 31.795 1.00 27.03 3 VAL C C 1
ATOM 2553 O O . VAL C 1 4 ? 11.176 20.825 31.518 1.00 28.10 3 VAL C O 1
ATOM 2557 N N . VAL C 1 5 ? 10.545 22.892 30.891 1.00 20.25 4 VAL C N 1
ATOM 2558 C CA . VAL C 1 5 ? 10.685 22.640 29.471 1.00 16.71 4 VAL C CA 1
ATOM 2559 C C . VAL C 1 5 ? 11.646 23.661 28.874 1.00 16.17 4 VAL C C 1
ATOM 2560 O O . VAL C 1 5 ? 11.388 24.866 28.929 1.00 16.52 4 VAL C O 1
ATOM 2564 N N . ALA C 1 6 ? 12.741 23.167 28.313 1.00 18.08 5 ALA C N 1
ATOM 2565 C CA . ALA C 1 6 ? 13.680 24.040 27.611 1.00 21.65 5 ALA C CA 1
ATOM 2566 C C . ALA C 1 6 ? 13.071 24.430 26.268 1.00 16.13 5 ALA C C 1
ATOM 2567 O O . ALA C 1 6 ? 12.530 23.588 25.569 1.00 21.52 5 ALA C O 1
ATOM 2569 N N . LEU C 1 7 ? 13.167 25.713 25.965 1.00 16.83 6 LEU C N 1
ATOM 2570 C CA . LEU C 1 7 ? 12.654 26.258 24.734 1.00 15.98 6 LEU C CA 1
ATOM 2571 C C . LEU C 1 7 ? 13.796 26.678 23.801 1.00 20.70 6 LEU C C 1
ATOM 2572 O O . LEU C 1 7 ? 14.823 27.211 24.217 1.00 17.83 6 LEU C O 1
ATOM 2577 N N . THR C 1 8 ? 13.529 26.447 22.529 1.00 18.09 7 THR C N 1
ATOM 2578 C CA . THR C 1 8 ? 14.311 26.921 21.404 1.00 17.12 7 THR C CA 1
ATOM 2579 C C . THR C 1 8 ? 13.720 28.234 20.923 1.00 20.90 7 THR C C 1
ATOM 2580 O O . THR C 1 8 ? 12.501 28.369 20.801 1.00 18.65 7 THR C O 1
ATOM 2584 N N . ASN C 1 9 ? 14.620 29.174 20.666 1.00 20.17 8 ASN C N 1
ATOM 2585 C CA . ASN C 1 9 ? 14.226 30.462 20.110 1.00 17.62 8 ASN C CA 1
ATOM 2586 C C . ASN C 1 9 ? 14.485 30.419 18.609 1.00 20.19 8 ASN C C 1
ATOM 2587 O O . ASN C 1 9 ? 15.644 30.372 18.218 1.00 23.02 8 ASN C O 1
ATOM 2592 N N . ASP C 1 10 ? 13.404 30.490 17.849 1.00 21.93 9 ASP C N 1
ATOM 2593 C CA . ASP C 1 10 ? 13.524 30.619 16.395 1.00 23.00 9 ASP C CA 1
ATOM 2594 C C . ASP C 1 10 ? 13.456 32.083 15.958 1.00 17.67 9 ASP C C 1
ATOM 2595 O O . ASP C 1 10 ? 12.392 32.669 15.810 1.00 19.47 9 ASP C O 1
ATOM 2600 N N . ARG C 1 11 ? 14.632 32.679 15.767 1.00 21.75 10 ARG C N 1
ATOM 2601 C CA . ARG C 1 11 ? 14.763 34.002 15.191 1.00 21.68 10 ARG C CA 1
ATOM 2602 C C . ARG C 1 11 ? 13.939 35.056 15.925 1.00 20.43 10 ARG C C 1
ATOM 2603 O O . ARG C 1 11 ? 13.534 36.000 15.259 1.00 18.72 10 ARG C O 1
ATOM 2611 N N . ASP C 1 12 ? 13.717 34.879 17.219 1.00 17.65 11 ASP C N 1
ATOM 2612 C CA . ASP C 1 12 ? 12.996 35.813 18.058 1.00 18.40 11 ASP C CA 1
ATOM 2613 C C . ASP C 1 12 ? 11.516 35.892 17.688 1.00 19.96 11 ASP C C 1
ATOM 2614 O O . ASP C 1 12 ? 10.805 36.735 18.230 1.00 17.92 11 ASP C O 1
ATOM 2619 N N . THR C 1 13 ? 11.069 35.014 16.785 1.00 21.40 12 THR C N 1
ATOM 2620 C CA . THR C 1 13 ? 9.695 35.106 16.307 1.00 21.33 12 THR C CA 1
ATOM 2621 C C . THR C 1 13 ? 8.803 33.939 16.719 1.00 18.31 12 THR C C 1
ATOM 2622 O O . THR C 1 13 ? 7.571 34.067 16.687 1.00 20.54 12 THR C O 1
ATOM 2626 N N . SER C 1 14 ? 9.380 32.821 17.119 1.00 22.65 13 SER C N 1
ATOM 2627 C CA . SER C 1 14 ? 8.619 31.740 17.743 1.00 20.98 13 SER C CA 1
ATOM 2628 C C . SER C 1 14 ? 9.515 31.010 18.753 1.00 19.00 13 SER C C 1
ATOM 2629 O O . SER C 1 14 ? 10.746 31.032 18.686 1.00 19.09 13 SER C O 1
ATOM 2632 N N . TYR C 1 15 ? 8.877 30.373 19.706 1.00 14.69 14 TYR C N 1
ATOM 2633 C CA . TYR C 1 15 ? 9.521 29.633 20.770 1.00 15.68 14 TYR C CA 1
ATOM 2634 C C . TYR C 1 15 ? 8.811 28.288 20.916 1.00 17.42 14 TYR C C 1
ATOM 2635 O O . TYR C 1 15 ? 7.582 28.260 20.946 1.00 20.30 14 TYR C O 1
ATOM 2644 N N . PHE C 1 16 ? 9.616 27.231 21.011 1.00 19.11 15 PHE C N 1
ATOM 2645 C CA . PHE C 1 16 ? 9.021 25.903 21.127 1.00 16.48 15 PHE C CA 1
ATOM 2646 C C . PHE C 1 16 ? 9.927 24.983 21.918 1.00 16.21 15 PHE C C 1
ATOM 2647 O O . PHE C 1 16 ? 11.098 25.260 22.160 1.00 22.30 15 PHE C O 1
ATOM 2655 N N . GLY C 1 17 ? 9.316 23.881 22.324 1.00 16.31 16 GLY C N 1
ATOM 2656 C CA . GLY C 1 17 ? 9.932 22.850 23.121 1.00 21.05 16 GLY C CA 1
ATOM 2657 C C . GLY C 1 17 ? 9.330 21.488 22.771 1.00 22.34 16 GLY C C 1
ATOM 2658 O O . GLY C 1 17 ? 8.458 21.374 21.907 1.00 20.70 16 GLY C O 1
ATOM 2659 N N . GLU C 1 18 ? 9.854 20.498 23.479 1.00 22.57 17 GLU C N 1
ATOM 2660 C CA . GLU C 1 18 ? 9.491 19.109 23.192 1.00 22.31 17 GLU C CA 1
ATOM 2661 C C . GLU C 1 18 ? 8.397 18.579 24.092 1.00 21.09 17 GLU C C 1
ATOM 2662 O O . GLU C 1 18 ? 8.320 18.890 25.274 1.00 23.30 17 GLU C O 1
ATOM 2673 N N . ILE C 1 19 ? 7.539 17.747 23.494 1.00 22.73 18 ILE C N 1
ATOM 2674 C CA . ILE C 1 19 ? 6.633 16.948 24.296 1.00 19.40 18 ILE C CA 1
ATOM 2675 C C . ILE C 1 19 ? 6.639 15.517 23.756 1.00 21.94 18 ILE C C 1
ATOM 2676 O O . ILE C 1 19 ? 7.081 15.301 22.639 1.00 21.40 18 ILE C O 1
ATOM 2681 N N . GLY C 1 20 ? 6.114 14.599 24.553 1.00 22.65 19 GLY C N 1
ATOM 2682 C CA . GLY C 1 20 ? 5.913 13.259 24.023 1.00 29.19 19 GLY C CA 1
ATOM 2683 C C . GLY C 1 20 ? 4.441 12.890 24.071 1.00 24.81 19 GLY C C 1
ATOM 2684 O O . GLY C 1 20 ? 3.791 13.229 25.066 1.00 28.18 19 GLY C O 1
ATOM 2685 N N . ILE C 1 21 ? 3.987 12.225 23.014 1.00 25.81 20 ILE C N 1
ATOM 2686 C CA . ILE C 1 21 ? 2.618 11.700 23.031 1.00 28.90 20 ILE C CA 1
ATOM 2687 C C . ILE C 1 21 ? 2.673 10.182 22.839 1.00 23.60 20 ILE C C 1
ATOM 2688 O O . ILE C 1 21 ? 3.317 9.747 21.897 1.00 27.69 20 ILE C O 1
ATOM 2693 N N . GLY C 1 22 ? 2.028 9.491 23.759 1.00 28.04 21 GLY C N 1
ATOM 2694 C CA . GLY C 1 22 ? 1.859 8.059 23.685 1.00 31.94 21 GLY C CA 1
ATOM 2695 C C . GLY C 1 22 ? 2.763 7.253 24.584 1.00 37.14 21 GLY C C 1
ATOM 2696 O O . GLY C 1 22 ? 3.509 7.814 25.387 1.00 30.94 21 GLY C O 1
ATOM 2697 N N . THR C 1 23 ? 2.659 5.933 24.416 1.00 33.72 22 THR C N 1
ATOM 2698 C CA . THR C 1 23 ? 3.467 4.967 25.155 1.00 30.99 22 THR C CA 1
ATOM 2699 C C . THR C 1 23 ? 3.982 3.919 24.177 1.00 32.65 22 THR C C 1
ATOM 2700 O O . THR C 1 23 ? 3.181 3.158 23.628 1.00 31.80 22 THR C O 1
ATOM 2704 N N . PRO C 1 24 ? 5.269 3.901 23.848 1.00 32.58 23 PRO C N 1
ATOM 2705 C CA . PRO C 1 24 ? 6.285 4.816 24.378 1.00 32.26 23 PRO C CA 1
ATOM 2706 C C . PRO C 1 24 ? 6.166 6.212 23.760 1.00 30.12 23 PRO C C 1
ATOM 2707 O O . PRO C 1 24 ? 5.576 6.357 22.682 1.00 30.44 23 PRO C O 1
ATOM 2711 N N . PRO C 1 25 ? 6.702 7.227 24.419 1.00 30.72 24 PRO C N 1
ATOM 2712 C CA . PRO C 1 25 ? 6.516 8.605 23.944 1.00 30.69 24 PRO C CA 1
ATOM 2713 C C . PRO C 1 25 ? 6.987 8.806 22.512 1.00 25.41 24 PRO C C 1
ATOM 2714 O O . PRO C 1 25 ? 8.112 8.495 22.139 1.00 31.74 24 PRO C O 1
ATOM 2718 N N . GLN C 1 26 ? 6.081 9.341 21.700 1.00 23.32 25 GLN C N 1
ATOM 2719 C CA . GLN C 1 26 ? 6.486 9.805 20.376 1.00 24.49 25 GLN C CA 1
ATOM 2720 C C . GLN C 1 26 ? 6.770 11.306 20.500 1.00 30.36 25 GLN C C 1
ATOM 2721 O O . GLN C 1 26 ? 5.938 12.029 21.061 1.00 28.76 25 GLN C O 1
ATOM 2727 N N . LYS C 1 27 ? 7.918 11.773 20.018 1.00 25.45 26 LYS C N 1
ATOM 2728 C CA . LYS C 1 27 ? 8.310 13.157 20.314 1.00 32.99 26 LYS C CA 1
ATOM 2729 C C . LYS C 1 27 ? 7.848 14.162 19.263 1.00 33.02 26 LYS C C 1
ATOM 2730 O O . LYS C 1 27 ? 7.769 14.034 18.044 1.00 30.15 26 LYS C O 1
ATOM 2741 N N . PHE C 1 28 ? 7.446 15.322 19.799 1.00 21.75 27 PHE C N 1
ATOM 2742 C CA . PHE C 1 28 ? 6.974 16.442 19.027 1.00 19.54 27 PHE C CA 1
ATOM 2743 C C . PHE C 1 28 ? 7.559 17.741 19.596 1.00 17.76 27 PHE C C 1
ATOM 2744 O O . PHE C 1 28 ? 7.783 17.844 20.798 1.00 21.24 27 PHE C O 1
ATOM 2752 N N . THR C 1 29 ? 7.767 18.636 18.657 1.00 21.65 28 THR C N 1
ATOM 2753 C CA . THR C 1 29 ? 8.116 20.021 18.876 1.00 19.85 28 THR C CA 1
ATOM 2754 C C . THR C 1 29 ? 6.858 20.861 18.720 1.00 23.62 28 THR C C 1
ATOM 2755 O O . THR C 1 29 ? 6.201 20.877 17.675 1.00 23.43 28 THR C O 1
ATOM 2759 N N . VAL C 1 30 ? 6.550 21.561 19.812 1.00 20.94 29 VAL C N 1
ATOM 2760 C CA . VAL C 1 30 ? 5.372 22.404 19.801 1.00 21.79 29 VAL C CA 1
ATOM 2761 C C . VAL C 1 30 ? 5.643 23.805 20.350 1.00 21.80 29 VAL C C 1
ATOM 2762 O O . VAL C 1 30 ? 6.512 24.069 21.174 1.00 18.32 29 VAL C O 1
ATOM 2766 N N . ILE C 1 31 ? 4.817 24.717 19.854 1.00 20.12 30 ILE C N 1
ATOM 2767 C CA . ILE C 1 31 ? 4.769 26.042 20.473 1.00 20.20 30 ILE C CA 1
ATOM 2768 C C . ILE C 1 31 ? 3.820 25.933 21.667 1.00 21.20 30 ILE C C 1
ATOM 2769 O O . ILE C 1 31 ? 2.680 25.492 21.520 1.00 18.77 30 ILE C O 1
ATOM 2774 N N . PHE C 1 32 ? 4.325 26.307 22.843 1.00 15.90 31 PHE C N 1
ATOM 2775 C CA . PHE C 1 32 ? 3.491 26.425 24.021 1.00 15.52 31 PHE C CA 1
ATOM 2776 C C . PHE C 1 32 ? 2.842 27.805 23.960 1.00 23.38 31 PHE C C 1
ATOM 2777 O O . PHE C 1 32 ? 3.513 28.809 24.194 1.00 21.27 31 PHE C O 1
ATOM 2785 N N . ASP C 1 33 ? 1.581 27.865 23.601 1.00 18.22 32 ASP C N 1
ATOM 2786 C CA . ASP C 1 33 ? 0.820 29.035 23.173 1.00 17.14 32 ASP C CA 1
ATOM 2787 C C . ASP C 1 33 ? -0.285 29.461 24.110 1.00 12.87 32 ASP C C 1
ATOM 2788 O O . ASP C 1 33 ? -1.369 28.853 24.135 1.00 18.86 32 ASP C O 1
ATOM 2793 N N . THR C 1 34 ? -0.081 30.508 24.897 1.00 14.02 33 THR C N 1
ATOM 2794 C CA . THR C 1 34 ? -0.973 31.067 25.884 1.00 16.29 33 THR C CA 1
ATOM 2795 C C . THR C 1 34 ? -2.094 31.848 25.197 1.00 15.05 33 THR C C 1
ATOM 2796 O O . THR C 1 34 ? -3.027 32.305 25.854 1.00 18.07 33 THR C O 1
ATOM 2800 N N . GLY C 1 35 ? -1.994 31.965 23.871 1.00 14.22 34 GLY C N 1
ATOM 2801 C CA . GLY C 1 35 ? -3.087 32.589 23.124 1.00 18.17 34 GLY C CA 1
ATOM 2802 C C . GLY C 1 35 ? -4.070 31.609 22.501 1.00 19.58 34 GLY C C 1
ATOM 2803 O O . GLY C 1 35 ? -4.981 32.079 21.800 1.00 21.33 34 GLY C O 1
ATOM 2804 N N . SER C 1 36 ? -3.961 30.300 22.692 1.00 16.32 35 SER C N 1
ATOM 2805 C CA . SER C 1 36 ? -4.909 29.365 22.079 1.00 20.01 35 SER C CA 1
ATOM 2806 C C . SER C 1 36 ? -5.095 28.176 23.022 1.00 22.92 35 SER C C 1
ATOM 2807 O O . SER C 1 36 ? -4.275 28.036 23.927 1.00 16.54 35 SER C O 1
ATOM 2810 N N . SER C 1 37 ? -6.155 27.407 22.814 1.00 17.01 36 SER C N 1
ATOM 2811 C CA . SER C 1 37 ? -6.631 26.445 23.786 1.00 22.08 36 SER C CA 1
ATOM 2812 C C . SER C 1 37 ? -6.651 24.993 23.314 1.00 23.91 36 SER C C 1
ATOM 2813 O O . SER C 1 37 ? -7.165 24.137 24.043 1.00 23.66 36 SER C O 1
ATOM 2816 N N . VAL C 1 38 ? -6.112 24.709 22.139 1.00 21.33 37 VAL C N 1
ATOM 2817 C CA . VAL C 1 38 ? -6.100 23.334 21.648 1.00 23.46 37 VAL C CA 1
ATOM 2818 C C . VAL C 1 38 ? -4.678 22.793 21.585 1.00 21.95 37 VAL C C 1
ATOM 2819 O O . VAL C 1 38 ? -3.717 23.533 21.427 1.00 22.08 37 VAL C O 1
ATOM 2823 N N . LEU C 1 39 ? -4.608 21.477 21.715 1.00 19.88 38 LEU C N 1
ATOM 2824 C CA . LEU C 1 39 ? -3.386 20.731 21.463 1.00 23.06 38 LEU C CA 1
ATOM 2825 C C . LEU C 1 39 ? -3.555 19.973 20.152 1.00 27.08 38 LEU C C 1
ATOM 2826 O O . LEU C 1 39 ? -4.484 19.148 20.090 1.00 23.90 38 LEU C O 1
ATOM 2831 N N . TRP C 1 40 ? -2.717 20.238 19.162 1.00 24.62 39 TRP C N 1
ATOM 2832 C CA . TRP C 1 40 ? -2.770 19.414 17.950 1.00 22.17 39 TRP C CA 1
ATOM 2833 C C . TRP C 1 40 ? -1.343 19.059 17.538 1.00 26.84 39 TRP C C 1
ATOM 2834 O O . TRP C 1 40 ? -0.419 19.801 17.841 1.00 23.03 39 TRP C O 1
ATOM 2845 N N . VAL C 1 41 ? -1.201 17.923 16.869 1.00 25.77 40 VAL C N 1
ATOM 2846 C CA . VAL C 1 41 ? 0.025 17.558 16.177 1.00 21.00 40 VAL C CA 1
ATOM 2847 C C . VAL C 1 41 ? -0.354 16.877 14.863 1.00 23.12 40 VAL C C 1
ATOM 2848 O O . VAL C 1 41 ? -1.518 16.466 14.698 1.00 27.21 40 VAL C O 1
ATOM 2852 N N . PRO C 1 42 ? 0.578 16.736 13.935 1.00 23.63 41 PRO C N 1
ATOM 2853 C CA . PRO C 1 42 ? 0.272 16.055 12.664 1.00 27.48 41 PRO C CA 1
ATOM 2854 C C . PRO C 1 42 ? 0.018 14.566 12.871 1.00 27.22 41 PRO C C 1
ATOM 2855 O O . PRO C 1 42 ? 0.634 13.887 13.704 1.00 26.69 41 PRO C O 1
ATOM 2859 N N . SER C 1 43 ? -0.941 14.066 12.085 1.00 32.28 42 SER C N 1
ATOM 2860 C CA . SER C 1 43 ? -1.358 12.680 12.147 1.00 32.40 42 SER C CA 1
ATOM 2861 C C . SER C 1 43 ? -0.569 11.773 11.218 1.00 27.71 42 SER C C 1
ATOM 2862 O O . SER C 1 43 ? -0.216 12.197 10.129 1.00 24.67 42 SER C O 1
ATOM 2865 N N . SER C 1 44 ? -0.359 10.522 11.626 1.00 30.48 43 SER C N 1
ATOM 2866 C CA . SER C 1 44 ? 0.178 9.548 10.670 1.00 29.31 43 SER C CA 1
ATOM 2867 C C . SER C 1 44 ? -0.776 9.434 9.486 1.00 33.17 43 SER C C 1
ATOM 2868 O O . SER C 1 44 ? -0.445 9.213 8.323 1.00 38.93 43 SER C O 1
ATOM 2871 N N . LYS C 1 45 ? -2.058 9.615 9.789 1.00 33.47 44 LYS C N 1
ATOM 2872 C CA . LYS C 1 45 ? -3.049 9.572 8.711 1.00 34.11 44 LYS C CA 1
ATOM 2873 C C . LYS C 1 45 ? -3.108 10.842 7.908 1.00 38.87 44 LYS C C 1
ATOM 2874 O O . LYS C 1 45 ? -4.164 11.156 7.343 1.00 49.17 44 LYS C O 1
ATOM 2880 N N . CYS C 1 46 ? -2.012 11.603 7.812 1.00 57.85 45 CYS C N 1
ATOM 2881 C CA . CYS C 1 46 ? -2.127 12.809 6.975 1.00 76.06 45 CYS C CA 1
ATOM 2882 C C . CYS C 1 46 ? -1.823 12.497 5.504 1.00 78.76 45 CYS C C 1
ATOM 2883 O O . CYS C 1 46 ? -0.670 12.465 5.074 1.00 93.35 45 CYS C O 1
ATOM 2886 N N . ILE C 1 47 ? -2.896 12.279 4.755 1.00 69.22 46 ILE C N 1
ATOM 2887 C CA . ILE C 1 47 ? -2.963 12.170 3.314 1.00 72.36 46 IL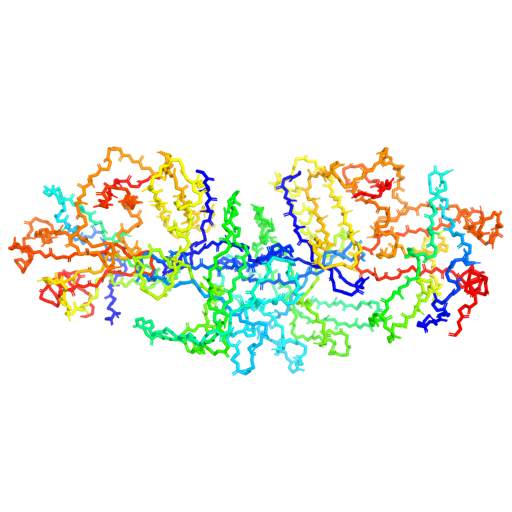E C CA 1
ATOM 2888 C C . ILE C 1 47 ? -2.860 13.574 2.695 1.00 76.27 46 ILE C C 1
ATOM 2889 O O . ILE C 1 47 ? -3.714 14.422 2.964 1.00 69.79 46 ILE C O 1
ATOM 2894 N N . ASN C 1 48 A -1.843 13.767 1.877 1.00 77.05 46 ASN C N 1
ATOM 2895 C CA . ASN C 1 48 A -1.649 14.946 1.069 1.00 82.83 46 ASN C CA 1
ATOM 2896 C C . ASN C 1 48 A -1.843 16.273 1.791 1.00 82.62 46 ASN C C 1
ATOM 2897 O O . ASN C 1 48 A -2.696 17.065 1.402 1.00 97.80 46 ASN C O 1
ATOM 2902 N N . SER C 1 49 ? -1.011 16.467 2.792 1.00 77.01 47 SER C N 1
ATOM 2903 C CA . SER C 1 49 ? -0.681 17.720 3.441 1.00 64.39 47 SER C CA 1
ATOM 2904 C C . SER C 1 49 ? 0.840 17.694 3.617 1.00 57.46 47 SER C C 1
ATOM 2905 O O . SER C 1 49 ? 1.349 17.028 4.514 1.00 52.91 47 SER C O 1
ATOM 2908 N N . LYS C 1 50 ? 1.540 18.381 2.717 1.00 56.05 48 LYS C N 1
ATOM 2909 C CA . LYS C 1 50 ? 2.999 18.141 2.737 1.00 53.97 48 LYS C CA 1
ATOM 2910 C C . LYS C 1 50 ? 3.561 18.677 4.052 1.00 48.49 48 LYS C C 1
ATOM 2911 O O . LYS C 1 50 ? 4.541 18.133 4.570 1.00 40.10 48 LYS C O 1
ATOM 2917 N N . ALA C 1 51 ? 2.899 19.701 4.590 1.00 44.45 49 ALA C N 1
ATOM 2918 C CA . ALA C 1 51 ? 3.218 20.208 5.917 1.00 41.84 49 ALA C CA 1
ATOM 2919 C C . ALA C 1 51 ? 3.277 19.049 6.911 1.00 41.37 49 ALA C C 1
ATOM 2920 O O . ALA C 1 51 ? 4.265 18.881 7.636 1.00 40.29 49 ALA C O 1
ATOM 2922 N N . CYS C 1 52 ? 2.205 18.244 6.933 1.00 47.14 50 CYS C N 1
ATOM 2923 C CA . CYS C 1 52 ? 2.187 17.090 7.825 1.00 49.00 50 CYS C CA 1
ATOM 2924 C C . CYS C 1 52 ? 3.415 16.214 7.550 1.00 51.81 50 CYS C C 1
ATOM 2925 O O . CYS C 1 52 ? 4.123 15.810 8.468 1.00 60.31 50 CYS C O 1
ATOM 2928 N N . ARG C 1 53 ? 3.681 15.907 6.281 1.00 52.83 51 ARG C N 1
ATOM 2929 C CA . ARG C 1 53 ? 4.768 14.970 5.986 1.00 56.83 51 ARG C CA 1
ATOM 2930 C C . ARG C 1 53 ? 6.131 15.590 6.223 1.00 45.75 51 ARG C C 1
ATOM 2931 O O . ARG C 1 53 ? 7.123 14.883 6.390 1.00 56.28 51 ARG C O 1
ATOM 2939 N N . ALA C 1 54 ? 6.218 16.918 6.258 1.00 40.84 52 ALA C N 1
ATOM 2940 C CA . ALA C 1 54 ? 7.511 17.501 6.642 1.00 41.26 52 ALA C CA 1
ATOM 2941 C C . ALA C 1 54 ? 7.732 17.421 8.147 1.00 35.29 52 ALA C C 1
ATOM 2942 O O . ALA C 1 54 ? 8.785 17.758 8.683 1.00 43.08 52 ALA C O 1
ATOM 2944 N N . HIS C 1 55 ? 6.723 16.973 8.889 1.00 32.38 53 HIS C N 1
ATOM 2945 C CA . HIS C 1 55 ? 6.866 17.065 10.339 1.00 34.30 53 HIS C CA 1
ATOM 2946 C C . HIS C 1 55 ? 6.719 15.730 11.035 1.00 35.86 53 HIS C C 1
ATOM 2947 O O . HIS C 1 55 ? 6.295 14.728 10.463 1.00 31.38 53 HIS C O 1
ATOM 2954 N N . SER C 1 56 ? 7.062 15.695 12.329 1.00 26.18 54 SER C N 1
ATOM 2955 C CA . SER C 1 56 ? 6.774 14.487 13.088 1.00 29.81 54 SER C CA 1
ATOM 2956 C C . SER C 1 56 ? 5.265 14.235 13.085 1.00 38.44 54 SER C C 1
ATOM 2957 O O . SER C 1 56 ? 4.506 15.197 13.232 1.00 36.41 54 SER C O 1
ATOM 2960 N N . MET C 1 57 ? 4.855 12.990 12.905 1.00 29.50 55 MET C N 1
ATOM 2961 C CA . MET C 1 57 ? 3.490 12.493 12.855 1.00 27.44 55 MET C CA 1
ATOM 2962 C C . MET C 1 57 ? 3.150 11.523 13.978 1.00 33.19 55 MET C C 1
ATOM 2963 O O . MET C 1 57 ? 3.961 10.704 14.425 1.00 32.08 55 MET C O 1
ATOM 2968 N N . TYR C 1 58 ? 1.898 11.638 14.430 1.00 27.21 56 TYR C N 1
ATOM 2969 C CA . TYR C 1 58 ? 1.454 10.774 15.509 1.00 22.47 56 TYR C CA 1
ATOM 2970 C C . TYR C 1 58 ? 0.866 9.471 14.945 1.00 27.11 56 TYR C C 1
ATOM 2971 O O . TYR C 1 58 ? 0.037 9.564 14.038 1.00 30.17 56 TYR C O 1
ATOM 2980 N N . GLU C 1 59 ? 1.297 8.348 15.488 1.00 29.08 57 GLU C N 1
ATOM 2981 C CA . GLU C 1 59 ? 0.843 7.031 15.048 1.00 29.82 57 GLU C CA 1
ATOM 2982 C C . GLU C 1 59 ? 0.166 6.329 16.210 1.00 23.76 57 GLU C C 1
ATOM 2983 O O . GLU C 1 59 ? 0.849 5.770 17.075 1.00 27.47 57 GLU C O 1
ATOM 2989 N N . SER C 1 60 ? -1.168 6.386 16.207 1.00 28.12 58 SER C N 1
ATOM 2990 C CA . SER C 1 60 ? -1.867 5.807 17.359 1.00 24.37 58 SER C CA 1
ATOM 2991 C C . SER C 1 60 ? -1.598 4.314 17.465 1.00 30.67 58 SER C C 1
ATOM 2992 O O . SER C 1 60 ? -1.662 3.698 18.537 1.00 29.09 58 SER C O 1
ATOM 2995 N N . SER C 1 61 ? -1.280 3.668 16.333 1.00 29.17 59 SER C N 1
ATOM 2996 C CA . SER C 1 61 ? -1.086 2.213 16.482 1.00 34.01 59 SER C CA 1
ATOM 2997 C C . SER C 1 61 ? 0.198 1.887 17.213 1.00 34.97 59 SER C C 1
ATOM 2998 O O . SER C 1 61 ? 0.455 0.741 17.582 1.00 38.11 59 SER C O 1
ATOM 3003 N N . ASP C 1 62 ? 1.066 2.871 17.457 1.00 33.60 60 ASP C N 1
ATOM 3004 C CA . ASP C 1 62 ? 2.320 2.474 18.112 1.00 34.41 60 ASP C CA 1
ATOM 3005 C C . ASP C 1 62 ? 2.315 2.806 19.590 1.00 32.78 60 ASP C C 1
ATOM 3006 O O . ASP C 1 62 ? 3.351 2.745 20.256 1.00 34.21 60 ASP C O 1
ATOM 3011 N N . SER C 1 63 ? 1.143 3.168 20.098 1.00 34.98 61 SER C N 1
ATOM 3012 C CA . SER C 1 63 ? 0.994 3.635 21.463 1.00 29.72 61 SER C CA 1
ATOM 3013 C C . SER C 1 63 ? 0.080 2.745 22.288 1.00 32.03 61 SER C C 1
ATOM 3014 O O . SER C 1 63 ? -1.065 2.547 21.870 1.00 35.11 61 SER C O 1
ATOM 3017 N N . SER C 1 64 ? 0.546 2.264 23.433 1.00 37.29 62 SER C N 1
ATOM 3018 C CA . SER C 1 64 ? -0.278 1.366 24.239 1.00 38.13 62 SER C CA 1
ATOM 3019 C C . SER C 1 64 ? -1.321 2.088 25.076 1.00 38.22 62 SER C C 1
ATOM 3020 O O . SER C 1 64 ? -2.241 1.462 25.625 1.00 39.24 62 SER C O 1
ATOM 3023 N N . THR C 1 65 ? -1.221 3.416 25.216 1.00 31.27 63 THR C N 1
ATOM 3024 C CA . THR C 1 65 ? -2.182 4.128 26.053 1.00 29.00 63 THR C CA 1
ATOM 3025 C C . THR C 1 65 ? -3.189 4.926 25.249 1.00 26.75 63 THR C C 1
ATOM 3026 O O . THR C 1 65 ? -4.054 5.601 25.804 1.00 30.72 63 THR C O 1
ATOM 3030 N N . TYR C 1 66 ? -3.044 4.809 23.934 1.00 27.86 64 TYR C N 1
ATOM 3031 C CA . TYR C 1 66 ? -3.972 5.460 23.039 1.00 22.97 64 TYR C CA 1
ATOM 3032 C C . TYR C 1 66 ? -5.400 4.981 23.239 1.00 34.06 64 TYR C C 1
ATOM 3033 O O . TYR C 1 66 ? -5.627 3.779 23.387 1.00 37.20 64 TYR C O 1
ATOM 3042 N N . LYS C 1 67 ? -6.344 5.912 23.222 1.00 34.97 65 LYS C N 1
ATOM 3043 C CA . LYS C 1 67 ? -7.765 5.551 23.274 1.00 29.73 65 LYS C CA 1
ATOM 3044 C C . LYS C 1 67 ? -8.495 6.358 22.224 1.00 30.72 65 LYS C C 1
ATOM 3045 O O . LYS C 1 67 ? -8.434 7.583 22.135 1.00 33.43 65 LYS C O 1
ATOM 3051 N N . GLU C 1 68 ? -9.190 5.645 21.340 1.00 27.85 66 GLU C N 1
ATOM 3052 C CA . GLU C 1 68 ? -9.812 6.354 20.222 1.00 30.31 66 GLU C CA 1
ATOM 3053 C C . GLU C 1 68 ? -10.946 7.255 20.716 1.00 28.23 66 GLU C C 1
ATOM 3054 O O . GLU C 1 68 ? -11.556 7.032 21.764 1.00 36.27 66 GLU C O 1
ATOM 3060 N N . ASN C 1 69 ? -11.173 8.287 19.918 1.00 30.64 67 ASN C N 1
ATOM 3061 C CA . ASN C 1 69 ? -12.274 9.228 20.076 1.00 30.81 67 ASN C CA 1
ATOM 3062 C C . ASN C 1 69 ? -12.900 9.385 18.695 1.00 34.33 67 ASN C C 1
ATOM 3063 O O . ASN C 1 69 ? -14.051 8.992 18.476 1.00 40.34 67 ASN C O 1
ATOM 3068 N N . GLY C 1 70 ? -12.144 9.926 17.740 1.00 27.17 68 GLY C N 1
ATOM 3069 C CA . GLY C 1 70 ? -12.658 10.075 16.400 1.00 31.09 68 GLY C CA 1
ATOM 3070 C C . GLY C 1 70 ? -13.471 11.302 16.097 1.00 31.26 68 GLY C C 1
ATOM 3071 O O . GLY C 1 70 ? -13.724 11.601 14.919 1.00 31.24 68 GLY C O 1
ATOM 3072 N N . THR C 1 71 ? -13.877 12.052 17.114 1.00 30.01 69 THR C N 1
ATOM 3073 C CA . THR C 1 71 ? -14.641 13.288 16.913 1.00 26.55 69 THR C CA 1
ATOM 3074 C C . THR C 1 71 ? -13.933 14.260 15.986 1.00 29.17 69 THR C C 1
ATOM 3075 O O . THR C 1 71 ? -12.706 14.417 16.048 1.00 35.17 69 THR C O 1
ATOM 3079 N N . PHE C 1 72 ? -14.619 14.953 15.085 1.00 28.27 70 PHE C N 1
ATOM 3080 C CA . PHE C 1 72 ? -13.979 15.852 14.139 1.00 28.37 70 PHE C CA 1
ATOM 3081 C C . PHE C 1 72 ? -13.555 17.131 14.856 1.00 32.44 70 PHE C C 1
ATOM 3082 O O . PHE C 1 72 ? -14.309 17.585 15.720 1.00 36.78 70 PHE C O 1
ATOM 3090 N N . GLY C 1 73 ? -12.403 17.672 14.464 1.00 32.59 71 GLY C N 1
ATOM 3091 C CA . GLY C 1 73 ? -11.874 18.883 15.087 1.00 32.29 71 GLY C CA 1
ATOM 3092 C C . GLY C 1 73 ? -11.273 19.801 14.050 1.00 32.65 71 GLY C C 1
ATOM 3093 O O . GLY C 1 73 ? -10.711 19.381 13.032 1.00 36.24 71 GLY C O 1
ATOM 3094 N N . ALA C 1 74 ? -11.382 21.113 14.286 1.00 33.99 72 ALA C N 1
ATOM 3095 C CA . ALA C 1 74 ? -10.742 22.033 13.346 1.00 26.42 72 ALA C CA 1
ATOM 3096 C C . ALA C 1 74 ? -10.390 23.321 14.072 1.00 33.01 72 ALA C C 1
ATOM 3097 O O . ALA C 1 74 ? -11.066 23.676 15.045 1.00 38.00 72 ALA C O 1
ATOM 3099 N N . ILE C 1 75 ? -9.356 24.023 13.637 1.00 32.51 73 ILE C N 1
ATOM 3100 C CA . ILE C 1 75 ? -8.997 25.268 14.310 1.00 37.36 73 ILE C CA 1
ATOM 3101 C C . ILE C 1 75 ? -8.631 26.378 13.335 1.00 42.25 73 ILE C C 1
ATOM 3102 O O . ILE C 1 75 ? -7.830 26.139 12.434 1.00 46.29 73 ILE C O 1
ATOM 3107 N N . ILE C 1 76 ? -9.185 27.561 13.548 1.00 53.75 74 ILE C N 1
ATOM 3108 C CA . ILE C 1 76 ? -8.849 28.669 12.653 1.00 63.94 74 ILE C CA 1
ATOM 3109 C C . ILE C 1 76 ? -8.041 29.685 13.453 1.00 63.43 74 ILE C C 1
ATOM 3110 O O . ILE C 1 76 ? -8.606 30.483 14.196 1.00 73.53 74 ILE C O 1
ATOM 3115 N N . TYR C 1 77 ? -6.737 29.583 13.274 1.00 71.13 75 TYR C N 1
ATOM 3116 C CA . TYR C 1 77 ? -5.738 30.416 13.929 1.00 82.05 75 TYR C CA 1
ATOM 3117 C C . TYR C 1 77 ? -5.838 31.873 13.489 1.00 103.66 75 TYR C C 1
ATOM 3118 O O . TYR C 1 77 ? -6.798 32.255 12.807 1.00 104.41 75 TYR C O 1
ATOM 3127 N N . GLY C 1 78 ? -4.878 32.709 13.878 1.00 116.24 76 GLY C N 1
ATOM 3128 C CA . GLY C 1 78 ? -4.848 34.114 13.529 1.00 124.69 76 GLY C CA 1
ATOM 3129 C C . GLY C 1 78 ? -4.429 34.372 12.089 1.00 133.68 76 GLY C C 1
ATOM 3130 O O . GLY C 1 78 ? -4.347 35.530 11.676 1.00 146.11 76 GLY C O 1
ATOM 3131 N N . THR C 1 79 ? -4.174 33.308 11.344 1.00 135.95 77 THR C N 1
ATOM 3132 C CA . THR C 1 79 ? -3.845 33.303 9.930 1.00 133.53 77 THR C CA 1
ATOM 3133 C C . THR C 1 79 ? -4.292 31.990 9.284 1.00 125.51 77 THR C C 1
ATOM 3134 O O . THR C 1 79 ? -5.007 31.985 8.283 1.00 127.40 77 THR C O 1
ATOM 3138 N N . GLY C 1 80 ? -3.866 30.874 9.874 1.00 115.32 78 GLY C N 1
ATOM 3139 C CA . GLY C 1 80 ? -4.075 29.549 9.343 1.00 104.88 78 GLY C CA 1
ATOM 3140 C C . GLY C 1 80 ? -5.000 28.659 10.145 1.00 91.33 78 GLY C C 1
ATOM 3141 O O . GLY C 1 80 ? -5.641 29.116 11.087 1.00 69.70 78 GLY C O 1
ATOM 3142 N N . SER C 1 81 ? -5.072 27.390 9.756 1.00 80.22 79 SER C N 1
ATOM 3143 C CA . SER C 1 81 ? -6.009 26.443 10.330 1.00 64.44 79 SER C CA 1
ATOM 3144 C C . SER C 1 81 ? -5.645 24.981 10.093 1.00 53.16 79 SER C C 1
ATOM 3145 O O . SER C 1 81 ? -5.072 24.563 9.093 1.00 46.18 79 SER C O 1
ATOM 3148 N N . ILE C 1 82 ? -6.046 24.181 11.061 1.00 44.01 80 ILE C N 1
ATOM 3149 C CA . ILE C 1 82 ? -5.793 22.756 11.143 1.00 43.76 80 ILE C CA 1
ATOM 3150 C C . ILE C 1 82 ? -7.093 21.980 11.086 1.00 36.78 80 ILE C C 1
ATOM 3151 O O . ILE C 1 82 ? -8.095 22.464 11.625 1.00 38.97 80 ILE C O 1
ATOM 3156 N N . THR C 1 83 ? -7.117 20.796 10.479 1.00 29.53 81 THR C N 1
ATOM 3157 C CA . THR C 1 83 ? -8.278 19.937 10.691 1.00 28.45 81 THR C CA 1
ATOM 3158 C C . THR C 1 83 ? -7.820 18.502 10.898 1.00 25.53 81 THR C C 1
ATOM 3159 O O . THR C 1 83 ? -6.792 18.044 10.408 1.00 32.08 81 THR C O 1
ATOM 3163 N N . GLY C 1 84 ? -8.610 17.764 11.666 1.00 26.82 82 GLY C N 1
ATOM 3164 C CA . GLY C 1 84 ? -8.302 16.363 11.928 1.00 24.68 82 GLY C CA 1
ATOM 3165 C C . GLY C 1 84 ? -9.369 15.829 12.860 1.00 28.71 82 GLY C C 1
ATOM 3166 O O . GLY C 1 84 ? -10.498 16.321 12.887 1.00 29.95 82 GLY C O 1
ATOM 3167 N N . PHE C 1 85 ? -8.977 14.813 13.624 1.00 31.05 83 PHE C N 1
ATOM 3168 C CA . PHE C 1 85 ? -9.922 14.233 14.563 1.00 25.58 83 PHE C CA 1
ATOM 3169 C C . PHE C 1 85 ? -9.311 14.137 15.952 1.00 25.53 83 PHE C C 1
ATOM 3170 O O . PHE C 1 85 ? -8.093 14.055 16.092 1.00 31.20 83 PHE C O 1
ATOM 3178 N N . PHE C 1 86 ? -10.181 14.153 16.962 1.00 28.41 84 PHE C N 1
ATOM 3179 C CA . PHE C 1 86 ? -9.689 14.023 18.330 1.00 25.42 84 PHE C CA 1
ATOM 3180 C C . PHE C 1 86 ? -9.241 12.606 18.626 1.00 30.14 84 PHE C C 1
ATOM 3181 O O . PHE C 1 86 ? -9.816 11.616 18.162 1.00 32.54 84 PHE C O 1
ATOM 3189 N N . SER C 1 87 ? -8.182 12.542 19.419 1.00 25.60 85 SER C N 1
ATOM 3190 C CA . SER C 1 87 ? -7.715 11.293 19.997 1.00 26.11 85 SER C CA 1
ATOM 3191 C C . SER C 1 87 ? -7.325 11.545 21.452 1.00 23.14 85 SER C C 1
ATOM 3192 O O . SER C 1 87 ? -7.194 12.683 21.897 1.00 27.51 85 SER C O 1
ATOM 3195 N N . GLN C 1 88 ? -7.142 10.477 22.200 1.00 22.32 86 GLN C N 1
ATOM 3196 C CA . GLN C 1 88 ? -6.728 10.517 23.589 1.00 24.21 86 GLN C CA 1
ATOM 3197 C C . GLN C 1 88 ? -5.483 9.665 23.800 1.00 32.52 86 GLN C C 1
ATOM 3198 O O . GLN C 1 88 ? -5.354 8.542 23.290 1.00 33.14 86 GLN C O 1
ATOM 3204 N N . ASP C 1 89 ? -4.525 10.211 24.549 1.00 28.37 87 ASP C N 1
ATOM 3205 C CA . ASP C 1 89 ? -3.311 9.447 24.848 1.00 25.97 87 ASP C CA 1
ATOM 3206 C C . ASP C 1 89 ? -2.632 10.040 26.071 1.00 28.31 87 ASP C C 1
ATOM 3207 O O . ASP C 1 89 ? -3.141 11.060 26.561 1.00 32.35 87 ASP C O 1
ATOM 3212 N N . SER C 1 90 ? -1.526 9.459 26.548 1.00 31.31 88 SER C N 1
ATOM 3213 C CA . SER C 1 90 ? -0.800 10.146 27.624 1.00 27.70 88 SER C CA 1
ATOM 3214 C C . SER C 1 90 ? 0.130 11.186 26.996 1.00 28.87 88 SER C C 1
ATOM 3215 O O . SER C 1 90 ? 0.778 10.918 25.979 1.00 28.21 88 SER C O 1
ATOM 3218 N N . VAL C 1 91 ? 0.202 12.385 27.571 1.00 30.01 89 VAL C N 1
ATOM 3219 C CA . VAL C 1 91 ? 1.164 13.363 27.037 1.00 23.95 89 VAL C CA 1
ATOM 3220 C C . VAL C 1 91 ? 2.259 13.631 28.060 1.00 25.10 89 VAL C C 1
ATOM 3221 O O . VAL C 1 91 ? 1.999 13.955 29.221 1.00 25.94 89 VAL C O 1
ATOM 3225 N N . THR C 1 92 ? 3.501 13.465 27.607 1.00 25.58 90 THR C N 1
ATOM 3226 C CA . THR C 1 92 ? 4.612 13.587 28.545 1.00 24.91 90 THR C CA 1
ATOM 3227 C C . THR C 1 92 ? 5.313 14.924 28.370 1.00 27.86 90 THR C C 1
ATOM 3228 O O . THR C 1 92 ? 5.708 15.303 27.263 1.00 26.56 90 THR C O 1
ATOM 3232 N N . ILE C 1 93 ? 5.436 15.604 29.504 1.00 27.68 91 ILE C N 1
ATOM 3233 C CA . ILE C 1 93 ? 6.018 16.948 29.489 1.00 23.08 91 ILE C CA 1
ATOM 3234 C C . ILE C 1 93 ? 6.979 17.080 30.645 1.00 30.19 91 ILE C C 1
ATOM 3235 O O . ILE C 1 93 ? 6.577 17.022 31.806 1.00 30.40 91 ILE C O 1
ATOM 3240 N N . GLY C 1 94 ? 8.251 17.247 30.272 1.00 33.09 92 GLY C N 1
ATOM 3241 C CA . GLY C 1 94 ? 9.273 17.227 31.319 1.00 37.26 92 GLY C CA 1
ATOM 3242 C C . GLY C 1 94 ? 9.121 15.874 32.022 1.00 33.96 92 GLY C C 1
ATOM 3243 O O . GLY C 1 94 ? 9.076 14.870 31.316 1.00 43.54 92 GLY C O 1
ATOM 3244 N N . ASP C 1 95 ? 9.028 15.899 33.335 1.00 30.02 93 ASP C N 1
ATOM 3245 C CA . ASP C 1 95 ? 8.766 14.748 34.173 1.00 45.30 93 ASP C CA 1
ATOM 3246 C C . ASP C 1 95 ? 7.289 14.418 34.278 1.00 50.34 93 ASP C C 1
ATOM 3247 O O . ASP C 1 95 ? 6.850 13.483 34.951 1.00 55.81 93 ASP C O 1
ATOM 3252 N N . LEU C 1 96 ? 6.435 15.213 33.622 1.00 39.76 94 LEU C N 1
ATOM 3253 C CA . LEU C 1 96 ? 5.022 14.950 33.882 1.00 34.25 94 LEU C CA 1
ATOM 3254 C C . LEU C 1 96 ? 4.391 14.117 32.788 1.00 33.75 94 LEU C C 1
ATOM 3255 O O . LEU C 1 96 ? 4.635 14.264 31.600 1.00 36.63 94 LEU C O 1
ATOM 3260 N N . VAL C 1 97 ? 3.529 13.229 33.282 1.00 30.55 95 VAL C N 1
ATOM 3261 C CA . VAL C 1 97 ? 2.738 12.447 32.362 1.00 25.78 95 VAL C CA 1
ATOM 3262 C C . VAL C 1 97 ? 1.276 12.813 32.544 1.00 32.21 95 VAL C C 1
ATOM 3263 O O . VAL C 1 97 ? 0.734 12.561 33.619 1.00 32.12 95 VAL C O 1
ATOM 3267 N N . VAL C 1 98 ? 0.687 13.416 31.523 1.00 26.36 96 VAL C N 1
ATOM 3268 C CA . VAL C 1 98 ? -0.715 13.837 31.662 1.00 22.47 96 VAL C CA 1
ATOM 3269 C C . VAL C 1 98 ? -1.567 12.752 31.049 1.00 22.81 96 VAL C C 1
ATOM 3270 O O . VAL C 1 98 ? -1.406 12.343 29.900 1.00 27.37 96 VAL C O 1
ATOM 3274 N N . LYS C 1 99 ? -2.494 12.236 31.857 1.00 25.80 97 LYS C N 1
ATOM 3275 C CA . LYS C 1 99 ? -3.264 11.110 31.312 1.00 27.70 97 LYS C CA 1
ATOM 3276 C C . LYS C 1 99 ? -4.536 11.582 30.645 1.00 28.69 97 LYS C C 1
ATOM 3277 O O . LYS C 1 99 ? -5.063 12.659 30.935 1.00 31.31 97 LYS C O 1
ATOM 3283 N N . GLU C 1 100 ? -5.052 10.771 29.724 1.00 30.37 98 GLU C N 1
ATOM 3284 C CA . GLU C 1 100 ? -6.376 10.989 29.151 1.00 35.65 98 GLU C CA 1
ATOM 3285 C C . GLU C 1 100 ? -6.513 12.388 28.556 1.00 30.41 98 GLU C C 1
ATOM 3286 O O . GLU C 1 100 ? -7.601 12.967 28.589 1.00 29.00 98 GLU C O 1
ATOM 3292 N N . GLN C 1 101 ? -5.401 12.881 28.032 1.00 30.18 99 GLN C N 1
ATOM 3293 C CA . GLN C 1 101 ? -5.376 14.171 27.348 1.00 23.41 99 GLN C CA 1
ATOM 3294 C C . GLN C 1 101 ? -5.866 14.037 25.915 1.00 27.74 99 GLN C C 1
ATOM 3295 O O . GLN C 1 101 ? -5.326 13.250 25.128 1.00 26.41 99 GLN C O 1
ATOM 3301 N N . ASP C 1 102 ? -6.904 14.809 25.592 1.00 25.63 100 ASP C N 1
ATOM 3302 C CA . ASP C 1 102 ? -7.457 14.828 24.254 1.00 23.88 100 ASP C CA 1
ATOM 3303 C C . ASP C 1 102 ? -6.659 15.788 23.375 1.00 25.43 100 ASP C C 1
ATOM 3304 O O . ASP C 1 102 ? -6.258 16.853 23.835 1.00 27.47 100 ASP C O 1
ATOM 3309 N N . PHE C 1 103 ? -6.452 15.416 22.127 1.00 24.54 101 PHE C N 1
ATOM 3310 C CA . PHE C 1 103 ? -5.802 16.298 21.181 1.00 20.67 101 PHE C CA 1
ATOM 3311 C C . PHE C 1 103 ? -6.312 15.974 19.791 1.00 25.63 101 PHE C C 1
ATOM 3312 O O . PHE C 1 103 ? -6.856 14.895 19.546 1.00 29.55 101 PHE C O 1
ATOM 3320 N N . ILE C 1 104 ? -6.119 16.924 18.884 1.00 21.93 102 ILE C N 1
ATOM 3321 C CA . ILE C 1 104 ? -6.468 16.711 17.497 1.00 25.81 102 ILE C CA 1
ATOM 3322 C C . ILE C 1 104 ? -5.267 16.145 16.756 1.00 32.81 102 ILE C C 1
ATOM 3323 O O . ILE C 1 104 ? -4.190 16.743 16.767 1.00 27.93 102 ILE C O 1
ATOM 3328 N N . GLU C 1 105 ? -5.464 14.985 16.119 1.00 28.47 103 GLU C N 1
ATOM 3329 C CA . GLU C 1 105 ? -4.411 14.580 15.177 1.00 27.49 103 GLU C CA 1
ATOM 3330 C C . GLU C 1 105 ? -4.896 15.165 13.843 1.00 26.26 103 GLU C C 1
ATOM 3331 O O . GLU C 1 105 ? -5.963 14.782 13.359 1.00 32.89 103 GLU C O 1
ATOM 3337 N N . ALA C 1 106 ? -4.124 16.112 13.339 1.00 26.73 104 ALA C N 1
ATOM 3338 C CA . ALA C 1 106 ? -4.434 16.915 12.178 1.00 27.68 104 ALA C CA 1
ATOM 3339 C C . ALA C 1 106 ? -4.184 16.151 10.883 1.00 32.11 104 ALA C C 1
ATOM 3340 O O . ALA C 1 106 ? -3.063 15.681 10.652 1.00 32.01 104 ALA C O 1
ATOM 3342 N N . THR C 1 107 ? -5.236 16.066 10.084 1.00 29.10 105 THR C N 1
ATOM 3343 C CA . THR C 1 107 ? -5.123 15.355 8.803 1.00 34.14 105 THR C CA 1
ATOM 3344 C C . THR C 1 107 ? -5.089 16.327 7.630 1.00 33.66 105 THR C C 1
ATOM 3345 O O . THR C 1 107 ? -4.865 15.935 6.483 1.00 40.85 105 THR C O 1
ATOM 3349 N N . ASP C 1 108 ? -5.298 17.612 7.893 1.00 32.12 106 ASP C N 1
ATOM 3350 C CA . ASP C 1 108 ? -4.983 18.666 6.938 1.00 32.39 106 ASP C CA 1
ATOM 3351 C C . ASP C 1 108 ? -4.464 19.895 7.683 1.00 35.53 106 ASP C C 1
ATOM 3352 O O . ASP C 1 108 ? -4.936 20.214 8.776 1.00 36.81 106 ASP C O 1
ATOM 3357 N N . GLU C 1 109 ? -3.485 20.578 7.109 1.00 37.11 107 GLU C N 1
ATOM 3358 C CA . GLU C 1 109 ? -2.959 21.823 7.657 1.00 34.66 107 GLU C CA 1
ATOM 3359 C C . GLU C 1 109 ? -2.727 22.823 6.528 1.00 39.44 107 GLU C C 1
ATOM 3360 O O . GLU C 1 109 ? -2.401 22.405 5.413 1.00 45.13 107 GLU C O 1
ATOM 3366 N N . ALA C 1 110 ? -2.846 24.136 6.721 1.00 49.79 108 ALA C N 1
ATOM 3367 C CA . ALA C 1 110 ? -2.456 24.999 5.590 1.00 59.51 108 ALA C CA 1
ATOM 3368 C C . ALA C 1 110 ? -0.940 25.091 5.435 1.00 66.51 108 ALA C C 1
ATOM 3369 O O . ALA C 1 110 ? -0.283 25.590 6.360 1.00 84.19 108 ALA C O 1
ATOM 3371 N N . ASP C 1 111 ? -0.379 24.637 4.316 1.00 65.66 109 ASP C N 1
ATOM 3372 C CA . ASP C 1 111 ? 1.063 24.575 4.092 1.00 70.20 109 ASP C CA 1
ATOM 3373 C C . ASP C 1 111 ? 1.740 25.943 4.164 1.00 63.63 109 ASP C C 1
ATOM 3374 O O . ASP C 1 111 ? 2.829 26.139 4.706 1.00 66.29 109 ASP C O 1
ATOM 3379 N N . ASN C 1 112 ? 1.063 26.917 3.579 1.00 58.30 110 ASN C N 1
ATOM 3380 C CA . ASN C 1 112 ? 1.527 28.296 3.566 1.00 63.34 110 ASN C CA 1
ATOM 3381 C C . ASN C 1 112 ? 1.891 28.762 4.965 1.00 71.88 110 ASN C C 1
ATOM 3382 O O . ASN C 1 112 ? 2.835 29.528 5.155 1.00 90.26 110 ASN C O 1
ATOM 3387 N N . VAL C 1 113 ? 1.130 28.274 5.945 1.00 72.84 111 VAL C N 1
ATOM 3388 C CA . VAL C 1 113 ? 1.304 28.639 7.341 1.00 55.43 111 VAL C CA 1
ATOM 3389 C C . VAL C 1 113 ? 2.176 27.632 8.080 1.00 43.53 111 VAL C C 1
ATOM 3390 O O . VAL C 1 113 ? 2.967 28.042 8.933 1.00 43.85 111 VAL C O 1
ATOM 3394 N N . PHE C 1 114 ? 2.023 26.343 7.778 1.00 34.54 112 PHE C N 1
ATOM 3395 C CA . PHE C 1 114 ? 2.654 25.362 8.665 1.00 34.46 112 PHE C CA 1
ATOM 3396 C C . PHE C 1 114 ? 3.833 24.639 8.060 1.00 37.83 112 PHE C C 1
ATOM 3397 O O . PHE C 1 114 ? 4.641 24.080 8.794 1.00 33.35 112 PHE C O 1
ATOM 3405 N N . LEU C 1 115 ? 3.935 24.619 6.732 1.00 41.87 113 LEU C N 1
ATOM 3406 C CA . LEU C 1 115 ? 5.022 23.853 6.130 1.00 37.37 113 LEU C CA 1
ATOM 3407 C C . LEU C 1 115 ? 6.378 24.453 6.482 1.00 40.40 113 LEU C C 1
ATOM 3408 O O . LEU C 1 115 ? 7.332 23.715 6.760 1.00 42.03 113 LEU C O 1
ATOM 3413 N N . HIS C 1 116 ? 6.493 25.775 6.474 1.00 43.28 114 HIS C N 1
ATOM 3414 C CA . HIS C 1 116 ? 7.816 26.377 6.614 1.00 56.31 114 HIS C CA 1
ATOM 3415 C C . HIS C 1 116 ? 8.177 26.757 8.041 1.00 56.11 114 HIS C C 1
ATOM 3416 O O . HIS C 1 116 ? 8.924 27.704 8.269 1.00 52.08 114 HIS C O 1
ATOM 3423 N N . ARG C 1 117 ? 7.619 26.004 8.971 1.00 50.29 115 ARG C N 1
ATOM 3424 C CA . ARG C 1 117 ? 7.786 26.217 10.402 1.00 43.84 115 ARG C CA 1
ATOM 3425 C C . ARG C 1 117 ? 8.508 25.023 11.007 1.00 40.36 115 ARG C C 1
ATOM 3426 O O . ARG C 1 117 ? 8.315 23.885 10.557 1.00 38.12 115 ARG C O 1
ATOM 3434 N N . LEU C 1 118 ? 9.347 25.271 12.010 1.00 29.67 116 LEU C N 1
ATOM 3435 C CA . LEU C 1 118 ? 10.071 24.150 12.608 1.00 32.33 116 LEU C CA 1
ATOM 3436 C C . LEU C 1 118 ? 9.258 23.359 13.620 1.00 30.99 116 LEU C C 1
ATOM 3437 O O . LEU C 1 118 ? 9.616 22.205 13.860 1.00 38.83 116 LEU C O 1
ATOM 3442 N N . PHE C 1 119 ? 8.211 23.946 14.196 1.00 28.27 117 PHE C N 1
ATOM 3443 C CA . PHE C 1 119 ? 7.428 23.166 15.155 1.00 29.81 117 PHE C CA 1
ATOM 3444 C C . PHE C 1 119 ? 6.503 22.194 14.412 1.00 23.47 117 PHE C C 1
ATOM 3445 O O . PHE C 1 119 ? 6.111 22.459 13.271 1.00 25.55 117 PHE C O 1
ATOM 3453 N N . ASP C 1 120 ? 6.166 21.115 15.087 1.00 20.55 118 ASP C N 1
ATOM 3454 C CA . ASP C 1 120 ? 5.242 20.094 14.627 1.00 23.70 118 ASP C CA 1
ATOM 3455 C C . ASP C 1 120 ? 3.784 20.427 14.924 1.00 29.24 118 ASP C C 1
ATOM 3456 O O . ASP C 1 120 ? 2.870 20.246 14.109 1.00 25.33 118 ASP C O 1
ATOM 3461 N N . GLY C 1 121 ? 3.518 20.944 16.129 1.00 23.58 119 GLY C N 1
ATOM 3462 C CA . GLY C 1 121 ? 2.153 21.325 16.462 1.00 19.24 119 GLY C CA 1
ATOM 3463 C C . GLY C 1 121 ? 2.122 22.416 17.523 1.00 21.83 119 GLY C C 1
ATOM 3464 O O . GLY C 1 121 ? 3.117 23.094 17.764 1.00 21.55 119 GLY C O 1
ATOM 3465 N N . ILE C 1 122 ? 0.951 22.554 18.147 1.00 21.85 120 ILE C N 1
ATOM 3466 C CA . ILE C 1 122 ? 0.760 23.607 19.139 1.00 19.39 120 ILE C CA 1
ATOM 3467 C C . ILE C 1 122 ? 0.086 23.036 20.368 1.00 20.58 120 ILE C C 1
ATOM 3468 O O . ILE C 1 122 ? -0.821 22.226 20.245 1.00 23.20 120 ILE C O 1
ATOM 3473 N N . LEU C 1 123 ? 0.552 23.456 21.534 1.00 18.81 121 LEU C N 1
ATOM 3474 C CA . LEU C 1 123 ? -0.031 23.087 22.814 1.00 16.12 121 LEU C CA 1
ATOM 3475 C C . LEU C 1 123 ? -0.586 24.390 23.401 1.00 19.69 121 LEU C C 1
ATOM 3476 O O . LEU C 1 123 ? 0.192 25.247 23.840 1.00 20.25 121 LEU C O 1
ATOM 3481 N N . GLY C 1 124 ? -1.908 24.487 23.366 1.00 18.17 122 GLY C N 1
ATOM 3482 C CA . GLY C 1 124 ? -2.622 25.656 23.816 1.00 14.85 122 GLY C CA 1
ATOM 3483 C C . GLY C 1 124 ? -2.648 25.749 25.321 1.00 18.63 122 GLY C C 1
ATOM 3484 O O . GLY C 1 124 ? -2.894 24.753 26.012 1.00 20.90 122 GLY C O 1
ATOM 3485 N N . LEU C 1 125 ? -2.389 26.966 25.817 1.00 17.12 123 LEU C N 1
ATOM 3486 C CA . LEU C 1 125 ? -2.403 27.177 27.265 1.00 14.17 123 LEU C CA 1
ATOM 3487 C C . LEU C 1 125 ? -3.468 28.169 27.676 1.00 15.17 123 LEU C C 1
ATOM 3488 O O . LEU C 1 125 ? -3.496 28.550 28.856 1.00 20.20 123 LEU C O 1
ATOM 3493 N N . SER C 1 126 ? -4.336 28.579 26.746 1.00 15.11 124 SER C N 1
ATOM 3494 C CA . SER C 1 126 ? -5.382 29.526 27.098 1.00 15.53 124 SER C CA 1
ATOM 3495 C C . SER C 1 126 ? -6.579 28.776 27.681 1.00 18.67 124 SER C C 1
ATOM 3496 O O . SER C 1 126 ? -6.538 27.570 27.896 1.00 21.47 124 SER C O 1
ATOM 3499 N N . PHE C 1 127 ? -7.642 29.524 27.980 1.00 21.77 125 PHE C N 1
ATOM 3500 C CA . PHE C 1 127 ? -8.774 28.957 28.705 1.00 17.80 125 PHE C CA 1
ATOM 3501 C C . PHE C 1 127 ? -9.593 28.024 27.810 1.00 22.16 125 PHE C C 1
ATOM 3502 O O . PHE C 1 127 ? -9.679 28.126 26.585 1.00 19.45 125 PHE C O 1
ATOM 3510 N N . GLN C 1 128 ? -10.212 27.043 28.449 1.00 22.90 126 GLN C N 1
ATOM 3511 C CA . GLN C 1 128 ? -10.833 25.936 27.732 1.00 25.20 126 GLN C CA 1
ATOM 3512 C C . GLN C 1 128 ? -11.925 26.418 26.793 1.00 24.41 126 GLN C C 1
ATOM 3513 O O . GLN C 1 128 ? -12.706 27.291 27.155 1.00 21.55 126 GLN C O 1
ATOM 3519 N N . THR C 1 129 ? -11.949 25.822 25.613 1.00 21.35 128 THR C N 1
ATOM 3520 C CA . THR C 1 129 ? -13.038 26.032 24.671 1.00 20.80 128 THR C CA 1
ATOM 3521 C C . THR C 1 129 ? -13.715 24.676 24.421 1.00 24.86 128 THR C C 1
ATOM 3522 O O . THR C 1 129 ? -14.682 24.353 25.094 1.00 31.92 128 THR C O 1
ATOM 3526 N N . ILE C 1 130 ? -13.208 23.881 23.497 1.00 29.70 132 ILE C N 1
ATOM 3527 C CA . ILE C 1 130 ? -13.857 22.650 23.072 1.00 37.21 132 ILE C CA 1
ATOM 3528 C C . ILE C 1 130 ? -13.362 21.402 23.787 1.00 39.18 132 ILE C C 1
ATOM 3529 O O . ILE C 1 130 ? -14.062 20.402 23.866 1.00 37.17 132 ILE C O 1
ATOM 3534 N N . SER C 1 131 ? -12.134 21.412 24.285 1.00 33.99 133 SER C N 1
ATOM 3535 C CA . SER C 1 131 ? -11.528 20.210 24.847 1.00 29.40 133 SER C CA 1
ATOM 3536 C C . SER C 1 131 ? -10.820 20.557 26.147 1.00 30.02 133 SER C C 1
ATOM 3537 O O . SER C 1 131 ? -10.444 21.728 26.290 1.00 37.17 133 SER C O 1
ATOM 3540 N N . VAL C 1 132 ? -10.619 19.636 27.085 1.00 20.02 134 VAL C N 1
ATOM 3541 C CA . VAL C 1 132 ? -9.951 20.052 28.314 1.00 24.34 134 VAL C CA 1
ATOM 3542 C C . VAL C 1 132 ? -8.473 20.263 27.996 1.00 26.91 134 VAL C C 1
ATOM 3543 O O . VAL C 1 132 ? -7.827 19.295 27.581 1.00 23.31 134 VAL C O 1
ATOM 3547 N N . PRO C 1 133 ? -7.932 21.466 28.132 1.00 22.66 135 PRO C N 1
ATOM 3548 C CA . PRO C 1 133 ? -6.515 21.654 27.768 1.00 18.76 135 PRO C CA 1
ATOM 3549 C C . PRO C 1 133 ? -5.555 20.909 28.682 1.00 20.95 135 PRO C C 1
ATOM 3550 O O . PRO C 1 133 ? -5.901 20.509 29.791 1.00 24.57 135 PRO C O 1
ATOM 3554 N N . VAL C 1 134 ? -4.322 20.714 28.220 1.00 20.60 136 VAL C N 1
ATOM 3555 C CA . VAL C 1 134 ? -3.266 20.052 28.979 1.00 18.53 136 VAL C CA 1
ATOM 3556 C C . VAL C 1 134 ? -3.172 20.555 30.401 1.00 22.51 136 VAL C C 1
ATOM 3557 O O . VAL C 1 134 ? -3.117 19.776 31.348 1.00 23.65 136 VAL C O 1
ATOM 3561 N N . TRP C 1 135 ? -3.164 21.874 30.580 1.00 18.84 137 TRP C N 1
ATOM 3562 C CA . TRP C 1 135 ? -3.004 22.460 31.895 1.00 20.19 137 TRP C CA 1
ATOM 3563 C C . TRP C 1 135 ? -4.126 22.065 32.843 1.00 22.98 137 TRP C C 1
ATOM 3564 O O . TRP C 1 135 ? -3.920 21.788 34.032 1.00 23.95 137 TRP C O 1
ATOM 3575 N N . TYR C 1 136 ? -5.360 22.065 32.342 1.00 21.00 138 TYR C N 1
ATOM 3576 C CA . TYR C 1 136 ? -6.487 21.773 33.242 1.00 22.27 138 TYR C CA 1
ATOM 3577 C C . TYR C 1 136 ? -6.385 20.335 33.750 1.00 23.13 138 TYR C C 1
ATOM 3578 O O . TYR C 1 136 ? -6.656 19.999 34.903 1.00 27.66 138 TYR C O 1
ATOM 3587 N N . ASN C 1 137 ? -5.970 19.467 32.829 1.00 19.83 139 ASN C N 1
ATOM 3588 C CA . ASN C 1 137 ? -5.750 18.067 33.202 1.00 23.18 139 ASN C CA 1
ATOM 3589 C C . ASN C 1 137 ? -4.631 17.960 34.218 1.00 32.34 139 ASN C C 1
ATOM 3590 O O . ASN C 1 137 ? -4.651 17.089 35.097 1.00 33.85 139 ASN C O 1
ATOM 3595 N N . MET C 1 138 ? -3.648 18.855 34.096 1.00 25.32 140 MET C N 1
ATOM 3596 C CA . MET C 1 138 ? -2.553 18.808 35.055 1.00 26.70 140 MET C CA 1
ATOM 3597 C C . MET C 1 138 ? -3.094 19.076 36.448 1.00 25.92 140 MET C C 1
ATOM 3598 O O . MET C 1 138 ? -2.787 18.474 37.460 1.00 25.08 140 MET C O 1
ATOM 3603 N N . LEU C 1 139 ? -3.965 20.087 36.459 1.00 28.72 141 LEU C N 1
ATOM 3604 C CA . LEU C 1 139 ? -4.544 20.490 37.733 1.00 29.96 141 LEU C CA 1
ATOM 3605 C C . LEU C 1 139 ? -5.473 19.395 38.257 1.00 27.73 141 LEU C C 1
ATOM 3606 O O . LEU C 1 139 ? -5.356 19.031 39.418 1.00 28.94 141 LEU C O 1
ATOM 3611 N N . ASN C 1 140 ? -6.365 18.939 37.388 1.00 28.24 142 ASN C N 1
ATOM 3612 C CA . ASN C 1 140 ? -7.357 17.928 37.797 1.00 32.04 142 ASN C CA 1
ATOM 3613 C C . ASN C 1 140 ? -6.656 16.688 38.349 1.00 34.24 142 ASN C C 1
ATOM 3614 O O . ASN C 1 140 ? -7.093 16.153 39.375 1.00 31.43 142 ASN C O 1
ATOM 3619 N N . GLN C 1 141 ? -5.578 16.237 37.704 1.00 27.34 143 GLN C N 1
ATOM 3620 C CA . GLN C 1 141 ? -4.828 15.081 38.173 1.00 26.59 143 GLN C CA 1
ATOM 3621 C C . GLN C 1 141 ? -3.807 15.382 39.250 1.00 28.07 143 GLN C C 1
ATOM 3622 O O . GLN C 1 141 ? -2.977 14.534 39.581 1.00 30.85 143 GLN C O 1
ATOM 3628 N N . GLY C 1 142 ? -3.822 16.570 39.848 1.00 30.22 144 GLY C N 1
ATOM 3629 C CA . GLY C 1 142 ? -2.958 16.840 40.979 1.00 28.22 144 GLY C CA 1
ATOM 3630 C C . GLY C 1 142 ? -1.490 16.864 40.664 1.00 28.76 144 GLY C C 1
ATOM 3631 O O . GLY C 1 142 ? -0.681 16.739 41.582 1.00 30.28 144 GLY C O 1
ATOM 3632 N N . LEU C 1 143 ? -1.104 17.046 39.391 1.00 28.26 145 LEU C N 1
ATOM 3633 C CA . LEU C 1 143 ? 0.318 16.905 39.076 1.00 29.22 145 LEU C CA 1
ATOM 3634 C C . LEU C 1 143 ? 1.144 18.157 39.315 1.00 30.01 145 LEU C C 1
ATOM 3635 O O . LEU C 1 143 ? 2.375 18.096 39.267 1.00 35.98 145 LEU C O 1
ATOM 3640 N N . VAL C 1 144 ? 0.524 19.291 39.606 1.00 28.49 146 VAL C N 1
ATOM 3641 C CA . VAL C 1 144 ? 1.334 20.482 39.881 1.00 26.87 146 VAL C CA 1
ATOM 3642 C C . VAL C 1 144 ? 1.193 20.923 41.333 1.00 31.81 146 VAL C C 1
ATOM 3643 O O . VAL C 1 144 ? 0.127 20.808 41.937 1.00 43.16 146 VAL C O 1
ATOM 3647 N N . LYS C 1 145 ? 2.271 21.420 41.909 1.00 37.47 147 LYS C N 1
ATOM 3648 C CA . LYS C 1 145 ? 2.405 21.887 43.273 1.00 45.99 147 LYS C CA 1
ATOM 3649 C C . LYS C 1 145 ? 1.801 23.279 43.458 1.00 37.59 147 LYS C C 1
ATOM 3650 O O . LYS C 1 145 ? 1.251 23.590 44.505 1.00 42.33 147 LYS C O 1
ATOM 3656 N N . GLU C 1 146 ? 1.928 24.093 42.423 1.00 27.17 148 GLU C N 1
ATOM 3657 C CA . GLU C 1 146 ? 1.328 25.410 42.318 1.00 24.41 148 GLU C CA 1
ATOM 3658 C C . GLU C 1 146 ? 0.430 25.470 41.076 1.00 21.06 148 GLU C C 1
ATOM 3659 O O . GLU C 1 146 ? 0.750 24.862 40.035 1.00 22.37 148 GLU C O 1
ATOM 3665 N N . ARG C 1 147 ? -0.664 26.209 41.198 1.00 20.13 149 ARG C N 1
ATOM 3666 C CA . ARG C 1 147 ? -1.606 26.339 40.065 1.00 20.44 149 ARG C CA 1
ATOM 3667 C C . ARG C 1 147 ? -1.151 27.497 39.183 1.00 17.77 149 ARG C C 1
ATOM 3668 O O . ARG C 1 147 ? -1.905 28.431 38.918 1.00 16.03 149 ARG C O 1
ATOM 3676 N N . ARG C 1 148 ? 0.127 27.397 38.781 1.00 18.86 150 ARG C N 1
ATOM 3677 C CA . ARG C 1 148 ? 0.800 28.446 38.031 1.00 16.30 150 ARG C CA 1
ATOM 3678 C C . ARG C 1 148 ? 1.795 27.843 37.033 1.00 16.91 150 ARG C C 1
ATOM 3679 O O . ARG C 1 148 ? 2.376 26.804 37.345 1.00 17.27 150 ARG C O 1
ATOM 3687 N N . PHE C 1 149 ? 1.976 28.530 35.900 1.00 16.25 151 PHE C N 1
ATOM 3688 C CA . PHE C 1 149 ? 3.057 28.214 34.958 1.00 14.32 151 PHE C CA 1
ATOM 3689 C C . PHE C 1 149 ? 3.706 29.539 34.534 1.00 13.61 151 PHE C C 1
ATOM 3690 O O . PHE C 1 149 ? 3.057 30.588 34.598 1.00 17.19 151 PHE C O 1
ATOM 3698 N N . SER C 1 150 ? 4.964 29.494 34.152 1.00 13.92 152 SER C N 1
ATOM 3699 C CA . SER C 1 150 ? 5.754 30.696 33.916 1.00 14.83 152 SER C CA 1
ATOM 3700 C C . SER C 1 150 ? 6.714 30.545 32.745 1.00 13.18 152 SER C C 1
ATOM 3701 O O . SER C 1 150 ? 7.181 29.440 32.483 1.00 14.56 152 SER C O 1
ATOM 3704 N N . PHE C 1 151 ? 6.974 31.667 32.068 1.00 14.20 153 PHE C N 1
ATOM 3705 C CA . PHE C 1 151 ? 7.834 31.706 30.907 1.00 13.03 153 PHE C CA 1
ATOM 3706 C C . PHE C 1 151 ? 8.994 32.701 31.070 1.00 14.69 153 PHE C C 1
ATOM 3707 O O . PHE C 1 151 ? 8.759 33.848 31.421 1.00 14.51 153 PHE C O 1
ATOM 3715 N N . TRP C 1 152 ? 10.171 32.162 30.776 1.00 15.43 154 TRP C N 1
ATOM 3716 C CA . TRP C 1 152 ? 11.337 32.963 30.452 1.00 15.93 154 TRP C CA 1
ATOM 3717 C C . TRP C 1 152 ? 11.606 32.814 28.948 1.00 15.12 154 TRP C C 1
ATOM 3718 O O . TRP C 1 152 ? 11.777 31.688 28.466 1.00 13.59 154 TRP C O 1
ATOM 3729 N N . LEU C 1 153 ? 11.612 33.940 28.264 1.00 13.67 155 LEU C N 1
ATOM 3730 C CA . LEU C 1 153 ? 11.950 33.986 26.849 1.00 15.70 155 LEU C CA 1
ATOM 3731 C C . LEU C 1 153 ? 13.240 34.803 26.679 1.00 18.09 155 LEU C C 1
ATOM 3732 O O . LEU C 1 153 ? 13.297 35.994 26.950 1.00 16.77 155 LEU C O 1
ATOM 3737 N N . ASN C 1 154 ? 14.281 34.114 26.213 1.00 17.50 156 ASN C N 1
ATOM 3738 C CA . ASN C 1 154 ? 15.564 34.768 25.993 1.00 15.85 156 ASN C CA 1
ATOM 3739 C C . ASN C 1 154 ? 15.620 35.469 24.641 1.00 19.15 156 ASN C C 1
ATOM 3740 O O . ASN C 1 154 ? 14.883 35.206 23.693 1.00 15.54 156 ASN C O 1
ATOM 3745 N N . ARG C 1 155 ? 16.536 36.418 24.543 1.00 20.68 157 ARG C N 1
ATOM 3746 C CA . ARG C 1 155 ? 16.917 36.973 23.258 1.00 21.79 157 ARG C CA 1
ATOM 3747 C C . ARG C 1 155 ? 17.553 35.855 22.410 1.00 21.22 157 ARG C C 1
ATOM 3748 O O . ARG C 1 155 ? 17.954 34.802 22.896 1.00 20.58 157 ARG C O 1
ATOM 3756 N N . ASN C 1 156 ? 17.589 36.148 21.124 1.00 22.50 158 ASN C N 1
ATOM 3757 C CA . ASN C 1 156 ? 18.068 35.297 20.058 1.00 25.43 158 ASN C CA 1
ATOM 3758 C C . ASN C 1 156 ? 19.587 35.394 20.014 1.00 33.76 158 ASN C C 1
ATOM 3759 O O . ASN C 1 156 ? 20.125 36.376 19.523 1.00 32.29 158 ASN C O 1
ATOM 3764 N N . VAL C 1 157 ? 20.217 34.376 20.552 1.00 25.96 159 VAL C N 1
ATOM 3765 C CA . VAL C 1 157 ? 21.632 34.299 20.824 1.00 32.57 159 VAL C CA 1
ATOM 3766 C C . VAL C 1 157 ? 22.129 32.889 20.529 1.00 40.81 159 VAL C C 1
ATOM 3767 O O . VAL C 1 157 ? 21.720 31.989 21.271 1.00 31.43 159 VAL C O 1
ATOM 3771 N N . ASP C 1 158 ? 22.946 32.697 19.503 1.00 46.73 160 ASP C N 1
ATOM 3772 C CA . ASP C 1 158 ? 23.348 31.376 19.041 1.00 40.17 160 ASP C CA 1
ATOM 3773 C C . ASP C 1 158 ? 23.798 30.465 20.185 1.00 42.22 160 ASP C C 1
ATOM 3774 O O . ASP C 1 158 ? 23.451 29.283 20.232 1.00 47.50 160 ASP C O 1
ATOM 3779 N N A GLU C 1 159 A 24.586 30.951 21.140 0.57 40.74 160 GLU C N 1
ATOM 3780 N N B GLU C 1 159 A 24.565 31.098 21.037 0.43 40.98 160 GLU C N 1
ATOM 3781 C CA A GLU C 1 159 A 25.103 29.962 22.102 0.57 44.03 160 GLU C CA 1
ATOM 3782 C CA B GLU C 1 159 A 25.302 30.756 22.223 0.43 46.60 160 GLU C CA 1
ATOM 3783 C C A GLU C 1 159 A 24.352 30.006 23.424 0.57 44.40 160 GLU C C 1
ATOM 3784 C C B GLU C 1 159 A 24.473 30.844 23.503 0.43 46.64 160 GLU C C 1
ATOM 3785 O O A GLU C 1 159 A 24.836 29.493 24.438 0.57 40.18 160 GLU C O 1
ATOM 3786 O O B GLU C 1 159 A 25.040 31.129 24.567 0.43 53.71 160 GLU C O 1
ATOM 3797 N N . GLU C 1 160 B 23.162 30.606 23.453 1.00 34.84 160 GLU C N 1
ATOM 3798 C CA . GLU C 1 160 B 22.416 30.651 24.712 1.00 25.65 160 GLU C CA 1
ATOM 3799 C C . GLU C 1 160 B 21.125 29.852 24.627 1.00 24.38 160 GLU C C 1
ATOM 3800 O O . GLU C 1 160 B 20.609 29.647 23.525 1.00 38.72 160 GLU C O 1
ATOM 3806 N N . GLU C 1 161 ? 20.607 29.462 25.786 1.00 32.99 161 GLU C N 1
ATOM 3807 C CA . GLU C 1 161 ? 19.290 28.831 25.818 1.00 30.44 161 GLU C CA 1
ATOM 3808 C C . GLU C 1 161 ? 18.253 29.778 25.217 1.00 25.05 161 GLU C C 1
ATOM 3809 O O . GLU C 1 161 ? 18.320 31.000 25.321 1.00 23.83 161 GLU C O 1
ATOM 3815 N N . GLY C 1 162 ? 17.248 29.198 24.558 1.00 18.77 162 GLY C N 1
ATOM 3816 C CA . GLY C 1 162 ? 16.253 30.064 23.970 1.00 17.61 162 GLY C CA 1
ATOM 3817 C C . GLY C 1 162 ? 15.228 30.562 24.971 1.00 11.22 162 GLY C C 1
ATOM 3818 O O . GLY C 1 162 ? 14.602 31.592 24.768 1.00 17.84 162 GLY C O 1
ATOM 3819 N N . GLY C 1 163 ? 15.055 29.795 26.030 1.00 15.71 163 GLY C N 1
ATOM 3820 C CA . GLY C 1 163 ? 14.039 30.156 27.009 1.00 16.80 163 GLY C CA 1
ATOM 3821 C C . GLY C 1 163 ? 13.684 28.944 27.841 1.00 18.19 163 GLY C C 1
ATOM 3822 O O . GLY C 1 163 ? 14.263 27.877 27.645 1.00 17.70 163 GLY C O 1
ATOM 3823 N N . GLU C 1 164 ? 12.728 29.114 28.751 1.00 15.75 164 GLU C N 1
ATOM 3824 C CA . GLU C 1 164 ? 12.379 28.055 29.684 1.00 13.35 164 GLU C CA 1
ATOM 3825 C C . GLU C 1 164 ? 10.953 28.285 30.195 1.00 15.86 164 GLU C C 1
ATOM 3826 O O . GLU C 1 164 ? 10.601 29.379 30.632 1.00 16.93 164 GLU C O 1
ATOM 3832 N N . LEU C 1 165 ? 10.182 27.217 30.120 1.00 15.12 165 LEU C N 1
ATOM 3833 C CA . LEU C 1 165 ? 8.799 27.196 30.583 1.00 19.98 165 LEU C CA 1
ATOM 3834 C C . LEU C 1 165 ? 8.735 26.293 31.810 1.00 19.83 165 LEU C C 1
ATOM 3835 O O . LEU C 1 165 ? 9.270 25.183 31.778 1.00 20.75 165 LEU C O 1
ATOM 3840 N N . VAL C 1 166 ? 8.105 26.781 32.872 1.00 17.25 166 VAL C N 1
ATOM 3841 C CA . VAL C 1 166 ? 7.948 25.982 34.089 1.00 15.20 166 VAL C CA 1
ATOM 3842 C C . VAL C 1 166 ? 6.454 25.792 34.381 1.00 13.34 166 VAL C C 1
ATOM 3843 O O . VAL C 1 166 ? 5.681 26.735 34.561 1.00 15.45 166 VAL C O 1
ATOM 3847 N N . PHE C 1 167 ? 6.031 24.551 34.424 1.00 16.48 167 PHE C N 1
ATOM 3848 C CA . PHE C 1 167 ? 4.691 24.157 34.846 1.00 18.17 167 PHE C CA 1
ATOM 3849 C C . PHE C 1 167 ? 4.706 23.947 36.343 1.00 20.63 167 PHE C C 1
ATOM 3850 O O . PHE C 1 167 ? 5.555 23.177 36.806 1.00 22.67 167 PHE C O 1
ATOM 3858 N N . GLY C 1 168 ? 3.814 24.600 37.067 1.00 20.12 168 GLY C N 1
ATOM 3859 C CA . GLY C 1 168 ? 3.727 24.326 38.495 1.00 20.26 168 GLY C CA 1
ATOM 3860 C C . GLY C 1 168 ? 4.724 25.080 39.339 1.00 20.41 168 GLY C C 1
ATOM 3861 O O . GLY C 1 168 ? 4.937 24.740 40.505 1.00 26.01 168 GLY C O 1
ATOM 3862 N N . GLY C 1 169 ? 5.351 26.120 38.791 1.00 19.90 169 GLY C N 1
ATOM 3863 C CA . GLY C 1 169 ? 6.285 26.943 39.545 1.00 16.87 169 GLY C CA 1
ATOM 3864 C C . GLY C 1 169 ? 6.959 28.027 38.732 1.00 19.35 169 GLY C C 1
ATOM 3865 O O . GLY C 1 169 ? 6.568 28.317 37.596 1.00 18.34 169 GLY C O 1
ATOM 3866 N N . LEU C 1 170 ? 7.961 28.655 39.316 1.00 18.59 170 LEU C N 1
ATOM 3867 C CA . LEU C 1 170 ? 8.762 29.731 38.787 1.00 22.51 170 LEU C CA 1
ATOM 3868 C C . LEU C 1 170 ? 10.253 29.371 38.927 1.00 22.04 170 LEU C C 1
ATOM 3869 O O . LEU C 1 170 ? 10.624 28.695 39.881 1.00 26.10 170 LEU C O 1
ATOM 3874 N N . ASP C 1 171 ? 11.057 29.841 37.996 1.00 17.78 171 ASP C N 1
ATOM 3875 C CA . ASP C 1 171 ? 12.503 29.699 38.046 1.00 16.23 171 ASP C CA 1
ATOM 3876 C C . ASP C 1 171 ? 13.093 31.033 38.472 1.00 15.24 171 ASP C C 1
ATOM 3877 O O . ASP C 1 171 ? 13.160 31.973 37.686 1.00 16.74 171 ASP C O 1
ATOM 3882 N N . PRO C 1 172 ? 13.516 31.175 39.722 1.00 15.26 172 PRO C N 1
ATOM 3883 C CA . PRO C 1 172 ? 13.984 32.483 40.207 1.00 13.75 172 PRO C CA 1
ATOM 3884 C C . PRO C 1 172 ? 15.246 32.967 39.526 1.00 15.14 172 PRO C C 1
ATOM 3885 O O . PRO C 1 172 ? 15.615 34.148 39.550 1.00 19.80 172 PRO C O 1
ATOM 3889 N N . ASN C 1 173 ? 15.962 32.061 38.869 1.00 15.09 173 ASN C N 1
ATOM 3890 C CA . ASN C 1 173 ? 17.149 32.509 38.141 1.00 20.37 173 ASN C CA 1
ATOM 3891 C C . ASN C 1 173 ? 16.778 33.372 36.952 1.00 19.20 173 ASN C C 1
ATOM 3892 O O . ASN C 1 173 ? 17.673 34.006 36.392 1.00 18.77 173 ASN C O 1
ATOM 3897 N N . HIS C 1 174 ? 15.513 33.381 36.539 1.00 16.82 174 HIS C N 1
ATOM 3898 C CA . HIS C 1 174 ? 15.202 34.146 35.328 1.00 17.84 174 HIS C CA 1
ATOM 3899 C C . HIS C 1 174 ? 14.378 35.391 35.547 1.00 16.85 174 HIS C C 1
ATOM 3900 O O . HIS C 1 174 ? 13.773 35.874 34.584 1.00 16.94 174 HIS C O 1
ATOM 3907 N N . PHE C 1 175 ? 14.327 35.941 36.754 1.00 14.10 175 PHE C N 1
ATOM 3908 C CA . PHE C 1 175 ? 13.735 37.252 36.952 1.00 10.80 175 PHE C CA 1
ATOM 3909 C C . PHE C 1 175 ? 14.349 37.948 38.168 1.00 15.43 175 PHE C C 1
ATOM 3910 O O . PHE C 1 175 ? 14.988 37.306 39.013 1.00 16.34 175 PHE C O 1
ATOM 3918 N N . ARG C 1 176 ? 14.115 39.258 38.211 1.00 15.93 176 ARG C N 1
ATOM 3919 C CA . ARG C 1 176 ? 14.525 40.017 39.382 1.00 21.73 176 ARG C CA 1
ATOM 3920 C C . ARG C 1 176 ? 13.337 40.813 39.921 1.00 21.18 176 ARG C C 1
ATOM 3921 O O . ARG C 1 176 ? 12.420 41.168 39.181 1.00 17.13 176 ARG C O 1
ATOM 3929 N N . GLY C 1 177 ? 13.418 41.074 41.226 1.00 17.78 177 GLY C N 1
ATOM 3930 C CA . GLY C 1 177 ? 12.314 41.778 41.882 1.00 14.46 177 GLY C CA 1
ATOM 3931 C C . GLY C 1 177 ? 11.151 40.802 42.059 1.00 14.47 177 GLY C C 1
ATOM 3932 O O . GLY C 1 177 ? 11.226 39.629 41.685 1.00 17.03 177 GLY C O 1
ATOM 3933 N N . ASP C 1 178 ? 10.066 41.296 42.638 1.00 13.57 178 ASP C N 1
ATOM 3934 C CA . ASP C 1 178 ? 8.812 40.592 42.740 1.00 12.45 178 ASP C CA 1
ATOM 3935 C C . ASP C 1 178 ? 8.032 40.774 41.435 1.00 12.77 178 ASP C C 1
ATOM 3936 O O . ASP C 1 178 ? 8.161 41.831 40.847 1.00 14.88 178 ASP C O 1
ATOM 3941 N N . HIS C 1 179 ? 7.211 39.825 41.044 1.00 17.28 179 HIS C N 1
ATOM 3942 C CA . HIS C 1 179 ? 6.265 40.055 39.952 1.00 14.13 179 HIS C CA 1
ATOM 3943 C C . HIS C 1 179 ? 5.183 41.029 40.388 1.00 18.21 179 HIS C C 1
ATOM 3944 O O . HIS C 1 179 ? 4.779 40.969 41.555 1.00 17.78 179 HIS C O 1
ATOM 3951 N N . THR C 1 180 ? 4.772 41.876 39.456 1.00 16.36 180 THR C N 1
ATOM 3952 C CA . THR C 1 180 ? 3.588 42.7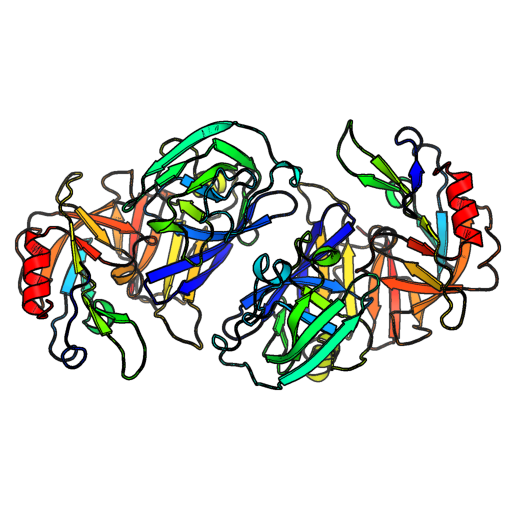08 39.577 1.00 16.88 180 THR C CA 1
ATOM 3953 C C . THR C 1 180 ? 2.398 41.903 39.060 1.00 15.44 180 THR C C 1
ATOM 3954 O O . THR C 1 180 ? 2.442 41.573 37.858 1.00 14.69 180 THR C O 1
ATOM 3958 N N . TYR C 1 181 ? 1.435 41.598 39.928 1.00 12.96 181 TYR C N 1
ATOM 3959 C CA . TYR C 1 181 ? 0.318 40.757 39.493 1.00 17.64 181 TYR C CA 1
ATOM 3960 C C . TYR C 1 181 ? -0.951 41.558 39.236 1.00 17.26 181 TYR C C 1
ATOM 3961 O O . TYR C 1 181 ? -1.346 42.396 40.037 1.00 19.96 181 TYR C O 1
ATOM 3970 N N . VAL C 1 182 ? -1.617 41.294 38.133 1.00 15.23 182 VAL C N 1
ATOM 3971 C CA . VAL C 1 182 ? -2.895 41.965 37.845 1.00 13.01 182 VAL C CA 1
ATOM 3972 C C . VAL C 1 182 ? -3.946 40.891 37.571 1.00 21.23 182 VAL C C 1
ATOM 3973 O O . VAL C 1 182 ? -3.629 39.811 37.072 1.00 16.48 182 VAL C O 1
ATOM 3977 N N . PRO C 1 183 ? -5.206 41.153 37.920 1.00 17.85 183 PRO C N 1
ATOM 3978 C CA . PRO C 1 183 ? -6.282 40.185 37.709 1.00 16.97 183 PRO C CA 1
ATOM 3979 C C . PRO C 1 183 ? -6.605 39.960 36.238 1.00 13.11 183 PRO C C 1
ATOM 3980 O O . PRO C 1 183 ? -6.512 40.866 35.424 1.00 14.63 183 PRO C O 1
ATOM 3984 N N . VAL C 1 184 ? -6.976 38.723 35.922 1.00 14.90 184 VAL C N 1
ATOM 3985 C CA . VAL C 1 184 ? -7.520 38.369 34.613 1.00 16.93 184 VAL C CA 1
ATOM 3986 C C . VAL C 1 184 ? -8.899 39.022 34.476 1.00 24.36 184 VAL C C 1
ATOM 3987 O O . VAL C 1 184 ? -9.777 38.806 35.319 1.00 21.48 184 VAL C O 1
ATOM 3991 N N . THR C 1 185 ? -9.131 39.855 33.467 1.00 18.64 185 THR C N 1
ATOM 3992 C CA . THR C 1 185 ? -10.379 40.612 33.399 1.00 21.32 185 THR C CA 1
ATOM 3993 C C . THR C 1 185 ? -11.443 39.981 32.505 1.00 26.65 185 THR C C 1
ATOM 3994 O O . THR C 1 185 ? -12.622 40.302 32.606 1.00 25.15 185 THR C O 1
ATOM 3998 N N . TYR C 1 186 ? -10.966 39.111 31.630 1.00 22.80 186 TYR C N 1
ATOM 3999 C CA . TYR C 1 186 ? -11.821 38.365 30.739 1.00 23.19 186 TYR C CA 1
ATOM 4000 C C . TYR C 1 186 ? -11.140 37.030 30.474 1.00 19.70 186 TYR C C 1
ATOM 4001 O O . TYR C 1 186 ? -10.059 36.937 29.907 1.00 21.60 186 TYR C O 1
ATOM 4010 N N . GLN C 1 187 ? -11.822 35.983 30.914 1.00 22.99 187 GLN C N 1
ATOM 4011 C CA . GLN C 1 187 ? -11.247 34.648 30.827 1.00 23.36 187 GLN C CA 1
ATOM 4012 C C . GLN C 1 187 ? -11.451 34.002 29.477 1.00 24.61 187 GLN C C 1
ATOM 4013 O O . GLN C 1 187 ? -12.378 33.222 29.288 1.00 32.10 187 GLN C O 1
ATOM 4019 N N . TYR C 1 188 ? -10.609 34.272 28.498 1.00 20.29 188 TYR C N 1
ATOM 4020 C CA . TYR C 1 188 ? -10.631 33.628 27.183 1.00 20.22 188 TYR C CA 1
ATOM 4021 C C . TYR C 1 188 ? -9.173 33.456 26.773 1.00 18.26 188 TYR C C 1
ATOM 4022 O O . TYR C 1 188 ? -8.612 32.382 26.610 1.00 22.30 188 TYR C O 1
ATOM 4031 N N . TYR C 1 189 ? -8.541 34.615 26.630 1.00 19.32 189 TYR C N 1
ATOM 4032 C CA . TYR C 1 189 ? -7.089 34.713 26.607 1.00 18.27 189 TYR C CA 1
ATOM 4033 C C . TYR C 1 189 ? -6.638 34.997 28.028 1.00 17.63 189 TYR C C 1
ATOM 4034 O O . TYR C 1 189 ? -7.466 35.135 28.934 1.00 19.35 189 TYR C O 1
ATOM 4043 N N . TRP C 1 190 ? -5.330 35.126 28.227 1.00 16.70 190 TRP C N 1
ATOM 4044 C CA . TRP C 1 190 ? -4.877 35.576 29.544 1.00 15.90 190 TRP C CA 1
ATOM 4045 C C . TRP C 1 190 ? -4.795 37.095 29.535 1.00 16.43 190 TRP C C 1
ATOM 4046 O O . TRP C 1 190 ? -3.732 37.701 29.358 1.00 18.92 190 TRP C O 1
ATOM 4057 N N . GLN C 1 191 ? -5.971 37.670 29.738 1.00 16.48 191 GLN C N 1
ATOM 4058 C CA . GLN C 1 191 ? -6.287 39.066 29.520 1.00 15.60 191 GLN C CA 1
ATOM 4059 C C . GLN C 1 191 ? -6.435 39.850 30.814 1.00 15.27 191 GLN C C 1
ATOM 4060 O O . GLN C 1 191 ? -6.993 39.383 31.803 1.00 16.27 191 GLN C O 1
ATOM 4066 N N . PHE C 1 192 ? -5.925 41.081 30.772 1.00 13.80 192 PHE C N 1
ATOM 4067 C CA . PHE C 1 192 ? -5.962 41.959 31.931 1.00 16.06 192 PHE C CA 1
ATOM 4068 C C . PHE C 1 192 ? -6.070 43.413 31.511 1.00 17.39 192 PHE C C 1
ATOM 4069 O O . PHE C 1 192 ? -5.918 43.730 30.330 1.00 16.64 192 PHE C O 1
ATOM 4077 N N . GLY C 1 193 ? -6.346 44.310 32.448 1.00 15.09 193 GLY C N 1
ATOM 4078 C CA . GLY C 1 193 ? -6.431 45.725 32.161 1.00 16.22 193 GLY C CA 1
ATOM 4079 C C . GLY C 1 193 ? -5.061 46.404 32.159 1.00 18.25 193 GLY C C 1
ATOM 4080 O O . GLY C 1 193 ? -4.132 46.013 32.873 1.00 17.56 193 GLY C O 1
ATOM 4081 N N . ILE C 1 194 ? -4.935 47.432 31.330 1.00 19.28 194 ILE C N 1
ATOM 4082 C CA . ILE C 1 194 ? -3.728 48.242 31.282 1.00 22.97 194 ILE C CA 1
ATOM 4083 C C . ILE C 1 194 ? -4.076 49.730 31.227 1.00 24.70 194 ILE C C 1
ATOM 4084 O O . ILE C 1 194 ? -5.217 50.110 30.918 1.00 21.87 194 ILE C O 1
ATOM 4089 N N . GLY C 1 195 ? -3.100 50.589 31.501 1.00 22.19 195 GLY C N 1
ATOM 4090 C CA . GLY C 1 195 ? -3.342 52.018 31.375 1.00 22.62 195 GLY C CA 1
ATOM 4091 C C . GLY C 1 195 ? -2.670 52.640 30.177 1.00 22.71 195 GLY C C 1
ATOM 4092 O O . GLY C 1 195 ? -2.566 52.107 29.072 1.00 18.19 195 GLY C O 1
ATOM 4093 N N . ASP C 1 196 ? -2.193 53.868 30.417 1.00 23.24 196 ASP C N 1
ATOM 4094 C CA . ASP C 1 196 ? -1.673 54.694 29.335 1.00 25.50 196 ASP C CA 1
ATOM 4095 C C . ASP C 1 196 ? -0.401 54.085 28.752 1.00 27.03 196 ASP C C 1
ATOM 4096 O O . ASP C 1 196 ? 0.404 53.468 29.448 1.00 21.20 196 ASP C O 1
ATOM 4101 N N . VAL C 1 197 ? -0.246 54.287 27.448 1.00 22.99 197 VAL C N 1
ATOM 4102 C CA . VAL C 1 197 ? 0.951 53.855 26.748 1.00 20.77 197 VAL C CA 1
ATOM 4103 C C . VAL C 1 197 ? 1.727 55.129 26.389 1.00 24.51 197 VAL C C 1
ATOM 4104 O O . VAL C 1 197 ? 1.168 56.037 25.755 1.00 22.83 197 VAL C O 1
ATOM 4108 N N . LEU C 1 198 ? 2.991 55.175 26.800 1.00 23.64 198 LEU C N 1
ATOM 4109 C CA . LEU C 1 198 ? 3.788 56.394 26.685 1.00 21.03 198 LEU C CA 1
ATOM 4110 C C . LEU C 1 198 ? 4.977 56.241 25.764 1.00 20.15 198 LEU C C 1
ATOM 4111 O O . LEU C 1 198 ? 5.598 55.182 25.720 1.00 20.49 198 LEU C O 1
ATOM 4116 N N . ILE C 1 199 ? 5.239 57.336 25.047 1.00 20.31 199 ILE C N 1
ATOM 4117 C CA . ILE C 1 199 ? 6.458 57.425 24.253 1.00 20.96 199 ILE C CA 1
ATOM 4118 C C . ILE C 1 199 ? 7.399 58.351 25.022 1.00 22.13 199 ILE C C 1
ATOM 4119 O O . ILE C 1 199 ? 7.082 59.520 25.175 1.00 24.54 199 ILE C O 1
ATOM 4124 N N . GLY C 1 200 ? 8.481 57.761 25.517 1.00 25.28 200 GLY C N 1
ATOM 4125 C CA . GLY C 1 200 ? 9.255 58.442 26.558 1.00 23.12 200 GLY C CA 1
ATOM 4126 C C . GLY C 1 200 ? 8.325 58.770 27.702 1.00 22.84 200 GLY C C 1
ATOM 4127 O O . GLY C 1 200 ? 7.662 57.941 28.306 1.00 22.51 200 GLY C O 1
ATOM 4128 N N . ASP C 1 201 ? 8.225 60.053 28.043 1.00 26.19 201 ASP C N 1
ATOM 4129 C CA . ASP C 1 201 ? 7.236 60.384 29.076 1.00 32.43 201 ASP C CA 1
ATOM 4130 C C . ASP C 1 201 ? 6.048 61.085 28.442 1.00 29.00 201 ASP C C 1
ATOM 4131 O O . ASP C 1 201 ? 5.201 61.700 29.078 1.00 35.52 201 ASP C O 1
ATOM 4140 N N . LYS C 1 202 ? 5.967 60.951 27.119 1.00 23.93 202 LYS C N 1
ATOM 4141 C CA . LYS C 1 202 ? 4.818 61.427 26.375 1.00 30.39 202 LYS C CA 1
ATOM 4142 C C . LYS C 1 202 ? 3.684 60.402 26.422 1.00 29.72 202 LYS C C 1
ATOM 4143 O O . LYS C 1 202 ? 3.878 59.235 26.112 1.00 26.32 202 LYS C O 1
ATOM 4154 N N . SER C 1 203 ? 2.493 60.855 26.753 1.00 28.10 203 SER C N 1
ATOM 4155 C CA . SER C 1 203 ? 1.268 60.076 26.661 1.00 27.55 203 SER C CA 1
ATOM 4156 C C . SER C 1 203 ? 0.736 59.947 25.251 1.00 32.96 203 SER C C 1
ATOM 4157 O O . SER C 1 203 ? 0.741 60.923 24.481 1.00 27.29 203 SER C O 1
ATOM 4160 N N . THR C 1 204 ? 0.268 58.752 24.867 1.00 28.53 204 THR C N 1
ATOM 4161 C CA . THR C 1 204 ? -0.267 58.560 23.523 1.00 24.67 204 THR C CA 1
ATOM 4162 C C . THR C 1 204 ? -1.787 58.742 23.459 1.00 21.53 204 THR C C 1
ATOM 4163 O O . THR C 1 204 ? -2.347 58.644 22.373 1.00 24.06 204 THR C O 1
ATOM 4167 N N . GLY C 1 205 A -2.390 58.966 24.583 1.00 27.23 204 GLY C N 1
ATOM 4168 C CA . GLY C 1 205 A -3.715 59.353 24.979 1.00 30.35 204 GLY C CA 1
ATOM 4169 C C . GLY C 1 205 A -4.770 58.268 24.954 1.00 27.32 204 GLY C C 1
ATOM 4170 O O . GLY C 1 205 A -5.546 58.104 25.896 1.00 28.96 204 GLY C O 1
ATOM 4171 N N . PHE C 1 206 ? -4.822 57.527 23.868 1.00 26.81 205 PHE C N 1
ATOM 4172 C CA . PHE C 1 206 ? -5.893 56.598 23.538 1.00 26.08 205 PHE C CA 1
ATOM 4173 C C . PHE C 1 206 ? -6.148 55.607 24.672 1.00 27.43 205 PHE C C 1
ATOM 4174 O O . PHE C 1 206 ? -7.326 55.332 24.950 1.00 24.02 205 PHE C O 1
ATOM 4182 N N . CYS C 1 207 ? -5.127 55.070 25.339 1.00 23.84 206 CYS C N 1
ATOM 4183 C CA . CYS C 1 207 ? -5.375 54.084 26.400 1.00 27.40 206 CYS C CA 1
ATOM 4184 C C . CYS C 1 207 ? -5.323 54.674 27.792 1.00 28.91 206 CYS C C 1
ATOM 4185 O O . CYS C 1 207 ? -5.431 53.990 28.812 1.00 26.84 206 CYS C O 1
ATOM 4188 N N . ALA C 1 208 ? -5.145 55.993 27.892 1.00 26.63 207 ALA C N 1
ATOM 4189 C CA . ALA C 1 208 ? -5.162 56.606 29.226 1.00 25.64 207 ALA C CA 1
ATOM 4190 C C . ALA C 1 208 ? -6.451 56.317 29.985 1.00 30.14 207 ALA C C 1
ATOM 4191 O O . ALA C 1 208 ? -6.347 56.034 31.186 1.00 31.79 207 ALA C O 1
ATOM 4193 N N . PRO C 1 209 ? -7.637 56.361 29.389 1.00 27.25 208 PRO C N 1
ATOM 4194 C CA . PRO C 1 209 ? -8.827 55.917 30.127 1.00 32.51 208 PRO C CA 1
ATOM 4195 C C . PRO C 1 209 ? -8.863 54.417 30.374 1.00 37.08 208 PRO C C 1
ATOM 4196 O O . PRO C 1 209 ? -9.760 53.957 31.089 1.00 35.63 208 PRO C O 1
ATOM 4200 N N . GLY C 1 210 ? -7.938 53.640 29.810 1.00 31.31 209 GLY C N 1
ATOM 4201 C CA . GLY C 1 210 ? -7.950 52.214 30.126 1.00 33.69 209 GLY C CA 1
ATOM 4202 C C . GLY C 1 210 ? -8.157 51.332 28.912 1.00 35.74 209 GLY C C 1
ATOM 4203 O O . GLY C 1 210 ? -9.051 51.537 28.088 1.00 34.52 209 GLY C O 1
ATOM 4204 N N . CYS C 1 211 ? -7.296 50.324 28.795 1.00 24.33 210 CYS C N 1
ATOM 4205 C CA . CYS C 1 211 ? -7.353 49.372 27.703 1.00 16.38 210 CYS C CA 1
ATOM 4206 C C . CYS C 1 211 ? -7.272 47.977 28.303 1.00 12.59 210 CYS C C 1
ATOM 4207 O O . CYS C 1 211 ? -7.242 47.823 29.518 1.00 19.40 210 CYS C O 1
ATOM 4210 N N . GLN C 1 212 ? -7.255 46.992 27.429 1.00 16.71 211 GLN C N 1
ATOM 4211 C CA . GLN C 1 212 ? -7.117 45.591 27.707 1.00 15.76 211 GLN C CA 1
ATOM 4212 C C . GLN C 1 212 ? -5.890 45.040 26.984 1.00 14.17 211 GLN C C 1
ATOM 4213 O O . GLN C 1 212 ? -5.507 45.564 25.934 1.00 19.49 211 GLN C O 1
ATOM 4219 N N . ALA C 1 213 ? -5.312 43.989 27.543 1.00 13.83 212 ALA C N 1
ATOM 4220 C CA . ALA C 1 213 ? -4.212 43.309 26.877 1.00 16.93 212 ALA C CA 1
ATOM 4221 C C . ALA C 1 213 ? -4.211 41.849 27.278 1.00 16.78 212 ALA C C 1
ATOM 4222 O O . ALA C 1 213 ? -4.730 41.493 28.327 1.00 17.42 212 ALA C O 1
ATOM 4224 N N . PHE C 1 214 ? -3.636 41.003 26.436 1.00 12.22 213 PHE C N 1
ATOM 4225 C CA . PHE C 1 214 ? -3.363 39.659 26.855 1.00 15.20 213 PHE C CA 1
ATOM 4226 C C . PHE C 1 214 ? -1.920 39.341 26.479 1.00 15.21 213 PHE C C 1
ATOM 4227 O O . PHE C 1 214 ? -1.402 39.888 25.517 1.00 16.66 213 PHE C O 1
ATOM 4235 N N . ALA C 1 215 ? -1.349 38.467 27.272 1.00 17.35 214 ALA C N 1
ATOM 4236 C CA . ALA C 1 215 ? 0.019 38.004 27.078 1.00 13.25 214 ALA C CA 1
ATOM 4237 C C . ALA C 1 215 ? 0.022 36.742 26.229 1.00 16.09 214 ALA C C 1
ATOM 4238 O O . ALA C 1 215 ? -0.513 35.720 26.666 1.00 16.60 214 ALA C O 1
ATOM 4240 N N . ASP C 1 216 ? 0.620 36.840 25.045 1.00 14.55 215 ASP C N 1
ATOM 4241 C CA . ASP C 1 216 ? 0.529 35.768 24.061 1.00 13.71 215 ASP C CA 1
ATOM 4242 C C . ASP C 1 216 ? 1.894 35.255 23.629 1.00 16.11 215 ASP C C 1
ATOM 4243 O O . ASP C 1 216 ? 2.533 35.790 22.731 1.00 16.86 215 ASP C O 1
ATOM 4248 N N . SER C 1 217 ? 2.315 34.158 24.268 1.00 16.32 216 SER C N 1
ATOM 4249 C CA . SER C 1 217 ? 3.642 33.688 23.891 1.00 17.65 216 SER C CA 1
ATOM 4250 C C . SER C 1 217 ? 3.679 33.177 22.456 1.00 22.11 216 SER C C 1
ATOM 4251 O O . SER C 1 217 ? 4.787 33.043 21.930 1.00 20.85 216 SER C O 1
ATOM 4254 N N . GLY C 1 218 ? 2.518 32.911 21.870 1.00 17.78 217 GLY C N 1
ATOM 4255 C CA . GLY C 1 218 ? 2.456 32.417 20.505 1.00 22.34 217 GLY C CA 1
ATOM 4256 C C . GLY C 1 218 ? 2.414 33.497 19.445 1.00 25.75 217 GLY C C 1
ATOM 4257 O O . GLY C 1 218 ? 2.201 33.185 18.273 1.00 26.12 217 GLY C O 1
ATOM 4258 N N . THR C 1 219 ? 2.613 34.755 19.790 1.00 19.61 218 THR C N 1
ATOM 4259 C CA . THR C 1 219 ? 2.596 35.916 18.918 1.00 20.86 218 THR C CA 1
ATOM 4260 C C . THR C 1 219 ? 3.972 36.577 18.987 1.00 23.61 218 THR C C 1
ATOM 4261 O O . THR C 1 219 ? 4.523 36.713 20.083 1.00 16.27 218 THR C O 1
ATOM 4265 N N . SER C 1 220 ? 4.532 36.977 17.860 1.00 17.87 219 SER C N 1
ATOM 4266 C CA . SER C 1 220 ? 5.885 37.489 17.782 1.00 16.15 219 SER C CA 1
ATOM 4267 C C . SER C 1 220 ? 6.030 38.901 18.315 1.00 15.16 219 SER C C 1
ATOM 4268 O O . SER C 1 220 ? 6.903 39.212 19.115 1.00 18.15 219 SER C O 1
ATOM 4273 N N . LEU C 1 221 ? 5.172 39.784 17.845 1.00 19.00 220 LEU C N 1
ATOM 4274 C CA . LEU C 1 221 ? 5.282 41.220 18.024 1.00 17.30 220 LEU C CA 1
ATOM 4275 C C . LEU C 1 221 ? 4.228 41.760 18.975 1.00 19.31 220 LEU C C 1
ATOM 4276 O O . LEU C 1 221 ? 3.589 40.985 19.694 1.00 22.22 220 LEU C O 1
ATOM 4281 N N . LEU C 1 222 ? 4.062 43.077 19.013 1.00 12.93 221 LEU C N 1
ATOM 4282 C CA . LEU C 1 222 ? 2.995 43.712 19.744 1.00 15.97 221 LEU C CA 1
ATOM 4283 C C . LEU C 1 222 ? 1.950 44.155 18.731 1.00 23.94 221 LEU C C 1
ATOM 4284 O O . LEU C 1 222 ? 2.320 44.707 17.702 1.00 27.98 221 LEU C O 1
ATOM 4289 N N . SER C 1 223 ? 0.691 43.902 19.020 1.00 19.23 222 SER C N 1
ATOM 4290 C CA . SER C 1 223 ? -0.385 44.378 18.140 1.00 16.33 222 SER C CA 1
ATOM 4291 C C . SER C 1 223 ? -1.300 45.265 18.951 1.00 18.81 222 SER C C 1
ATOM 4292 O O . SER C 1 223 ? -1.764 44.842 20.023 1.00 21.80 222 SER C O 1
ATOM 4295 N N . GLY C 1 224 ? -1.609 46.473 18.507 1.00 15.62 223 GLY C N 1
ATOM 4296 C CA . GLY C 1 224 ? -2.450 47.323 19.331 1.00 16.59 223 GLY C CA 1
ATOM 4297 C C . GLY C 1 224 ? -3.181 48.349 18.468 1.00 19.49 223 GLY C C 1
ATOM 4298 O O . GLY C 1 224 ? -2.967 48.335 17.249 1.00 20.11 223 GLY C O 1
ATOM 4299 N N . PRO C 1 225 ? -3.975 49.160 19.146 1.00 16.48 224 PRO C N 1
ATOM 4300 C CA . PRO C 1 225 ? -4.795 50.176 18.509 1.00 21.90 224 PRO C CA 1
ATOM 4301 C C . PRO C 1 225 ? -3.981 51.075 17.572 1.00 28.93 224 PRO C C 1
ATOM 4302 O O . PRO C 1 225 ? -2.968 51.661 17.942 1.00 22.46 224 PRO C O 1
ATOM 4306 N N . THR C 1 226 ? -4.495 51.158 16.353 1.00 22.92 225 THR C N 1
ATOM 4307 C CA . THR C 1 226 ? -3.983 52.042 15.316 1.00 21.59 225 THR C CA 1
ATOM 4308 C C . THR C 1 226 ? -3.597 53.404 15.845 1.00 22.30 225 THR C C 1
ATOM 4309 O O . THR C 1 226 ? -2.539 53.962 15.559 1.00 29.17 225 THR C O 1
ATOM 4313 N N . ALA C 1 227 ? -4.471 53.963 16.668 1.00 23.17 226 ALA C N 1
ATOM 4314 C CA . ALA C 1 227 ? -4.260 55.328 17.129 1.00 27.62 226 ALA C CA 1
ATOM 4315 C C . ALA C 1 227 ? -2.955 55.483 17.892 1.00 27.37 226 ALA C C 1
ATOM 4316 O O . ALA C 1 227 ? -2.276 56.509 17.813 1.00 29.78 226 ALA C O 1
ATOM 4318 N N . ILE C 1 228 ? -2.589 54.440 18.627 1.00 24.50 227 ILE C N 1
ATOM 4319 C CA . ILE C 1 228 ? -1.332 54.507 19.370 1.00 19.99 227 ILE C CA 1
ATOM 4320 C C . ILE C 1 228 ? -0.165 54.035 18.532 1.00 18.86 227 ILE C C 1
ATOM 4321 O O . ILE C 1 228 ? 0.946 54.549 18.499 1.00 21.81 227 ILE C O 1
ATOM 4326 N N . VAL C 1 229 ? -0.361 52.956 17.782 1.00 19.26 228 VAL C N 1
ATOM 4327 C CA . VAL C 1 229 ? 0.757 52.414 17.022 1.00 20.58 228 VAL C CA 1
ATOM 4328 C C . VAL C 1 229 ? 1.220 53.402 15.960 1.00 19.75 228 VAL C C 1
ATOM 4329 O O . VAL C 1 229 ? 2.401 53.459 15.624 1.00 19.88 228 VAL C O 1
ATOM 4333 N N . THR C 1 230 ? 0.282 54.170 15.421 1.00 20.90 229 THR C N 1
ATOM 4334 C CA . THR C 1 230 ? 0.692 55.121 14.373 1.00 23.32 229 THR C CA 1
ATOM 4335 C C . THR C 1 230 ? 1.625 56.149 15.010 1.00 21.32 229 THR C C 1
ATOM 4336 O O . THR C 1 230 ? 2.660 56.476 14.415 1.00 29.92 229 THR C O 1
ATOM 4343 N N . GLN C 1 231 ? 1.288 56.615 16.204 1.00 20.14 230 GLN C N 1
ATOM 4344 C CA . GLN C 1 231 ? 2.109 57.525 16.976 1.00 21.96 230 GLN C CA 1
ATOM 4345 C C . GLN C 1 231 ? 3.499 56.965 17.204 1.00 29.61 230 GLN C C 1
ATOM 4346 O O . GLN C 1 231 ? 4.502 57.635 16.986 1.00 21.09 230 GLN C O 1
ATOM 4352 N N . ILE C 1 232 ? 3.559 55.709 17.650 1.00 21.20 231 ILE C N 1
ATOM 4353 C CA . ILE C 1 232 ? 4.872 55.146 17.925 1.00 18.97 231 ILE C CA 1
ATOM 4354 C C . ILE C 1 232 ? 5.710 54.993 16.679 1.00 18.55 231 ILE C C 1
ATOM 4355 O O . ILE C 1 232 ? 6.901 55.295 16.610 1.00 24.78 231 ILE C O 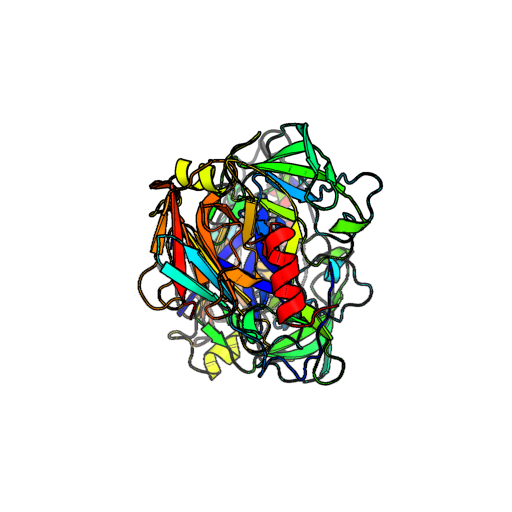1
ATOM 4360 N N . ASN C 1 233 ? 5.049 54.486 15.645 1.00 16.26 232 ASN C N 1
ATOM 4361 C CA . ASN C 1 233 ? 5.814 54.174 14.438 1.00 17.75 232 ASN C CA 1
ATOM 4362 C C . ASN C 1 233 ? 6.243 55.467 13.742 1.00 20.97 232 ASN C C 1
ATOM 4363 O O . ASN C 1 233 ? 7.300 55.497 13.111 1.00 23.68 232 ASN C O 1
ATOM 4368 N N . HIS C 1 234 ? 5.399 56.485 13.890 1.00 23.33 233 HIS C N 1
ATOM 4369 C CA . HIS C 1 234 ? 5.750 57.804 13.356 1.00 26.93 233 HIS C CA 1
ATOM 4370 C C . HIS C 1 234 ? 6.961 58.375 14.088 1.00 25.16 233 HIS C C 1
ATOM 4371 O O . HIS C 1 234 ? 7.908 58.824 13.442 1.00 30.44 233 HIS C O 1
ATOM 4378 N N . ALA C 1 235 ? 6.893 58.338 15.408 1.00 24.09 234 ALA C N 1
ATOM 4379 C CA . ALA C 1 235 ? 7.945 58.877 16.249 1.00 29.30 234 ALA C CA 1
ATOM 4380 C C . ALA C 1 235 ? 9.293 58.227 15.973 1.00 32.37 234 ALA C C 1
ATOM 4381 O O . ALA C 1 235 ? 10.300 58.943 16.054 1.00 37.91 234 ALA C O 1
ATOM 4383 N N . ILE C 1 236 ? 9.312 56.930 15.678 1.00 24.80 235 ILE C N 1
ATOM 4384 C CA . ILE C 1 236 ? 10.594 56.228 15.563 1.00 25.08 235 ILE C CA 1
ATOM 4385 C C . ILE C 1 236 ? 11.066 56.094 14.129 1.00 23.39 235 ILE C C 1
ATOM 4386 O O . ILE C 1 236 ? 12.121 55.542 13.807 1.00 27.46 235 ILE C O 1
ATOM 4391 N N . GLY C 1 237 ? 10.246 56.593 13.218 1.00 27.85 236 GLY C N 1
ATOM 4392 C CA . GLY C 1 237 ? 10.535 56.591 11.799 1.00 34.34 236 GLY C CA 1
ATOM 4393 C C . GLY C 1 237 ? 10.467 55.233 11.138 1.00 38.95 236 GLY C C 1
ATOM 4394 O O . GLY C 1 237 ? 11.319 54.872 10.321 1.00 35.55 236 GLY C O 1
ATOM 4395 N N . ALA C 1 238 ? 9.436 54.463 11.485 1.00 30.50 237 ALA C N 1
ATOM 4396 C CA . ALA C 1 238 ? 9.227 53.169 10.828 1.00 32.58 237 ALA C CA 1
ATOM 4397 C C . ALA C 1 238 ? 8.321 53.384 9.611 1.00 28.62 237 ALA C C 1
ATOM 4398 O O . ALA C 1 238 ? 7.265 53.984 9.820 1.00 44.43 237 ALA C O 1
ATOM 4400 N N . ASN C 1 239 ? 8.744 52.933 8.457 1.00 28.27 238 ASN C N 1
ATOM 4401 C CA . ASN C 1 239 ? 8.220 53.179 7.127 1.00 39.95 238 ASN C CA 1
ATOM 4402 C C . ASN C 1 239 ? 7.048 54.148 7.046 1.00 50.20 238 ASN C C 1
ATOM 4403 O O . ASN C 1 239 ? 7.244 55.363 7.014 1.00 67.78 238 ASN C O 1
ATOM 4409 N N . GLU D 2 1 ? 1.688 44.738 9.955 1.00 106.72 243 GLU D N 1
ATOM 4410 C CA . GLU D 2 1 ? 2.280 45.966 9.431 1.00 98.31 243 GLU D CA 1
ATOM 4411 C C . GLU D 2 1 ? 3.570 45.683 8.665 1.00 93.66 243 GLU D C 1
ATOM 4412 O O . GLU D 2 1 ? 3.604 45.765 7.436 1.00 99.49 243 GLU D O 1
ATOM 4418 N N . GLU D 2 2 ? 4.628 45.353 9.395 1.00 87.82 244 GLU D N 1
ATOM 4419 C CA . GLU D 2 2 ? 5.923 45.023 8.798 1.00 78.16 244 GLU D CA 1
ATOM 4420 C C . GLU D 2 2 ? 6.626 46.279 8.296 1.00 52.98 244 GLU D C 1
ATOM 4421 O O . GLU D 2 2 ? 7.093 46.424 7.173 1.00 67.12 244 GLU D O 1
ATOM 4427 N N . LEU D 2 3 ? 6.693 47.241 9.210 1.00 36.36 245 LEU D N 1
ATOM 4428 C CA . LEU D 2 3 ? 7.412 48.487 9.005 1.00 27.85 245 LEU D CA 1
ATOM 4429 C C . LEU D 2 3 ? 8.848 48.364 9.488 1.00 33.83 245 LEU D C 1
ATOM 4430 O O . LEU D 2 3 ? 9.109 47.694 10.489 1.00 36.12 245 LEU D O 1
ATOM 4435 N N . GLN D 2 4 ? 9.803 48.970 8.807 1.00 29.11 246 GLN D N 1
ATOM 4436 C CA . GLN D 2 4 ? 11.202 48.874 9.176 1.00 30.42 246 GLN D CA 1
ATOM 4437 C C . GLN D 2 4 ? 11.741 50.232 9.621 1.00 26.91 246 GLN D C 1
ATOM 4438 O O . GLN D 2 4 ? 11.152 51.257 9.307 1.00 24.26 246 GLN D O 1
ATOM 4444 N N . VAL D 2 5 ? 12.853 50.156 10.351 1.00 25.19 247 VAL D N 1
ATOM 4445 C CA . VAL D 2 5 ? 13.579 51.340 10.757 1.00 23.38 247 VAL D CA 1
ATOM 4446 C C . VAL D 2 5 ? 15.034 51.181 10.318 1.00 26.63 247 VAL D C 1
ATOM 4447 O O . VAL D 2 5 ? 15.535 50.097 10.037 1.00 30.55 247 VAL D O 1
ATOM 4451 N N . ASP D 2 6 ? 15.730 52.319 10.281 1.00 29.42 248 ASP D N 1
ATOM 4452 C CA . ASP D 2 6 ? 17.163 52.287 9.970 1.00 27.73 248 ASP D CA 1
ATOM 4453 C C . ASP D 2 6 ? 17.904 51.734 11.169 1.00 21.41 248 ASP D C 1
ATOM 4454 O O . ASP D 2 6 ? 17.917 52.296 12.265 1.00 28.56 248 ASP D O 1
ATOM 4459 N N . CYS D 2 7 ? 18.599 50.625 10.948 1.00 24.23 249 CYS D N 1
ATOM 4460 C CA . CYS D 2 7 ? 19.277 49.948 12.042 1.00 27.44 249 CYS D CA 1
ATOM 4461 C C . CYS D 2 7 ? 20.305 50.834 12.722 1.00 35.20 249 CYS D C 1
ATOM 4462 O O . CYS D 2 7 ? 20.651 50.502 13.860 1.00 32.75 249 CYS D O 1
ATOM 4465 N N . ASN D 2 8 ? 20.751 51.887 12.048 1.00 35.22 250 ASN D N 1
ATOM 4466 C CA . ASN D 2 8 ? 21.739 52.793 12.614 1.00 30.15 250 ASN D CA 1
ATOM 4467 C C . ASN D 2 8 ? 21.167 53.797 13.592 1.00 27.47 250 ASN D C 1
ATOM 4468 O O . ASN D 2 8 ? 21.927 54.558 14.203 1.00 30.03 250 ASN D O 1
ATOM 4473 N N . THR D 2 9 ? 19.839 53.799 13.722 1.00 21.21 251 THR D N 1
ATOM 4474 C CA . THR D 2 9 ? 19.189 54.857 14.477 1.00 22.67 251 THR D CA 1
ATOM 4475 C C . THR D 2 9 ? 18.519 54.446 15.777 1.00 24.03 251 THR D C 1
ATOM 4476 O O . THR D 2 9 ? 17.812 55.294 16.334 1.00 23.81 251 THR D O 1
ATOM 4480 N N . LEU D 2 10 ? 18.720 53.223 16.229 1.00 22.74 252 LEU D N 1
ATOM 4481 C CA . LEU D 2 10 ? 18.117 52.718 17.446 1.00 23.34 252 LEU D CA 1
ATOM 4482 C C . LEU D 2 10 ? 18.643 53.422 18.691 1.00 25.23 252 LEU D C 1
ATOM 4483 O O . LEU D 2 10 ? 17.951 53.538 19.697 1.00 22.63 252 LEU D O 1
ATOM 4488 N N . SER D 2 11 ? 19.897 53.862 18.620 1.00 26.30 253 SER D N 1
ATOM 4489 C CA . SER D 2 11 ? 20.571 54.474 19.763 1.00 29.32 253 SER D CA 1
ATOM 4490 C C . SER D 2 11 ? 19.831 55.714 20.236 1.00 32.59 253 SER D C 1
ATOM 4491 O O . SER D 2 11 ? 19.928 56.107 21.404 1.00 41.14 253 SER D O 1
ATOM 4494 N N . SER D 2 12 ? 19.034 56.378 19.383 1.00 23.20 254 SER D N 1
ATOM 4495 C CA . SER D 2 12 ? 18.379 57.585 19.904 1.00 21.89 254 SER D CA 1
ATOM 4496 C C . SER D 2 12 ? 16.875 57.420 19.965 1.00 22.08 254 SER D C 1
ATOM 4497 O O . SER D 2 12 ? 16.130 58.354 20.229 1.00 24.26 254 SER D O 1
ATOM 4500 N N . MET D 2 13 ? 16.381 56.201 19.738 1.00 21.29 255 MET D N 1
ATOM 4501 C CA . MET D 2 13 ? 14.936 56.015 19.839 1.00 21.11 255 MET D CA 1
ATOM 4502 C C . MET D 2 13 ? 14.483 56.091 21.282 1.00 21.33 255 MET D C 1
ATOM 4503 O O . MET D 2 13 ? 15.239 55.769 22.198 1.00 27.31 255 MET D O 1
ATOM 4508 N N . PRO D 2 14 ? 13.235 56.506 21.468 1.00 18.27 256 PRO D N 1
ATOM 4509 C CA . PRO D 2 14 ? 12.667 56.576 22.809 1.00 19.83 256 PRO D CA 1
ATOM 4510 C C . PRO D 2 14 ? 12.306 55.202 23.373 1.00 20.70 256 PRO D C 1
ATOM 4511 O O . PRO D 2 14 ? 12.103 54.240 22.638 1.00 20.99 256 PRO D O 1
ATOM 4515 N N . ASN D 2 15 ? 12.238 55.119 24.707 1.00 16.78 257 ASN D N 1
ATOM 4516 C CA . ASN D 2 15 ? 11.630 53.962 25.336 1.00 21.09 257 ASN D CA 1
ATOM 4517 C C . ASN D 2 15 ? 10.110 54.098 25.166 1.00 20.12 257 ASN D C 1
ATOM 4518 O O . ASN D 2 15 ? 9.541 55.169 25.043 1.00 24.42 257 ASN D O 1
ATOM 4523 N N . VAL D 2 16 ? 9.454 52.949 25.137 1.00 19.26 258 VAL D N 1
ATOM 4524 C CA . VAL D 2 16 ? 7.997 52.923 25.075 1.00 15.66 258 VAL D CA 1
ATOM 4525 C C . VAL D 2 16 ? 7.534 52.109 26.281 1.00 18.12 258 VAL D C 1
ATOM 4526 O O . VAL D 2 16 ? 8.032 50.994 26.429 1.00 19.73 258 VAL D O 1
ATOM 4530 N N . SER D 2 17 ? 6.652 52.702 27.052 1.00 18.19 259 SER D N 1
ATOM 4531 C CA . SER D 2 17 ? 6.170 52.138 28.290 1.00 18.65 259 SER D CA 1
ATOM 4532 C C . SER D 2 17 ? 4.682 51.805 28.283 1.00 20.87 259 SER D C 1
ATOM 4533 O O . SER D 2 17 ? 3.860 52.587 27.811 1.00 19.80 259 SER D O 1
ATOM 4536 N N . PHE D 2 18 ? 4.379 50.635 28.832 1.00 17.66 260 PHE D N 1
ATOM 4537 C CA . PHE D 2 18 ? 3.037 50.213 29.126 1.00 18.21 260 PHE D CA 1
ATOM 4538 C C . PHE D 2 18 ? 2.787 50.340 30.630 1.00 17.69 260 PHE D C 1
ATOM 4539 O O . PHE D 2 18 ? 3.540 49.813 31.422 1.00 23.46 260 PHE D O 1
ATOM 4547 N N . THR D 2 19 ? 1.705 51.006 30.987 1.00 18.34 261 THR D N 1
ATOM 4548 C CA . THR D 2 19 ? 1.253 51.043 32.364 1.00 19.49 261 THR D CA 1
ATOM 4549 C C . THR D 2 19 ? 0.373 49.831 32.673 1.00 19.44 261 THR D C 1
ATOM 4550 O O . THR D 2 19 ? -0.666 49.610 32.041 1.00 21.69 261 THR D O 1
ATOM 4554 N N . ILE D 2 20 ? 0.846 49.044 33.626 1.00 20.44 262 ILE D N 1
ATOM 4555 C CA . ILE D 2 20 ? 0.172 47.829 34.058 1.00 21.26 262 ILE D CA 1
ATOM 4556 C C . ILE D 2 20 ? 0.174 47.753 35.577 1.00 17.85 262 ILE D C 1
ATOM 4557 O O . ILE D 2 20 ? 1.223 47.811 36.216 1.00 23.99 262 ILE D O 1
ATOM 4562 N N . GLY D 2 21 ? -1.036 47.628 36.114 1.00 24.07 263 GLY D N 1
ATOM 4563 C CA . GLY D 2 21 ? -1.219 47.606 37.555 1.00 27.80 263 GLY D CA 1
ATOM 4564 C C . GLY D 2 21 ? -0.633 48.854 38.208 1.00 25.32 263 GLY D C 1
ATOM 4565 O O . GLY D 2 21 ? -0.212 48.805 39.362 1.00 31.32 263 GLY D O 1
ATOM 4566 N N . GLY D 2 22 ? -0.595 49.941 37.479 1.00 23.06 264 GLY D N 1
ATOM 4567 C CA . GLY D 2 22 ? -0.131 51.237 37.954 1.00 30.31 264 GLY D CA 1
ATOM 4568 C C . GLY D 2 22 ? 1.373 51.392 37.858 1.00 33.14 264 GLY D C 1
ATOM 4569 O O . GLY D 2 22 ? 1.939 52.397 38.287 1.00 37.99 264 GLY D O 1
ATOM 4570 N N . LYS D 2 23 ? 2.044 50.393 37.294 1.00 28.91 265 LYS D N 1
ATOM 4571 C CA . LYS D 2 23 ? 3.494 50.396 37.178 1.00 25.06 265 LYS D CA 1
ATOM 4572 C C . LYS D 2 23 ? 3.885 50.545 35.715 1.00 29.95 265 LYS D C 1
ATOM 4573 O O . LYS D 2 23 ? 3.217 49.976 34.846 1.00 23.98 265 LYS D O 1
ATOM 4579 N N . LYS D 2 24 ? 4.935 51.303 35.427 1.00 22.24 266 LYS D N 1
ATOM 4580 C CA . LYS D 2 24 ? 5.371 51.483 34.047 1.00 28.71 266 LYS D CA 1
ATOM 4581 C C . LYS D 2 24 ? 6.267 50.319 33.633 1.00 26.03 266 LYS D C 1
ATOM 4582 O O . LYS D 2 24 ? 7.281 50.021 34.246 1.00 25.83 266 LYS D O 1
ATOM 4588 N N . PHE D 2 25 ? 5.942 49.611 32.577 1.00 16.67 267 PHE D N 1
ATOM 4589 C CA . PHE D 2 25 ? 6.773 48.547 32.044 1.00 15.26 267 PHE D CA 1
ATOM 4590 C C . PHE D 2 25 ? 7.386 49.085 30.760 1.00 20.31 267 PHE D C 1
ATOM 4591 O O . PHE D 2 25 ? 6.737 49.055 29.717 1.00 19.64 267 PHE D O 1
ATOM 4599 N N . GLY D 2 26 ? 8.617 49.567 30.831 1.00 18.90 268 GLY D N 1
ATOM 4600 C CA . GLY D 2 26 ? 9.290 50.110 29.672 1.00 18.78 268 GLY D CA 1
ATOM 4601 C C . GLY D 2 26 ? 9.895 49.049 28.773 1.00 16.37 268 GLY D C 1
ATOM 4602 O O . GLY D 2 26 ? 10.263 47.961 29.215 1.00 15.96 268 GLY D O 1
ATOM 4603 N N . LEU D 2 27 ? 9.966 49.418 27.504 1.00 12.91 269 LEU D N 1
ATOM 4604 C CA . LEU D 2 27 ? 10.689 48.689 26.495 1.00 16.07 269 LEU D CA 1
ATOM 4605 C C . LEU D 2 27 ? 11.734 49.597 25.839 1.00 17.68 269 LEU D C 1
ATOM 4606 O O . LEU D 2 27 ? 11.371 50.689 25.395 1.00 19.62 269 LEU D O 1
ATOM 4611 N N . THR D 2 28 ? 12.982 49.160 25.770 1.00 16.44 270 THR D N 1
ATOM 4612 C CA . THR D 2 28 ? 13.998 49.874 25.025 1.00 17.31 270 THR D CA 1
ATOM 4613 C C . THR D 2 28 ? 13.909 49.549 23.538 1.00 19.93 270 THR D C 1
ATOM 4614 O O . THR D 2 28 ? 13.353 48.504 23.165 1.00 17.08 270 THR D O 1
ATOM 4618 N N . PRO D 2 29 ? 14.469 50.411 22.694 1.00 18.99 271 PRO D N 1
ATOM 4619 C CA . PRO D 2 29 ? 14.522 50.134 21.257 1.00 16.37 271 PRO D CA 1
ATOM 4620 C C . PRO D 2 29 ? 15.121 48.773 20.938 1.00 16.95 271 PRO D C 1
ATOM 4621 O O . PRO D 2 29 ? 14.634 48.082 20.039 1.00 18.90 271 PRO D O 1
ATOM 4625 N N . GLU D 2 30 ? 16.171 48.373 21.643 1.00 16.74 272 GLU D N 1
ATOM 4626 C CA . GLU D 2 30 ? 16.799 47.079 21.469 1.00 16.43 272 GLU D CA 1
ATOM 4627 C C . GLU D 2 30 ? 15.796 45.947 21.718 1.00 18.36 272 GLU D C 1
ATOM 4628 O O . GLU D 2 30 ? 15.957 44.848 21.186 1.00 21.39 272 GLU D O 1
ATOM 4634 N N . GLN D 2 31 ? 14.787 46.233 22.525 1.00 16.59 273 GLN D N 1
ATOM 4635 C CA . GLN D 2 31 ? 13.774 45.261 22.893 1.00 17.78 273 GLN D CA 1
ATOM 4636 C C . GLN D 2 31 ? 12.616 45.320 21.905 1.00 18.91 273 GLN D C 1
ATOM 4637 O O . GLN D 2 31 ? 12.142 44.245 21.528 1.00 17.63 273 GLN D O 1
ATOM 4643 N N . TYR D 2 32 ? 12.190 46.519 21.479 1.00 16.89 274 TYR D N 1
ATOM 4644 C CA . TYR D 2 32 ? 10.963 46.578 20.684 1.00 16.31 274 TYR D CA 1
ATOM 4645 C C . TYR D 2 32 ? 11.247 46.546 19.186 1.00 17.63 274 TYR D C 1
ATOM 4646 O O . TYR D 2 32 ? 10.311 46.551 18.383 1.00 17.68 274 TYR D O 1
ATOM 4655 N N . ILE D 2 33 ? 12.514 46.586 18.802 1.00 19.18 275 ILE D N 1
ATOM 4656 C CA . ILE D 2 33 ? 12.887 46.367 17.413 1.00 19.97 275 ILE D CA 1
ATOM 4657 C C . ILE D 2 33 ? 13.310 44.899 17.222 1.00 21.25 275 ILE D C 1
ATOM 4658 O O . ILE D 2 33 ? 14.181 44.430 17.945 1.00 21.20 275 ILE D O 1
ATOM 4663 N N . LEU D 2 34 ? 12.660 44.260 16.259 1.00 21.15 276 LEU D N 1
ATOM 4664 C CA . LEU D 2 34 ? 13.019 42.914 15.824 1.00 22.44 276 LEU D CA 1
ATOM 4665 C C . LEU D 2 34 ? 14.119 42.987 14.771 1.00 20.75 276 LEU D C 1
ATOM 4666 O O . LEU D 2 34 ? 13.934 43.559 13.688 1.00 22.51 276 LEU D O 1
ATOM 4671 N N . LYS D 2 35 ? 15.258 42.394 15.069 1.00 20.81 277 LYS D N 1
ATOM 4672 C CA . LYS D 2 35 ? 16.341 42.281 14.101 1.00 25.32 277 LYS D CA 1
ATOM 4673 C C . LYS D 2 35 ? 16.254 40.947 13.339 1.00 30.26 277 LYS D C 1
ATOM 4674 O O . LYS D 2 35 ? 16.107 39.869 13.932 1.00 23.90 277 LYS D O 1
ATOM 4680 N N . VAL D 2 36 ? 16.354 41.083 12.024 1.00 27.39 278 VAL D N 1
ATOM 4681 C CA . VAL D 2 36 ? 16.334 39.976 11.086 1.00 31.13 278 VAL D CA 1
ATOM 4682 C C . VAL D 2 36 ? 17.697 39.875 10.405 1.00 35.21 278 VAL D C 1
ATOM 4683 O O . VAL D 2 36 ? 18.162 40.772 9.712 1.00 40.49 278 VAL D O 1
ATOM 4687 N N . GLY D 2 37 A 18.381 38.755 10.610 1.00 38.99 278 GLY D N 1
ATOM 4688 C CA . GLY D 2 37 A 19.691 38.603 10.003 1.00 47.25 278 GLY D CA 1
ATOM 4689 C C . GLY D 2 37 A 20.804 39.154 10.867 1.00 48.71 278 GLY D C 1
ATOM 4690 O O . GLY D 2 37 A 20.601 39.624 11.979 1.00 46.84 278 GLY D O 1
ATOM 4691 N N . LYS D 2 38 B 22.012 39.087 10.322 1.00 51.91 278 LYS D N 1
ATOM 4692 C CA . LYS D 2 38 B 23.206 39.462 11.056 1.00 62.52 278 LYS D CA 1
ATOM 4693 C C . LYS D 2 38 B 23.992 40.565 10.342 1.00 66.74 278 LYS D C 1
ATOM 4694 O O . LYS D 2 38 B 23.809 40.800 9.145 1.00 57.80 278 LYS D O 1
ATOM 4700 N N . GLY D 2 39 ? 24.843 41.201 11.129 1.00 70.21 279 GLY D N 1
ATOM 4701 C CA . GLY D 2 39 ? 25.734 42.281 10.820 1.00 74.93 279 GLY D CA 1
ATOM 4702 C C . GLY D 2 39 ? 25.292 43.183 9.695 1.00 77.06 279 GLY D C 1
ATOM 4703 O O . GLY D 2 39 ? 24.737 44.267 9.874 1.00 82.03 279 GLY D O 1
ATOM 4704 N N . GLU D 2 40 ? 25.540 42.736 8.466 1.00 81.30 280 GLU D N 1
ATOM 4705 C CA . GLU D 2 40 ? 25.378 43.617 7.311 1.00 82.72 280 GLU D CA 1
ATOM 4706 C C . GLU D 2 40 ? 23.968 43.651 6.742 1.00 71.26 280 GLU D C 1
ATOM 4707 O O . GLU D 2 40 ? 23.433 44.743 6.523 1.00 55.60 280 GLU D O 1
ATOM 4713 N N . ALA D 2 41 A 23.377 42.489 6.516 1.00 69.16 280 ALA D N 1
ATOM 4714 C CA . ALA D 2 41 A 22.057 42.349 5.918 1.00 65.79 280 ALA D CA 1
ATOM 4715 C C . ALA D 2 41 A 20.936 42.460 6.946 1.00 49.54 280 ALA D C 1
ATOM 4716 O O . ALA D 2 41 A 19.773 42.226 6.620 1.00 43.23 280 ALA D O 1
ATOM 4718 N N . THR D 2 42 B 21.300 42.816 8.176 1.00 45.39 280 THR D N 1
ATOM 4719 C CA . THR D 2 42 B 20.295 42.980 9.215 1.00 40.34 280 THR D CA 1
ATOM 4720 C C . THR D 2 42 B 19.170 43.905 8.776 1.00 35.26 280 THR D C 1
ATOM 4721 O O . THR D 2 42 B 19.414 45.026 8.333 1.00 37.22 280 THR D O 1
ATOM 4725 N N . GLN D 2 43 ? 17.936 43.434 8.912 1.00 30.93 281 GLN D N 1
ATOM 4726 C CA . GLN D 2 43 ? 16.786 44.323 8.831 1.00 29.59 281 GLN D CA 1
ATOM 4727 C C . GLN D 2 43 ? 16.212 44.548 10.239 1.00 31.88 281 GLN D C 1
ATOM 4728 O O . GLN D 2 43 ? 16.193 43.598 11.027 1.00 28.34 281 GLN D O 1
ATOM 4734 N N . CYS D 2 44 ? 15.771 45.764 10.506 1.00 26.09 282 CYS D N 1
ATOM 4735 C CA . CYS D 2 44 ? 15.230 46.193 11.784 1.00 23.49 282 CYS D CA 1
ATOM 4736 C C . CYS D 2 44 ? 13.754 46.523 11.596 1.00 25.64 282 CYS D C 1
ATOM 4737 O O . CYS D 2 44 ? 13.375 47.468 10.909 1.00 26.36 282 CYS D O 1
ATOM 4740 N N . ILE D 2 45 ? 12.923 45.685 12.207 1.00 23.21 283 ILE D N 1
ATOM 4741 C CA . ILE D 2 45 ? 11.469 45.706 12.061 1.00 23.44 283 ILE D CA 1
ATOM 4742 C C . ILE D 2 45 ? 10.824 46.247 13.331 1.00 21.67 283 ILE D C 1
ATOM 4743 O O . ILE D 2 45 ? 11.211 45.828 14.428 1.00 22.93 283 ILE D O 1
ATOM 4748 N N . SER D 2 46 ? 9.880 47.171 13.198 1.00 18.66 284 SER D N 1
ATOM 4749 C CA . SER D 2 46 ? 9.167 47.680 14.360 1.00 22.03 284 SER D CA 1
ATOM 4750 C C . SER D 2 46 ? 8.347 46.540 14.975 1.00 29.64 284 SER D C 1
ATOM 4751 O O . SER D 2 46 ? 7.672 45.830 14.224 1.00 21.96 284 SER D O 1
ATOM 4754 N N . GLY D 2 47 ? 8.396 46.396 16.284 1.00 19.25 285 GLY D N 1
ATOM 4755 C CA . GLY D 2 47 ? 7.620 45.388 16.989 1.00 19.25 285 GLY D CA 1
ATOM 4756 C C . GLY D 2 47 ? 6.218 45.854 17.274 1.00 21.93 285 GLY D C 1
ATOM 4757 O O . GLY D 2 47 ? 5.426 45.227 17.962 1.00 21.61 285 GLY D O 1
ATOM 4758 N N . PHE D 2 48 ? 5.896 47.037 16.733 1.00 19.81 286 PHE D N 1
ATOM 4759 C CA . PHE D 2 48 ? 4.557 47.555 16.955 1.00 15.63 286 PHE D CA 1
ATOM 4760 C C . PHE D 2 48 ? 3.739 47.440 15.665 1.00 21.82 286 PHE D C 1
ATOM 4761 O O . PHE D 2 48 ? 4.101 48.039 14.654 1.00 23.90 286 PHE D O 1
ATOM 4769 N N . THR D 2 49 ? 2.660 46.674 15.718 1.00 19.73 287 THR D N 1
ATOM 4770 C CA . THR D 2 49 ? 1.751 46.473 14.603 1.00 20.71 287 THR D CA 1
ATOM 4771 C C . THR D 2 49 ? 0.337 46.854 14.995 1.00 23.94 287 THR D C 1
ATOM 4772 O O . THR D 2 49 ? -0.090 46.672 16.128 1.00 24.84 287 THR D O 1
ATOM 4776 N N . ALA D 2 50 ? -0.393 47.420 14.038 1.00 20.97 288 ALA D N 1
ATOM 4777 C CA . ALA D 2 50 ? -1.709 47.956 14.328 1.00 22.17 288 ALA D CA 1
ATOM 4778 C C . ALA D 2 50 ? -2.765 46.865 14.167 1.00 23.11 288 ALA D C 1
ATOM 4779 O O . ALA D 2 50 ? -2.756 46.084 13.225 1.00 28.44 288 ALA D O 1
ATOM 4781 N N . MET D 2 51 ? -3.658 46.869 15.122 1.00 24.22 289 MET D N 1
ATOM 4782 C CA . MET D 2 51 ? -4.755 45.920 15.126 1.00 30.60 289 MET D CA 1
ATOM 4783 C C . MET D 2 51 ? -5.821 46.535 16.023 1.00 26.76 289 MET D C 1
ATOM 4784 O O . MET D 2 51 ? -5.591 46.761 17.208 1.00 32.28 289 MET D O 1
ATOM 4789 N N . ASP D 2 52 ? -6.948 46.821 15.406 1.00 24.60 290 ASP D N 1
ATOM 4790 C CA . ASP D 2 52 ? -8.104 47.383 16.065 1.00 25.35 290 ASP D CA 1
ATOM 4791 C C . ASP D 2 52 ? -9.072 46.245 16.363 1.00 33.22 290 ASP D C 1
ATOM 4792 O O . ASP D 2 52 ? -9.742 45.697 15.496 1.00 31.68 290 ASP D O 1
ATOM 4797 N N . ALA D 2 53 ? -9.108 45.890 17.636 1.00 30.07 291 ALA D N 1
ATOM 4798 C CA . ALA D 2 53 ? -9.972 44.803 18.102 1.00 24.68 291 ALA D CA 1
ATOM 4799 C C . ALA D 2 53 ? -10.404 45.185 19.502 1.00 26.90 291 ALA D C 1
ATOM 4800 O O . ALA D 2 53 ? -9.698 45.913 20.210 1.00 27.28 291 ALA D O 1
ATOM 4802 N N . THR D 2 54 ? -11.574 44.696 19.877 1.00 31.00 292 THR D N 1
ATOM 4803 C CA . THR D 2 54 ? -12.137 44.977 21.194 1.00 27.11 292 THR D CA 1
ATOM 4804 C C . THR D 2 54 ? -12.539 43.675 21.870 1.00 31.85 292 THR D C 1
ATOM 4805 O O . THR D 2 54 ? -13.233 42.879 21.246 1.00 25.33 292 THR D O 1
ATOM 4809 N N . LEU D 2 55 ? -12.115 43.453 23.105 1.00 32.94 293 LEU D N 1
ATOM 4810 C CA . LEU D 2 55 ? -12.728 42.462 23.994 1.00 24.67 293 LEU D CA 1
ATOM 4811 C C . LEU D 2 55 ? -12.837 43.173 25.349 1.00 27.96 293 LEU D C 1
ATOM 4812 O O . LEU D 2 55 ? -11.814 43.336 26.035 1.00 24.90 293 LEU D O 1
ATOM 4817 N N . LEU D 2 56 ? -14.053 43.595 25.654 1.00 20.03 295 LEU D N 1
ATOM 4818 C CA . LEU D 2 56 ? -14.430 44.493 26.722 1.00 17.67 295 LEU D CA 1
ATOM 4819 C C . LEU D 2 56 ? -14.013 45.931 26.352 1.00 30.76 295 LEU D C 1
ATOM 4820 O O . LEU D 2 56 ? -14.847 46.829 26.437 1.00 47.77 295 LEU D O 1
ATOM 4825 N N . GLY D 2 57 ? -12.754 46.105 25.962 1.00 29.12 296 GLY D N 1
ATOM 4826 C CA . GLY D 2 57 ? -12.202 47.402 25.546 1.00 29.31 296 GLY D CA 1
ATOM 4827 C C . GLY D 2 57 ? -11.106 47.219 24.506 1.00 20.87 296 GLY D C 1
ATOM 4828 O O . GLY D 2 57 ? -10.793 46.096 24.101 1.00 22.28 296 GLY D O 1
ATOM 4829 N N . PRO D 2 58 ? -10.508 48.328 24.088 1.00 21.20 297 PRO D N 1
ATOM 4830 C CA . PRO D 2 58 ? -9.470 48.275 23.054 1.00 20.27 297 PRO D CA 1
ATOM 4831 C C . PRO D 2 58 ? -8.360 47.338 23.514 1.00 13.24 297 PRO D C 1
ATOM 4832 O O . PRO D 2 58 ? -7.917 47.456 24.660 1.00 23.51 297 PRO D O 1
ATOM 4836 N N . LEU D 2 59 ? -7.982 46.464 22.607 1.00 17.60 298 LEU D N 1
ATOM 4837 C CA . LEU D 2 59 ? -7.162 45.322 22.974 1.00 22.41 298 LEU D CA 1
ATOM 4838 C C . LEU D 2 59 ? -5.768 45.378 22.378 1.00 27.90 298 LEU D C 1
ATOM 4839 O O . LEU D 2 59 ? -5.575 45.652 21.199 1.00 23.31 298 LEU D O 1
ATOM 4844 N N . TRP D 2 60 ? -4.784 45.078 23.230 1.00 19.87 299 TRP D N 1
ATOM 4845 C CA . TRP D 2 60 ? -3.416 44.832 22.842 1.00 17.00 299 TRP D CA 1
ATOM 4846 C C . TRP D 2 60 ? -3.096 43.335 22.923 1.00 17.27 299 TRP D C 1
ATOM 4847 O O . TRP D 2 60 ? -3.528 42.649 23.845 1.00 16.16 299 TRP D O 1
ATOM 4858 N N . ILE D 2 61 ? -2.320 42.848 21.979 1.00 16.15 300 ILE D N 1
ATOM 4859 C CA . ILE D 2 61 ? -1.660 41.568 22.098 1.00 14.60 300 ILE D CA 1
ATOM 4860 C C . ILE D 2 61 ? -0.188 41.792 22.455 1.00 19.12 300 ILE D C 1
ATOM 4861 O O . ILE D 2 61 ? 0.528 42.365 21.629 1.00 17.17 300 ILE D O 1
ATOM 4866 N N . LEU D 2 62 ? 0.218 41.352 23.641 1.00 17.06 301 LEU D N 1
ATOM 4867 C CA . LEU D 2 62 ? 1.609 41.485 24.086 1.00 13.24 301 LEU D CA 1
ATOM 4868 C C . LEU D 2 62 ? 2.310 40.146 23.856 1.00 12.51 301 LEU D C 1
ATOM 4869 O O . LEU D 2 62 ? 2.212 39.224 24.654 1.00 14.93 301 LEU D O 1
ATOM 4874 N N . GLY D 2 63 ? 2.997 40.065 22.727 1.00 12.23 302 GLY D N 1
ATOM 4875 C CA . GLY D 2 63 ? 3.710 38.893 22.288 1.00 12.37 302 GLY D CA 1
ATOM 4876 C C . GLY D 2 63 ? 5.147 38.816 22.763 1.00 14.31 302 GLY D C 1
ATOM 4877 O O . GLY D 2 63 ? 5.476 39.447 23.763 1.00 18.21 302 GLY D O 1
ATOM 4878 N N . ASP D 2 64 ? 5.982 38.066 22.069 1.00 13.80 303 ASP D N 1
ATOM 4879 C CA . ASP D 2 64 ? 7.348 37.762 22.456 1.00 13.54 303 ASP D CA 1
ATOM 4880 C C . ASP D 2 64 ? 8.160 39.034 22.664 1.00 15.98 303 ASP D C 1
ATOM 4881 O O . ASP D 2 64 ? 9.026 39.059 23.539 1.00 14.87 303 ASP D O 1
ATOM 4886 N N . VAL D 2 65 ? 7.923 40.099 21.901 1.00 15.36 304 VAL D N 1
ATOM 4887 C CA . VAL D 2 65 ? 8.635 41.364 22.145 1.00 14.55 304 VAL D CA 1
ATOM 4888 C C . VAL D 2 65 ? 8.533 41.811 23.602 1.00 17.10 304 VAL D C 1
ATOM 4889 O O . VAL D 2 65 ? 9.476 42.333 24.199 1.00 13.83 304 VAL D O 1
ATOM 4893 N N . PHE D 2 66 ? 7.357 41.639 24.207 1.00 13.37 305 PHE D N 1
ATOM 4894 C CA . PHE D 2 66 ? 7.158 42.004 25.597 1.00 14.32 305 PHE D CA 1
ATOM 4895 C C . PHE D 2 66 ? 7.598 40.906 26.554 1.00 13.41 305 PHE D C 1
ATOM 4896 O O . PHE D 2 66 ? 8.162 41.168 27.613 1.00 15.03 305 PHE D O 1
ATOM 4904 N N . MET D 2 67 ? 7.312 39.665 26.164 1.00 13.85 306 MET D N 1
ATOM 4905 C CA . MET D 2 67 ? 7.561 38.537 27.050 1.00 12.77 306 MET D CA 1
ATOM 4906 C C . MET D 2 67 ? 9.033 38.165 27.142 1.00 15.86 306 MET D C 1
ATOM 4907 O O . MET D 2 67 ? 9.414 37.372 27.986 1.00 14.85 306 MET D O 1
ATOM 4912 N N . ARG D 2 68 ? 9.881 38.765 26.312 1.00 14.17 307 ARG D N 1
ATOM 4913 C CA . ARG D 2 68 ? 11.319 38.617 26.493 1.00 14.73 307 ARG D CA 1
ATOM 4914 C C . ARG D 2 68 ? 11.792 39.466 27.671 1.00 14.97 307 ARG D C 1
ATOM 4915 O O . ARG D 2 68 ? 12.329 38.860 28.610 1.00 15.20 307 ARG D O 1
ATOM 4923 N N . PRO D 2 69 ? 11.675 40.782 27.704 1.00 11.63 308 PRO D N 1
ATOM 4924 C CA . PRO D 2 69 ? 12.236 41.526 28.851 1.00 13.37 308 PRO D CA 1
ATOM 4925 C C . PRO D 2 69 ? 11.441 41.365 30.135 1.00 17.03 308 PRO D C 1
ATOM 4926 O O . PRO D 2 69 ? 11.902 41.732 31.217 1.00 14.15 308 PRO D O 1
ATOM 4930 N N . TYR D 2 70 ? 10.229 40.823 30.043 1.00 17.07 309 TYR D N 1
ATOM 4931 C CA . TYR D 2 70 ? 9.410 40.607 31.235 1.00 13.55 309 TYR D CA 1
ATOM 4932 C C . TYR D 2 70 ? 9.042 39.141 31.389 1.00 14.26 309 TYR D C 1
ATOM 4933 O O . TYR D 2 70 ? 8.245 38.571 30.632 1.00 14.17 309 TYR D O 1
ATOM 4942 N N . HIS D 2 71 ? 9.646 38.502 32.378 1.00 11.09 310 HIS D N 1
ATOM 4943 C CA . HIS D 2 71 ? 9.334 37.134 32.799 1.00 11.83 310 HIS D CA 1
ATOM 4944 C C . HIS D 2 71 ? 7.866 37.081 33.203 1.00 14.17 310 HIS D C 1
ATOM 4945 O O . HIS D 2 71 ? 7.440 37.975 33.948 1.00 16.01 310 HIS D O 1
ATOM 4952 N N . THR D 2 72 ? 7.129 36.091 32.729 1.00 13.36 311 THR D N 1
ATOM 4953 C CA . THR D 2 72 ? 5.680 36.119 32.893 1.00 12.53 311 THR D CA 1
ATOM 4954 C C . THR D 2 72 ? 5.173 34.886 33.642 1.00 16.60 311 THR D C 1
ATOM 4955 O O . THR D 2 72 ? 5.584 33.774 33.326 1.00 14.62 311 THR D O 1
ATOM 4959 N N . VAL D 2 73 ? 4.300 35.161 34.611 1.00 16.92 312 VAL D N 1
ATOM 4960 C CA . VAL D 2 73 ? 3.594 34.190 35.408 1.00 12.85 312 VAL D CA 1
ATOM 4961 C C . VAL D 2 73 ? 2.090 34.211 35.082 1.00 11.31 312 VAL D C 1
ATOM 4962 O O . VAL D 2 73 ? 1.468 35.254 35.154 1.00 15.37 312 VAL D O 1
ATOM 4966 N N . PHE D 2 74 ? 1.591 33.055 34.712 1.00 15.99 313 PHE D N 1
ATOM 4967 C CA . PHE D 2 74 ? 0.187 32.765 34.486 1.00 16.24 313 PHE D CA 1
ATOM 4968 C C . PHE D 2 74 ? -0.317 31.991 35.711 1.00 14.77 313 PHE D C 1
ATOM 4969 O O . PHE D 2 74 ? 0.004 30.814 35.848 1.00 14.18 313 PHE D O 1
ATOM 4977 N N . ASP D 2 75 ? -1.029 32.713 36.568 1.00 17.19 314 ASP D N 1
ATOM 4978 C CA . ASP D 2 75 ? -1.562 32.214 37.826 1.00 14.04 314 ASP D CA 1
ATOM 4979 C C . ASP D 2 75 ? -3.027 31.819 37.624 1.00 15.16 314 ASP D C 1
ATOM 4980 O O . ASP D 2 75 ? -3.929 32.645 37.649 1.00 17.82 314 ASP D O 1
ATOM 4985 N N . TYR D 2 76 ? -3.227 30.535 37.393 1.00 16.30 315 TYR D N 1
ATOM 4986 C CA . TYR D 2 76 ? -4.557 29.990 37.190 1.00 17.39 315 TYR D CA 1
ATOM 4987 C C . TYR D 2 76 ? -5.345 29.967 38.494 1.00 23.40 315 TYR D C 1
ATOM 4988 O O . TYR D 2 76 ? -6.506 30.377 38.560 1.00 22.27 315 TYR D O 1
ATOM 4997 N N . GLY D 2 77 ? -4.759 29.493 39.594 1.00 19.11 316 GLY D N 1
ATOM 4998 C CA . GLY D 2 77 ? -5.482 29.412 40.850 1.00 21.13 316 GLY D CA 1
ATOM 4999 C C . GLY D 2 77 ? -6.087 30.722 41.306 1.00 25.00 316 GLY D C 1
ATOM 5000 O O . GLY D 2 77 ? -7.198 30.763 41.846 1.00 22.46 316 GLY D O 1
ATOM 5001 N N . ASN D 2 78 ? -5.379 31.828 41.108 1.00 17.33 317 ASN D N 1
ATOM 5002 C CA . ASN D 2 78 ? -5.804 33.145 41.526 1.00 16.31 317 ASN D CA 1
ATOM 5003 C C . ASN D 2 78 ? -6.318 33.991 40.351 1.00 15.90 317 ASN D C 1
ATOM 5004 O O . ASN D 2 78 ? -6.757 35.124 40.526 1.00 18.55 317 ASN D O 1
ATOM 5009 N N . LEU D 2 79 ? -6.217 33.440 39.160 1.00 14.43 318 LEU D N 1
ATOM 5010 C CA . LEU D 2 79 ? -6.521 34.121 37.921 1.00 15.00 318 LEU D CA 1
ATOM 5011 C C . LEU D 2 79 ? -5.851 35.485 37.816 1.00 15.77 318 LEU D C 1
ATOM 5012 O O . LEU D 2 79 ? -6.447 36.562 37.733 1.00 18.07 318 LEU D O 1
ATOM 5017 N N . LEU D 2 80 ? -4.517 35.450 37.795 1.00 17.69 319 LEU D N 1
ATOM 5018 C CA . LEU D 2 80 ? -3.682 36.635 37.680 1.00 15.50 319 LEU D CA 1
ATOM 5019 C C . LEU D 2 80 ? -2.618 36.402 36.584 1.00 13.11 319 LEU D C 1
ATOM 5020 O O . LEU D 2 80 ? -2.255 35.271 36.294 1.00 14.90 319 LEU D O 1
ATOM 5025 N N . VAL D 2 81 ? -2.122 37.482 36.008 1.00 16.38 320 VAL D N 1
ATOM 5026 C CA . VAL D 2 81 ? -0.907 37.467 35.188 1.00 17.33 320 VAL D CA 1
ATOM 5027 C C . VAL D 2 81 ? 0.123 38.341 35.906 1.00 13.22 320 VAL D C 1
ATOM 5028 O O . VAL D 2 81 ? -0.228 39.432 36.371 1.00 15.66 320 VAL D O 1
ATOM 5032 N N . GLY D 2 82 ? 1.349 37.860 35.988 1.00 14.31 321 GLY D N 1
ATOM 5033 C CA . GLY D 2 82 ? 2.385 38.618 36.670 1.00 15.37 321 GLY D CA 1
ATOM 5034 C C . GLY D 2 82 ? 3.595 38.864 35.789 1.00 11.38 321 GLY D C 1
ATOM 5035 O O . GLY D 2 82 ? 3.940 37.976 35.017 1.00 12.38 321 GLY D O 1
ATOM 5036 N N . PHE D 2 83 ? 4.208 40.015 35.952 1.00 11.47 322 PHE D N 1
ATOM 5037 C CA . PHE D 2 83 ? 5.391 40.404 35.199 1.00 13.14 322 PHE D CA 1
ATOM 5038 C C . PHE D 2 83 ? 6.507 40.875 36.121 1.00 15.75 322 PHE D C 1
ATOM 5039 O O . PHE D 2 83 ? 6.260 41.675 37.033 1.00 15.60 322 PHE D O 1
ATOM 5047 N N . ALA D 2 84 ? 7.712 40.407 35.851 1.00 14.10 323 ALA D N 1
ATOM 5048 C CA . ALA D 2 84 ? 8.936 40.866 36.465 1.00 12.72 323 ALA D CA 1
ATOM 5049 C C . ALA D 2 84 ? 10.054 41.014 35.446 1.00 12.83 323 ALA D C 1
ATOM 5050 O O . ALA D 2 84 ? 10.097 40.329 34.432 1.00 15.63 323 ALA D O 1
ATOM 5052 N N . GLU D 2 85 ? 10.985 41.901 35.752 1.00 15.95 324 GLU D N 1
ATOM 5053 C CA . GLU D 2 85 ? 12.177 42.036 34.903 1.00 17.21 324 GLU D CA 1
ATOM 5054 C C . GLU D 2 85 ? 12.850 40.698 34.713 1.00 12.15 324 GLU D C 1
ATOM 5055 O O . GLU D 2 85 ? 13.192 39.986 35.659 1.00 15.57 324 GLU D O 1
ATOM 5061 N N . ALA D 2 86 ? 13.049 40.289 33.467 1.00 12.57 325 ALA D N 1
ATOM 5062 C CA . ALA D 2 86 ? 13.663 39.027 33.133 1.00 12.53 325 ALA D CA 1
ATOM 5063 C C . ALA D 2 86 ? 15.160 39.063 33.440 1.00 14.73 325 ALA D C 1
ATOM 5064 O O . ALA D 2 86 ? 15.721 40.152 33.455 1.00 16.35 325 ALA D O 1
ATOM 5066 N N . ALA D 2 87 ? 15.736 37.893 33.654 1.00 18.11 326 ALA D N 1
ATOM 5067 C CA . ALA D 2 87 ? 17.183 37.752 33.834 1.00 22.38 326 ALA D CA 1
ATOM 5068 C C . ALA D 2 87 ? 17.669 36.435 33.242 1.00 25.40 326 ALA D C 1
ATOM 5069 O O . ALA D 2 87 ? 18.877 36.292 32.968 1.00 27.85 326 ALA D O 1
#

Organism: Cynara cardunculus (NCBI:txid4265)

Secondary structure (DSSP, 8-state):
--EEEEEEEETTTEEEEEEEETTTTEEEEEEEETT---EEEEBTT--S-HHHHTS--B-GGG-TT-EEEEEEEEEE-SS-EEEEEEEEEEEEETTEEEEEEEEEEEEEE-HHHHTT-S--EEEE-S--SSS--HHHHHHHTT--SSSEEEEEE--S-SSS--EEEEETS--GGGEEEEEEEEEEEEETTEEEEE--EEETTEE--TTTT-EEEEE-TT-SSEEE-HHHHHHHHHHTT--/---EE-GGGGGGPPPEEEEETTEEEEE-HHHHEEEES-TTT-EEEESEEE---BSSSBEEEE-HHHHTTEEEEEETTTTEEEEEEE-/-EEEEEEEETTTEEEEEEEETTTTEEEEEEEETT---EEEEBTT--S-HHHHTS--B-GGG-TT-EEEEEEEEEE-SS-EEEEEEEEEEEEETTEEEEEEEEEEEEEE-HHHHTT-S--EEEE-S--SSS--HHHHHHHTT--SSSEEEEEE----TTS--EEEEETS--GGGEEEEEEEEE-SEETTEEEEE--EEETTEE-STTTT-EEEEE-TT-SSEEE-HHHHHHHHHHHT--/---EE-GGGGGGPPPEEEEETTEEEEE-HHHHEEEESSTTT-EEEESEEE---EESEEEEEE-HHHHTTEEEEEETTTTEEEEEEE-

Radius of gyration: 28.17 Å; Cα contacts (8 Å, |Δi|>4): 1770; chains: 4; bounding box: 58×90×53 Å

GO terms:
  GO:0000326 protein storage vacuole (C, EXP)

InterPro domains:
  IPR001461 Aspartic peptidase A1 [PR00792] (91-111)
  IPR001461 Aspartic peptidase A1 [PR00792] (233-246)
  IPR001461 Aspartic peptidase A1 [PR00792] (283-294)
  IPR001461 Aspartic peptidase A1 [PR00792] (477-492)
  IPR001461 Aspartic peptidase A1 [PTHR47966] (53-502)
  IPR001969 Aspartic peptidase, active site [PS00141] (100-111)
  IPR007856 Saposin-like type B, region 1 [PF05184] (378-413)
  IPR008138 Saposin B type, region 2 [PF03489] (314-347)
  IPR008139 Saposin B type domain [PS50015] (311-351)
  IPR008139 Saposin B type domain [PS50015] (375-416)
  IPR011001 Saposin-like [SSF47862] (312-413)
  IPR021109 Aspartic peptidase domain superfamily [G3DSA:2.40.70.10] (31-239)
  IPR021109 Aspartic peptidase domain superfamily [G3DSA:2.40.70.10] (240-504)
  IPR021109 Aspartic peptidase domain superfamily [SSF50630] (11-503)
  IPR033121 Peptidase family A1 domain [PF00026] (84-503)
  IPR033121 Peptidase family A1 domain [PS51767] (85-501)